Protein AF-A0A7X9KZ36-F1 (afdb_monomer)

Solvent-accessible surface area (backbone atoms only — not comparable to full-atom values): 32094 Å² total; per-residue (Å²): 138,90,75,92,72,89,62,100,54,65,54,82,72,23,35,62,82,76,69,69,49,60,88,75,82,84,83,47,73,74,72,47,51,86,46,36,87,71,46,50,43,55,52,40,26,75,75,67,74,42,79,69,84,76,85,38,71,49,78,46,49,85,50,55,47,75,76,67,100,68,91,66,96,62,42,61,46,57,51,51,49,51,30,48,51,76,52,80,39,56,101,79,41,82,64,40,43,75,40,75,51,66,50,76,75,70,46,56,92,70,86,59,70,53,28,61,58,39,80,35,84,47,63,57,97,44,39,68,56,37,51,45,47,52,64,39,32,49,34,100,86,51,98,65,55,46,76,46,74,37,64,52,97,45,74,70,26,48,50,41,69,76,42,46,58,57,49,77,66,45,85,81,81,81,89,81,80,88,86,76,50,61,72,61,52,50,12,50,44,34,43,50,50,50,56,52,51,49,67,34,73,78,34,56,75,76,41,94,48,60,68,78,35,27,39,67,56,45,44,74,75,40,36,68,60,48,51,57,51,46,74,72,49,97,59,91,38,68,68,48,46,53,54,49,51,52,48,40,54,52,53,69,32,82,90,47,36,64,80,50,37,66,66,94,41,55,39,32,30,46,61,52,38,38,70,76,53,51,27,70,74,62,100,63,68,91,54,62,30,35,41,45,33,56,41,81,55,90,86,43,102,81,58,82,68,48,73,70,40,58,36,69,36,43,41,82,53,32,47,27,55,50,26,39,36,16,67,42,76,56,95,96,37,43,24,38,21,10,14,41,38,59,86,78,60,53,73,96,24,80,87,31,45,29,41,62,45,65,72,29,70,88,30,31,42,67,37,31,37,25,90,88,77,35,38,36,52,69,77,82,84,68,77,48,32,94,87,79,64,43,74,55,45,84,40,44,32,32,40,74,78,13,19,14,16,38,50,34,42,66,58,91,59,87,87,64,84,67,46,89,42,54,49,50,78,70,22,39,55,82,76,84,56,84,88,64,50,43,72,47,77,99,55,58,37,30,35,36,82,44,72,72,39,59,35,36,37,37,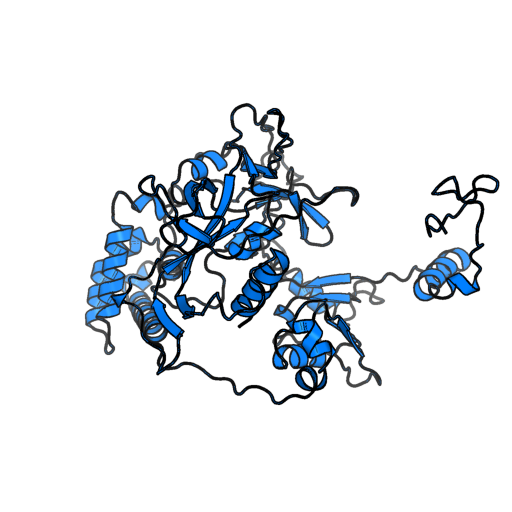15,33,38,56,98,67,41,6,23,30,34,21,44,37,57,16,13,20,34,64,30,58,99,82,59,83,84,71,79,91,60,40,39,23,49,78,67,93,72,77,78,80,57,79,95,37,58,47,69,48,29,24,39,34,52,75,48,73,40,71,44,78,46,78,48,72,67,74,62,76,86,75,49,94,43,78,88,44,74,66,40,43,50,50,51,51,49,61,63,76,73,109

Nearest PDB structures (foldseek):
  4kbf-assembly1_A  TM=6.438E-01  e=1.052E-02  Thermus thermophilus HB27
  4o3m-assembly1_A  TM=4.441E-01  e=1.332E-02  Homo sapiens
  7pli-assembly3_J  TM=6.166E-01  e=5.173E-01  Escherichia coli K-12
  6gjz-assembly1_A  TM=2.872E-01  e=2.869E-02  Mus musculus
  6gkm-assembly1_A  TM=2.760E-01  e=1.331E-01  Mus musculus

Radius of gyration: 28.83 Å; Cα contacts (8 Å, |Δi|>4): 868; chains: 1; bounding box: 72×70×80 Å

Sequence (550 aa):
NKCGKISPFKLGDYCGTCFDSKDLRLISNDDLSRFDFWRIPIINAIRNNSSIHTINTEEHTAQLSHKEVTEDILSKTEDYEIRFQDIDVGEYGENSIDVLSCTTTMEVGIDIGSLTAVGLRNIPPMRENYQQRAGRAGRKNTGISTIVTYAFGGTHDSYYFQNPDEMISGEPRKPWIDRENPKITQRHFNMKALNGFMNTDEMKNEYDSINDIGIITLFKKFGDSFVQYCGNLAFPVSETIDTFEELMNNVLNPQKKQLYLNGDKERTAFDVLYEEGFIPSYSFPKNVVKFFVEKDSGINKNAPREVQYAPERDIAIAISEYAPGRFVTIDKKIYKSGGIYAVPRPKDYYNNQAEYYFGNDEYFKTVVICTECNWFGYGNEYHDCPYCHAEIEHRKMIKPWGFAPVRGDAVPYEDETEDRTYAAAPYYSYVPEEDDMNQYKNSNIRYSNETDRKVLNVNMGTEKFGFNICKKCGGAEVADPCTNGKFKLSQPYHDRNVCHHDGFVESNIYLGHEFLTDMFMLDIKYNSKMLVGNSSLAEKNILYSAITTM

pLDDT: mean 79.4, std 12.16, range [31.53, 94.81]

Mean predicted aligned error: 14.71 Å

Secondary structure (DSSP, 8-state):
-------SSEETTEETTTSS----PPPPHHHHGGGHHHHHHHHHHHHH-PPPP---EEEE-TTS----SSS-SS-HHHHHHHHHTT---STTSTT--SEEEE-GGGTSS-----BSEEEESS--SSHHHHHHHHTTB--TT-S--EEEEPPPSSHHHHHHHH-HHHHHHSPPPPP------HHHHHHHHHHHHHHHHHTSHHHHTT-S-GGGSBHHHIIIIIHHHHHHHHHT-SS--HHHHHHHHHHHHHHH-TTTGGGGEETTEEPBHHHHHHHTTSS---SS-SSEEEB-EEE--TT-TTSPPEEEE--EEEHHHHHHHSSTT-EEEETTEEEEEEEE--SSPPTT-TT-HHHHHHT-TTTEEEEEE-TTT-BEE-SS--SB-TTT--B-EEEEEE--S-EEEGGGPPPS-TTSPP----BPSPEE-----GGGPEE-TTSSEEEEEEEEEEEEEEE--GGG--EEEETTT-BEEE--TT--S------SS--SS----TTTEEEEEEEEEEEEEEEEEEEE---TTTSS--SSHHHHHHHHHHHHT-

Foldseek 3Di:
DPPPDDDPDAPVQHDPPPRPDNPDDDQDVVNCVVVCVQVVLVVCCVPVVDDRDDAAEWEQDPQQQDDDPDDDPHGPNRVLLCLALPDCPDPHSPSHHRHYHYDLVQLDDDCSDAAQEAEAAEQDPALSSVCSRQVSFDHPPDPHTYYHHDHDPDPSSVVCVVVVCCNDPNDDDDDDDDPPPPLQVQQVVLVVLVVVLCPDPVNVVPDPDLQVDFQLRCLPPCVVVSLVSLVPDPDDCPVVNVLSVVVSCQCPPPVCVVVQDQAPDGHGNVLSCQLSSSHDNDPDANAKAWAFQWDDPVPDPPDPTDGPGTGIDRLLFCLFQLPQQHWDADGNFTFGWFFFDDPPAGPPQNQFSLLVQCPDCQFKFKKKADPPQQAIDDDDPDQADPPPRHGIDIAIAGAGRYIFGFASDTDPDPPDDGQGWHWDDKHFHDDDDPVQWDDDDPAQKIKHKAFFGKIKTKTLFPPSQAKKAFSGQRGIHGDDPPCPVDDPHFRRYHDPDTDPSPPRIDTSYMYMDMGTGIDMDMDGDDDPVPQPDPPDPVSVVVVVCVVVVD

Structure (mmCIF, N/CA/C/O backbone):
data_AF-A0A7X9KZ36-F1
#
_entry.id   AF-A0A7X9KZ36-F1
#
loop_
_atom_site.group_PDB
_atom_site.id
_atom_site.type_symbol
_atom_site.label_atom_id
_atom_site.label_alt_id
_atom_site.label_comp_id
_atom_site.label_asym_id
_atom_site.label_entity_id
_atom_site.label_seq_id
_atom_site.pdbx_PDB_ins_code
_atom_site.Cartn_x
_atom_site.Cartn_y
_atom_site.Cartn_z
_atom_site.occupancy
_atom_site.B_iso_or_equiv
_atom_site.auth_seq_id
_atom_site.auth_comp_id
_atom_site.auth_asym_id
_atom_site.auth_atom_id
_atom_site.pdbx_PDB_model_num
ATOM 1 N N . ASN A 1 1 ? 33.914 -14.811 -29.907 1.00 51.44 1 ASN A N 1
ATOM 2 C CA . ASN A 1 1 ? 32.736 -13.992 -29.534 1.00 51.44 1 ASN A CA 1
ATOM 3 C C . ASN A 1 1 ? 32.929 -13.274 -28.203 1.00 51.44 1 ASN A C 1
ATOM 5 O O . ASN A 1 1 ? 32.649 -13.861 -27.171 1.00 51.44 1 ASN A O 1
ATOM 9 N N . LYS A 1 2 ? 33.441 -12.030 -28.214 1.00 61.62 2 LYS A N 1
ATOM 10 C CA . LYS A 1 2 ? 33.740 -11.247 -26.990 1.00 61.62 2 LYS A CA 1
ATOM 11 C C . LYS A 1 2 ? 32.620 -10.296 -26.526 1.00 61.62 2 LYS A C 1
ATOM 13 O O . LYS A 1 2 ? 32.543 -10.045 -25.335 1.00 61.62 2 LYS A O 1
ATOM 18 N N . CYS A 1 3 ? 31.780 -9.747 -27.417 1.00 74.50 3 CYS A N 1
ATOM 19 C CA . CYS A 1 3 ? 30.772 -8.742 -27.017 1.00 74.50 3 CYS A CA 1
ATOM 20 C C . CYS A 1 3 ? 29.334 -8.994 -27.501 1.00 74.50 3 CYS A C 1
ATOM 22 O O . CYS A 1 3 ? 28.416 -8.515 -26.850 1.00 74.50 3 CYS A O 1
ATOM 24 N N . GLY A 1 4 ? 29.112 -9.703 -28.618 1.00 73.62 4 GLY A N 1
ATOM 25 C CA . GLY A 1 4 ? 27.762 -10.010 -29.127 1.00 73.62 4 GLY A CA 1
ATOM 26 C C . GLY A 1 4 ? 26.900 -8.795 -29.514 1.00 73.62 4 GLY A C 1
ATOM 27 O O . GLY A 1 4 ? 25.712 -8.960 -29.771 1.00 73.62 4 GLY A O 1
ATOM 28 N N . LYS A 1 5 ? 27.470 -7.584 -29.545 1.00 76.62 5 LYS A N 1
ATOM 29 C CA . LYS A 1 5 ? 26.749 -6.332 -29.814 1.00 76.62 5 LYS A CA 1
ATOM 30 C C . LYS A 1 5 ? 26.670 -6.041 -31.315 1.00 76.62 5 LYS A C 1
ATOM 32 O O . LYS A 1 5 ? 27.612 -6.313 -32.059 1.00 76.62 5 LYS A O 1
ATOM 37 N N . ILE A 1 6 ? 25.548 -5.463 -31.740 1.00 80.62 6 ILE A N 1
ATOM 38 C CA . ILE A 1 6 ? 25.307 -5.018 -33.117 1.00 80.62 6 ILE A CA 1
ATOM 39 C C . ILE A 1 6 ? 25.863 -3.600 -33.274 1.00 80.62 6 ILE A C 1
ATOM 41 O O . ILE A 1 6 ? 25.594 -2.741 -32.439 1.00 80.62 6 ILE A O 1
ATOM 45 N N . SER A 1 7 ? 26.622 -3.350 -34.343 1.00 79.19 7 SER A N 1
ATOM 46 C CA . SER A 1 7 ? 27.147 -2.022 -34.671 1.00 79.19 7 SER A CA 1
ATOM 47 C C . SER A 1 7 ? 26.792 -1.664 -36.115 1.00 79.19 7 SER A C 1
ATOM 49 O O . SER A 1 7 ? 27.023 -2.491 -37.002 1.00 79.19 7 SER A O 1
ATOM 51 N N . PRO A 1 8 ? 26.274 -0.452 -36.385 1.00 81.06 8 PRO A N 1
ATOM 52 C CA . PRO A 1 8 ? 25.977 -0.012 -37.748 1.00 81.06 8 PRO A CA 1
ATOM 53 C C . PRO A 1 8 ? 27.244 0.271 -38.571 1.00 81.06 8 PRO A C 1
ATOM 55 O O . PRO A 1 8 ? 27.189 0.303 -39.797 1.00 81.06 8 PRO A O 1
ATOM 58 N N . PHE A 1 9 ? 28.396 0.445 -37.917 1.00 80.31 9 PHE A N 1
ATOM 59 C CA . PHE A 1 9 ? 29.687 0.694 -38.558 1.00 80.31 9 PHE A CA 1
ATOM 60 C C . PHE A 1 9 ? 30.796 -0.195 -37.983 1.00 80.31 9 PHE A C 1
ATOM 62 O O . PHE A 1 9 ? 30.787 -0.572 -36.807 1.00 80.31 9 PHE A O 1
ATOM 69 N N . LYS A 1 10 ? 31.781 -0.518 -38.826 1.00 82.69 10 LYS A N 1
ATOM 70 C CA . LYS A 1 10 ? 33.043 -1.153 -38.422 1.00 82.69 10 LYS A CA 1
ATOM 71 C C . LYS A 1 10 ? 34.132 -0.093 -38.277 1.00 82.69 10 LYS A C 1
ATOM 73 O O . LYS A 1 10 ? 34.164 0.857 -39.058 1.00 82.69 10 LYS A O 1
ATOM 78 N N . LEU A 1 11 ? 35.029 -0.261 -37.307 1.00 80.62 11 LEU A N 1
ATOM 79 C CA . LEU A 1 11 ? 36.182 0.623 -37.138 1.00 80.62 11 LEU A CA 1
ATOM 80 C C . LEU A 1 11 ? 37.413 -0.062 -37.746 1.00 80.62 11 LEU A C 1
ATOM 82 O O . LEU A 1 11 ? 38.103 -0.844 -37.092 1.00 80.62 11 LEU A O 1
ATOM 86 N N . GLY A 1 12 ? 37.635 0.162 -39.044 1.00 84.00 12 GLY A N 1
ATOM 87 C CA . GLY A 1 12 ? 38.596 -0.623 -39.826 1.00 84.00 12 GLY A CA 1
ATOM 88 C C . GLY A 1 12 ? 38.144 -2.083 -39.946 1.00 84.00 12 GLY A C 1
ATOM 89 O O . GLY A 1 12 ? 37.055 -2.347 -40.460 1.00 84.00 12 GLY A O 1
ATOM 90 N N . ASP A 1 13 ? 38.959 -3.010 -39.439 1.00 83.19 13 ASP A N 1
ATOM 91 C CA . ASP A 1 13 ? 38.649 -4.450 -39.367 1.00 83.19 13 ASP A CA 1
ATOM 92 C C . ASP A 1 13 ? 38.151 -4.896 -37.981 1.00 83.19 13 ASP A C 1
ATOM 94 O O . ASP A 1 13 ? 37.969 -6.088 -37.741 1.00 83.19 13 ASP A O 1
ATOM 98 N N . TYR A 1 14 ? 37.945 -3.957 -37.053 1.00 82.81 14 TYR A N 1
ATOM 99 C CA . TYR A 1 14 ? 37.565 -4.243 -35.672 1.00 82.81 14 TYR A CA 1
ATOM 100 C C . TYR A 1 14 ? 36.103 -3.874 -35.385 1.00 82.81 14 TYR A C 1
ATOM 102 O O . TYR A 1 14 ? 35.497 -3.006 -36.023 1.00 82.81 14 TYR A O 1
ATOM 110 N N . CYS A 1 15 ? 35.535 -4.537 -34.378 1.00 80.38 15 CYS A N 1
ATOM 111 C CA . CYS A 1 15 ? 34.205 -4.267 -33.845 1.00 80.38 15 CYS A CA 1
ATOM 112 C C . CYS A 1 15 ? 34.105 -2.824 -33.341 1.00 80.38 15 CYS A C 1
ATOM 114 O O . CYS A 1 15 ? 34.869 -2.421 -32.469 1.00 80.38 15 CYS A O 1
ATOM 116 N N . GLY A 1 16 ? 33.110 -2.076 -33.827 1.00 80.94 16 GLY A N 1
ATOM 117 C CA . GLY A 1 16 ? 32.875 -0.683 -33.432 1.00 80.94 16 GLY A CA 1
ATOM 118 C C . GLY A 1 16 ? 32.436 -0.479 -31.976 1.00 80.94 16 GLY A C 1
ATOM 119 O O . GLY A 1 16 ? 32.325 0.661 -31.547 1.00 80.94 16 GLY A O 1
ATOM 120 N N . THR A 1 17 ? 32.180 -1.552 -31.219 1.00 80.50 17 THR A N 1
ATOM 121 C CA . THR A 1 17 ? 31.711 -1.460 -29.825 1.00 80.50 17 THR A CA 1
ATOM 122 C C . THR A 1 17 ? 32.739 -1.922 -28.799 1.00 80.50 17 THR A C 1
ATOM 124 O O . THR A 1 17 ? 32.861 -1.304 -27.749 1.00 80.50 17 THR A O 1
ATOM 127 N N . CYS A 1 18 ? 33.461 -3.018 -29.056 1.00 81.69 18 CYS A N 1
ATOM 128 C CA . CYS A 1 18 ? 34.504 -3.498 -28.138 1.00 81.69 18 CYS A CA 1
ATOM 129 C C . CYS A 1 18 ? 35.923 -3.166 -28.600 1.00 81.69 18 CYS A C 1
ATOM 131 O O . CYS A 1 18 ? 36.860 -3.426 -27.857 1.00 81.69 18 CYS A O 1
ATOM 133 N N . PHE A 1 19 ? 36.080 -2.647 -29.822 1.00 82.81 19 PHE A N 1
ATOM 134 C CA . PHE A 1 19 ? 37.348 -2.211 -30.418 1.00 82.81 19 PHE A CA 1
ATOM 135 C C . PHE A 1 19 ? 38.450 -3.283 -30.521 1.00 82.81 19 PHE A C 1
ATOM 137 O O . PHE A 1 19 ? 39.563 -2.975 -30.927 1.00 82.81 19 PHE A O 1
ATOM 144 N N . ASP A 1 20 ? 38.136 -4.544 -30.208 1.00 80.62 20 ASP A N 1
ATOM 145 C CA . ASP A 1 20 ? 39.125 -5.618 -30.038 1.00 80.62 20 ASP A CA 1
ATOM 146 C C . ASP A 1 20 ? 38.836 -6.845 -30.931 1.00 80.62 20 ASP A C 1
ATOM 148 O O . ASP A 1 20 ? 39.741 -7.492 -31.454 1.00 80.62 20 ASP A O 1
ATOM 152 N N . SER A 1 21 ? 37.560 -7.165 -31.188 1.00 80.38 21 SER A N 1
ATOM 153 C CA . SER A 1 21 ? 37.183 -8.330 -32.009 1.00 80.38 21 SER A CA 1
ATOM 154 C C . SER A 1 21 ? 37.238 -8.031 -33.510 1.00 80.38 21 SER A C 1
ATOM 156 O O . SER A 1 21 ? 36.583 -7.093 -33.957 1.00 80.38 21 SER A O 1
ATOM 158 N N . LYS A 1 22 ? 37.930 -8.876 -34.290 1.00 80.81 22 LYS A N 1
ATOM 159 C CA . LYS A 1 22 ? 37.902 -8.879 -35.772 1.00 80.81 22 LYS A CA 1
ATOM 160 C C . LYS A 1 22 ? 36.882 -9.845 -36.382 1.00 80.81 22 LYS A C 1
ATOM 162 O O . LYS A 1 22 ? 36.630 -9.813 -37.581 1.00 80.81 22 LYS A O 1
ATOM 167 N N . ASP A 1 23 ? 36.315 -10.720 -35.558 1.00 81.94 23 ASP A N 1
ATOM 168 C CA . ASP A 1 23 ? 35.291 -11.682 -35.962 1.00 81.94 23 ASP A CA 1
ATOM 169 C C . ASP A 1 23 ? 33.941 -10.957 -36.080 1.00 81.94 23 ASP A C 1
ATOM 171 O O . ASP A 1 23 ? 33.220 -10.789 -35.092 1.00 81.94 23 ASP A O 1
ATOM 175 N N . LEU A 1 24 ? 33.679 -10.399 -37.267 1.00 80.56 24 LEU A N 1
ATOM 176 C CA . LEU A 1 24 ? 32.500 -9.593 -37.577 1.00 80.56 24 LEU A CA 1
ATOM 177 C C . LEU A 1 24 ? 31.585 -10.351 -38.538 1.00 80.56 24 LEU A C 1
ATOM 179 O O . LEU A 1 24 ? 31.963 -10.645 -39.671 1.00 80.56 24 LEU A O 1
ATOM 183 N N . ARG A 1 25 ? 30.344 -10.595 -38.112 1.00 84.19 25 ARG A N 1
ATOM 184 C CA . ARG A 1 25 ? 29.275 -11.093 -38.9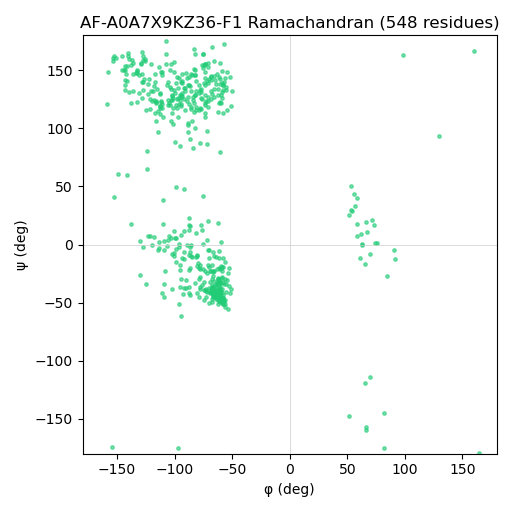83 1.00 84.19 25 ARG A CA 1
ATOM 185 C C . ARG A 1 25 ? 28.456 -9.916 -39.502 1.00 84.19 25 ARG A C 1
ATOM 187 O O . ARG A 1 25 ? 27.865 -9.179 -38.716 1.00 84.19 25 ARG A O 1
ATOM 194 N N . LEU A 1 26 ? 28.402 -9.759 -40.823 1.00 82.25 26 LEU A N 1
ATOM 195 C CA . LEU A 1 26 ? 27.460 -8.844 -41.467 1.00 82.25 26 LEU A CA 1
ATOM 196 C C . LEU A 1 26 ? 26.036 -9.366 -41.271 1.00 82.25 26 LEU A C 1
ATOM 198 O O . LEU A 1 26 ? 25.760 -10.534 -41.539 1.00 82.25 26 LEU A O 1
ATOM 202 N N . ILE A 1 27 ? 25.150 -8.491 -40.802 1.00 81.94 27 ILE A N 1
ATOM 203 C CA . ILE A 1 27 ? 23.728 -8.795 -40.660 1.00 81.94 27 ILE A CA 1
ATOM 204 C C . ILE A 1 27 ? 23.077 -8.618 -42.032 1.00 81.94 27 ILE A C 1
ATOM 206 O O . ILE A 1 27 ? 23.104 -7.529 -42.606 1.00 81.94 27 ILE A O 1
ATOM 210 N N . SER A 1 28 ? 22.524 -9.700 -42.569 1.00 83.50 28 SER A N 1
ATOM 211 C CA . SER A 1 28 ? 21.810 -9.702 -43.844 1.00 83.50 28 SER A CA 1
ATOM 212 C C . SER A 1 28 ? 20.352 -9.249 -43.684 1.00 83.50 28 SER A C 1
ATOM 214 O O . SER A 1 28 ? 19.821 -9.167 -42.577 1.00 83.50 28 SER A O 1
ATOM 216 N N . ASN A 1 29 ? 19.665 -8.984 -44.800 1.00 79.94 29 ASN A N 1
ATOM 217 C CA . ASN A 1 29 ? 18.221 -8.719 -44.768 1.00 79.94 29 ASN A CA 1
ATOM 218 C C . ASN A 1 29 ? 17.415 -9.913 -44.237 1.00 79.94 29 ASN A C 1
ATOM 220 O O . ASN A 1 29 ? 16.383 -9.694 -43.613 1.00 79.94 29 ASN A O 1
ATOM 224 N N . ASP A 1 30 ? 17.900 -11.140 -44.441 1.00 82.50 30 ASP A N 1
ATOM 225 C CA . ASP A 1 30 ? 17.282 -12.353 -43.902 1.00 82.50 30 ASP A CA 1
ATOM 226 C C . ASP A 1 30 ? 17.400 -12.404 -42.372 1.00 82.50 30 ASP A C 1
ATOM 228 O O . ASP A 1 30 ? 16.417 -12.647 -41.677 1.00 82.50 30 ASP A O 1
ATOM 232 N N . ASP A 1 31 ? 18.560 -12.028 -41.822 1.00 81.75 31 ASP A N 1
ATOM 233 C CA . ASP A 1 31 ? 18.751 -11.921 -40.369 1.00 81.75 31 ASP A CA 1
ATOM 234 C C . ASP A 1 31 ? 17.814 -10.871 -39.740 1.00 81.75 31 ASP A C 1
ATOM 236 O O . ASP A 1 31 ? 17.361 -11.039 -38.603 1.00 81.75 31 ASP A O 1
ATOM 240 N N . LEU A 1 32 ? 17.509 -9.801 -40.486 1.00 82.00 32 LEU A N 1
ATOM 241 C CA . LEU A 1 32 ? 16.619 -8.721 -40.057 1.00 82.00 32 LEU A CA 1
ATOM 242 C C . LEU A 1 32 ? 15.130 -9.007 -40.297 1.00 82.00 32 LEU A C 1
ATOM 244 O O . LEU A 1 32 ? 14.305 -8.267 -39.760 1.00 82.00 32 LEU A O 1
ATOM 248 N N . SER A 1 33 ? 14.785 -10.059 -41.048 1.00 85.00 33 SER A N 1
ATOM 249 C CA . SER A 1 33 ? 13.392 -10.399 -41.386 1.00 85.00 33 SER A CA 1
ATOM 250 C C . SER A 1 33 ? 12.520 -10.626 -40.147 1.00 85.00 33 SER A C 1
ATOM 252 O O . SER A 1 33 ? 11.354 -10.246 -40.096 1.00 85.00 33 SER A O 1
ATOM 254 N N . ARG A 1 34 ? 13.123 -11.139 -39.067 1.00 80.75 34 ARG A N 1
ATOM 255 C CA . ARG A 1 34 ? 12.478 -11.298 -37.751 1.00 80.75 34 ARG A CA 1
ATOM 256 C C . ARG A 1 34 ? 11.953 -9.989 -37.147 1.00 80.75 34 ARG A C 1
ATOM 258 O O . ARG A 1 34 ? 11.136 -10.029 -36.237 1.00 80.75 34 ARG A O 1
ATOM 265 N N . PHE A 1 35 ? 12.449 -8.843 -37.613 1.00 82.44 35 PHE A N 1
ATOM 266 C CA . PHE A 1 35 ? 12.050 -7.512 -37.159 1.00 82.44 35 PHE A CA 1
ATOM 267 C C . PHE A 1 35 ? 11.153 -6.796 -38.173 1.00 82.44 35 PHE A C 1
ATOM 269 O O . PHE A 1 35 ? 10.863 -5.615 -37.997 1.00 82.44 35 PHE A O 1
ATOM 276 N N . ASP A 1 36 ? 10.718 -7.471 -39.239 1.00 83.19 36 ASP A N 1
ATOM 277 C CA . ASP A 1 36 ? 9.984 -6.840 -40.335 1.00 83.19 36 ASP A CA 1
ATOM 278 C C . ASP A 1 36 ? 8.655 -6.227 -39.900 1.00 83.19 36 ASP A C 1
ATOM 280 O O . ASP A 1 36 ? 8.279 -5.187 -40.434 1.00 83.19 36 ASP A O 1
ATOM 284 N N . PHE A 1 37 ? 8.018 -6.773 -38.860 1.00 81.00 37 PHE A N 1
ATOM 285 C CA . PHE A 1 37 ? 6.855 -6.154 -38.220 1.00 81.00 37 PHE A CA 1
ATOM 286 C C . PHE A 1 37 ? 7.112 -4.685 -37.831 1.00 81.00 37 PHE A C 1
ATOM 288 O O . PHE A 1 37 ? 6.281 -3.821 -38.089 1.00 81.00 37 PHE A O 1
ATOM 295 N N . TRP A 1 38 ? 8.300 -4.383 -37.297 1.00 80.44 38 TRP A N 1
ATOM 296 C CA . TRP A 1 38 ? 8.708 -3.027 -36.909 1.00 80.44 38 TRP A CA 1
ATOM 297 C C . TRP A 1 38 ? 9.399 -2.259 -38.043 1.00 80.44 38 TRP A C 1
ATOM 299 O O . TRP A 1 38 ? 9.312 -1.035 -38.117 1.00 80.44 38 TRP A O 1
ATOM 309 N N . ARG A 1 39 ? 10.105 -2.956 -38.944 1.00 83.12 39 ARG A N 1
ATOM 310 C CA . ARG A 1 39 ? 10.898 -2.325 -40.016 1.00 83.12 39 ARG A CA 1
ATOM 311 C C . ARG A 1 39 ? 10.057 -1.904 -41.216 1.00 83.12 39 ARG A C 1
ATOM 313 O O . ARG A 1 39 ? 10.306 -0.835 -41.769 1.00 83.12 39 ARG A O 1
ATOM 320 N N . ILE A 1 40 ? 9.101 -2.729 -41.646 1.00 83.06 40 ILE A N 1
ATOM 321 C CA . ILE A 1 40 ? 8.294 -2.482 -42.851 1.00 83.06 40 ILE A CA 1
ATOM 322 C C . ILE A 1 40 ? 7.540 -1.145 -42.766 1.00 83.06 40 ILE A C 1
ATOM 324 O O . ILE A 1 40 ? 7.636 -0.384 -43.732 1.00 83.06 40 ILE A O 1
ATOM 328 N N . PRO A 1 41 ? 6.860 -0.793 -41.653 1.00 81.88 41 PRO A N 1
ATOM 329 C CA . PRO A 1 41 ? 6.173 0.495 -41.539 1.00 81.88 41 PRO A CA 1
ATOM 330 C C . PRO A 1 41 ? 7.116 1.688 -41.738 1.00 81.88 41 PRO A C 1
ATOM 332 O O . PRO A 1 41 ? 6.806 2.600 -42.500 1.00 81.88 41 PRO A O 1
ATOM 335 N N . ILE A 1 42 ? 8.311 1.643 -41.137 1.00 82.38 42 ILE A N 1
ATOM 336 C CA . ILE A 1 42 ? 9.329 2.698 -41.263 1.00 82.38 42 ILE A CA 1
ATOM 337 C C . ILE A 1 42 ? 9.838 2.793 -42.707 1.00 82.38 42 ILE A C 1
ATOM 339 O O . ILE A 1 42 ? 9.950 3.883 -43.266 1.00 82.38 42 ILE A O 1
ATOM 343 N N . ILE A 1 43 ? 10.125 1.654 -43.342 1.00 83.06 43 ILE A N 1
ATOM 344 C CA . ILE A 1 43 ? 10.589 1.610 -44.736 1.00 83.06 43 ILE A CA 1
ATOM 345 C C . ILE A 1 43 ? 9.516 2.163 -45.682 1.00 83.06 43 ILE A C 1
ATOM 347 O O . ILE A 1 43 ? 9.846 2.911 -46.603 1.00 83.06 43 ILE A O 1
ATOM 351 N N . ASN A 1 44 ? 8.246 1.827 -45.454 1.00 83.56 44 ASN A N 1
ATOM 352 C CA . ASN A 1 44 ? 7.122 2.331 -46.238 1.00 83.56 44 ASN A CA 1
ATOM 353 C C . ASN A 1 44 ? 6.907 3.831 -46.026 1.00 83.56 44 ASN A C 1
ATOM 355 O O . ASN A 1 44 ? 6.673 4.539 -47.000 1.00 83.56 44 ASN A O 1
ATOM 359 N N . ALA A 1 45 ? 7.062 4.340 -44.803 1.00 83.75 45 ALA A N 1
ATOM 360 C CA . ALA A 1 45 ? 7.006 5.775 -44.537 1.00 83.75 45 ALA A CA 1
ATOM 361 C C . ALA A 1 45 ? 8.107 6.536 -45.297 1.00 83.75 45 ALA A C 1
ATOM 363 O O . ALA A 1 45 ? 7.827 7.527 -45.965 1.00 83.75 45 ALA A O 1
ATOM 364 N N . ILE A 1 46 ? 9.342 6.019 -45.292 1.00 83.94 46 ILE A N 1
ATOM 365 C CA . ILE A 1 46 ? 10.477 6.628 -46.008 1.00 83.94 46 ILE A CA 1
ATOM 366 C C . ILE A 1 46 ? 10.294 6.569 -47.533 1.00 83.94 46 ILE A C 1
ATOM 368 O O . ILE A 1 46 ? 10.659 7.511 -48.233 1.00 83.94 46 ILE A O 1
ATOM 372 N N . ARG A 1 47 ? 9.785 5.452 -48.071 1.00 84.50 47 ARG A N 1
ATOM 373 C CA . ARG A 1 47 ? 9.719 5.218 -49.528 1.00 84.50 47 ARG A CA 1
ATOM 374 C C . ARG A 1 47 ? 8.433 5.710 -50.183 1.00 84.50 47 ARG A C 1
ATOM 376 O O . ARG A 1 47 ? 8.482 6.184 -51.312 1.00 84.50 47 ARG A O 1
ATOM 383 N N . ASN A 1 48 ? 7.305 5.574 -49.493 1.00 79.94 48 ASN A N 1
ATOM 384 C CA . ASN A 1 48 ? 5.963 5.777 -50.040 1.00 79.94 48 ASN A CA 1
ATOM 385 C C . ASN A 1 48 ? 5.213 6.929 -49.351 1.00 79.94 48 ASN A C 1
ATOM 387 O O . ASN A 1 48 ? 4.025 7.106 -49.611 1.00 79.94 48 ASN A O 1
ATOM 391 N N . ASN A 1 49 ? 5.875 7.690 -48.467 1.00 73.94 49 ASN A N 1
ATOM 392 C CA . ASN A 1 49 ? 5.284 8.801 -47.712 1.00 73.94 49 ASN A CA 1
ATOM 393 C C . ASN A 1 49 ? 4.019 8.397 -46.921 1.00 73.94 49 ASN A C 1
ATOM 395 O O . ASN A 1 49 ? 3.100 9.191 -46.736 1.00 73.94 49 ASN A O 1
ATOM 399 N N . SER A 1 50 ? 3.950 7.126 -46.514 1.00 73.69 50 SER A N 1
ATOM 400 C CA . SER A 1 50 ? 2.856 6.566 -45.716 1.00 73.69 50 SER A CA 1
ATOM 401 C C . SER A 1 50 ? 2.980 6.991 -44.249 1.00 73.69 50 SER A C 1
ATOM 403 O O . SER A 1 50 ? 4.086 7.258 -43.777 1.00 73.69 50 SER A O 1
ATOM 405 N N . SER A 1 51 ? 1.869 7.026 -43.510 1.00 69.56 51 SER A N 1
ATOM 406 C CA . SER A 1 51 ? 1.906 7.257 -42.063 1.00 69.56 51 SER A CA 1
ATOM 407 C C . SER A 1 51 ? 2.616 6.102 -41.348 1.00 69.56 51 SER A C 1
ATOM 409 O O . SER A 1 51 ? 2.501 4.933 -41.728 1.00 69.56 51 SER A O 1
ATOM 411 N N . ILE A 1 52 ? 3.397 6.436 -40.319 1.00 73.00 52 ILE A N 1
ATOM 412 C CA . ILE A 1 52 ? 4.023 5.436 -39.452 1.00 73.00 52 ILE A CA 1
ATOM 413 C C . ILE A 1 52 ? 2.922 4.867 -38.563 1.00 73.00 52 ILE A C 1
ATOM 415 O O . ILE A 1 52 ? 2.281 5.611 -37.827 1.00 73.00 52 ILE A O 1
ATOM 419 N N . HIS A 1 53 ? 2.715 3.554 -38.623 1.00 70.06 53 HIS A N 1
ATOM 420 C CA . HIS A 1 53 ? 1.839 2.881 -37.675 1.00 70.06 53 HIS A CA 1
ATOM 421 C C . HIS A 1 53 ? 2.517 2.846 -36.301 1.00 70.06 53 HIS A C 1
ATOM 423 O O . HIS A 1 53 ? 3.607 2.286 -36.154 1.00 70.06 53 HIS A O 1
ATOM 429 N N . THR A 1 54 ? 1.890 3.479 -35.315 1.00 72.00 54 THR A N 1
ATOM 430 C CA . THR A 1 54 ? 2.338 3.515 -33.921 1.00 72.00 54 THR A CA 1
ATOM 431 C C . THR A 1 54 ? 1.433 2.633 -33.080 1.00 72.00 54 THR A C 1
ATOM 433 O O . THR A 1 54 ? 0.221 2.709 -33.236 1.00 72.00 54 THR A O 1
ATOM 436 N N . ILE A 1 55 ? 2.016 1.846 -32.176 1.00 78.25 55 ILE A N 1
ATOM 437 C CA . ILE A 1 55 ? 1.256 1.081 -31.184 1.00 78.25 55 ILE A CA 1
ATOM 438 C C . ILE A 1 55 ? 1.113 1.949 -29.941 1.00 78.25 55 ILE A C 1
ATOM 440 O O . ILE A 1 55 ? 2.112 2.278 -29.294 1.00 78.25 55 ILE A O 1
ATOM 444 N N . ASN A 1 56 ? -0.116 2.321 -29.608 1.00 80.44 56 ASN A N 1
ATOM 445 C CA . ASN A 1 56 ? -0.413 3.072 -28.407 1.00 80.44 56 ASN A CA 1
ATOM 446 C C . ASN A 1 56 ? -0.586 2.119 -27.219 1.00 80.44 56 ASN A C 1
ATOM 448 O O . ASN A 1 56 ? -1.463 1.256 -27.204 1.00 80.44 56 ASN A O 1
ATOM 452 N N . THR A 1 57 ? 0.276 2.268 -26.217 1.00 83.38 57 THR A N 1
ATOM 453 C CA . THR A 1 57 ? 0.222 1.492 -24.974 1.00 83.38 57 THR A CA 1
ATOM 454 C C . THR A 1 57 ? -0.126 2.422 -23.829 1.00 83.38 57 THR A C 1
ATOM 456 O O . THR A 1 57 ? 0.540 3.441 -23.696 1.00 83.38 57 THR A O 1
ATOM 459 N N . GLU A 1 58 ? -1.102 2.080 -22.996 1.00 83.19 58 GLU A N 1
ATOM 460 C CA . GLU A 1 58 ? -1.467 2.852 -21.801 1.00 83.19 58 GLU A CA 1
ATOM 461 C C . GLU A 1 58 ? -1.502 1.966 -20.549 1.00 83.19 58 GLU A C 1
ATOM 463 O O . GLU A 1 58 ? -1.555 0.735 -20.629 1.00 83.19 58 GLU A O 1
ATOM 468 N N . GLU A 1 59 ? -1.451 2.595 -19.376 1.00 78.81 59 GLU A N 1
ATOM 469 C CA . GLU A 1 59 ? -1.559 1.925 -18.081 1.00 78.81 59 GLU A CA 1
ATOM 470 C C . GLU A 1 59 ? -2.958 2.125 -17.487 1.00 78.81 59 GLU A C 1
ATOM 472 O O . GLU A 1 59 ? -3.468 3.241 -17.431 1.00 78.81 59 GLU A O 1
ATOM 477 N N . HIS A 1 60 ? -3.560 1.041 -16.995 1.00 74.50 60 HIS A N 1
ATOM 478 C CA . HIS A 1 60 ? -4.802 1.067 -16.231 1.00 74.50 60 HIS A CA 1
ATOM 479 C C . HIS A 1 60 ? -4.551 0.619 -14.792 1.00 74.50 60 HIS A C 1
ATOM 481 O O . HIS A 1 60 ? -4.481 -0.574 -14.464 1.00 74.50 60 HIS A O 1
ATOM 487 N N . THR A 1 61 ? -4.380 1.610 -13.922 1.00 67.75 61 THR A N 1
ATOM 488 C CA . THR A 1 61 ? -4.201 1.414 -12.487 1.00 67.75 61 THR A CA 1
ATOM 489 C C . THR A 1 61 ? -5.077 2.376 -11.701 1.00 67.75 61 THR A C 1
ATOM 491 O O . THR A 1 61 ? -5.270 3.527 -12.085 1.00 67.75 61 THR A O 1
ATOM 494 N N . ALA A 1 62 ? -5.543 1.934 -10.527 1.00 59.97 62 ALA A N 1
ATOM 495 C CA . ALA A 1 62 ? -6.236 2.795 -9.558 1.00 59.97 62 ALA A CA 1
ATOM 496 C C . ALA A 1 62 ? -5.386 4.007 -9.109 1.00 59.97 62 ALA A C 1
ATOM 498 O O . ALA A 1 62 ? -5.867 4.935 -8.477 1.00 59.97 62 ALA A O 1
ATOM 499 N N . GLN A 1 63 ? -4.098 4.003 -9.442 1.00 56.91 63 GLN A N 1
ATOM 500 C CA . GLN A 1 63 ? -3.163 5.094 -9.213 1.00 56.91 63 GLN A CA 1
ATOM 501 C C . GLN A 1 63 ? -3.399 6.303 -10.129 1.00 56.91 63 GLN A C 1
ATOM 503 O O . GLN A 1 63 ? -3.041 7.421 -9.762 1.00 56.91 63 GLN A O 1
ATOM 508 N N . LEU A 1 64 ? -4.018 6.093 -11.294 1.00 56.81 64 LEU A N 1
ATOM 509 C CA . LEU A 1 64 ? -4.297 7.126 -12.293 1.00 56.81 64 LEU A CA 1
ATOM 510 C C . LEU A 1 64 ? -5.718 7.702 -12.181 1.00 56.81 64 LEU A C 1
ATOM 512 O O . LEU A 1 64 ? -6.060 8.629 -12.911 1.00 56.81 64 LEU A O 1
ATOM 516 N N . SER A 1 65 ? -6.541 7.194 -11.257 1.00 52.69 65 SER A N 1
ATOM 517 C CA . SER A 1 65 ? -7.939 7.610 -11.076 1.00 52.69 65 SER A CA 1
ATOM 518 C C . SER A 1 65 ? -8.122 8.808 -10.133 1.00 52.69 65 SER A C 1
ATOM 520 O O . SER A 1 65 ? -9.243 9.068 -9.695 1.00 52.69 65 SER A O 1
ATOM 522 N N . HIS A 1 66 ? -7.050 9.523 -9.767 1.00 51.75 66 HIS A N 1
ATOM 523 C CA . HIS A 1 66 ? -7.150 10.673 -8.866 1.00 51.75 66 HIS A CA 1
ATOM 524 C C . HIS A 1 66 ? -8.017 11.770 -9.510 1.00 51.75 66 HIS A C 1
ATOM 526 O O . HIS A 1 66 ? -7.640 12.344 -10.529 1.00 51.75 66 HIS A O 1
ATOM 532 N N . LYS A 1 67 ? -9.185 12.049 -8.917 1.00 48.88 67 LYS A N 1
ATOM 533 C CA . LYS A 1 67 ? -10.084 13.134 -9.333 1.00 48.88 67 LYS A CA 1
ATOM 534 C C . LYS A 1 67 ? -9.680 14.422 -8.619 1.00 48.88 67 LYS A C 1
ATOM 536 O O . LYS A 1 67 ? -9.709 14.472 -7.391 1.00 48.88 67 LYS A O 1
ATOM 541 N N . GLU A 1 68 ? -9.331 15.464 -9.367 1.00 40.81 68 GLU A N 1
ATOM 542 C CA . GLU A 1 68 ? -9.458 16.832 -8.859 1.00 40.81 68 GLU A CA 1
ATOM 543 C C . GLU A 1 68 ? -10.906 17.306 -9.049 1.00 40.81 68 GLU A C 1
ATOM 545 O O . GLU A 1 68 ? -11.610 16.878 -9.960 1.00 40.81 68 GLU A O 1
ATOM 550 N N . VAL A 1 69 ? -11.366 18.188 -8.160 1.00 40.12 69 VAL A N 1
ATOM 551 C CA . VAL A 1 69 ? -12.730 18.758 -8.142 1.00 40.12 69 VAL A CA 1
ATOM 552 C C . VAL A 1 69 ? -12.947 19.766 -9.289 1.00 40.12 69 VAL A C 1
ATOM 554 O O . VAL A 1 69 ? -14.011 20.371 -9.407 1.00 40.12 69 VAL A O 1
ATOM 557 N N . THR A 1 70 ? -11.966 19.946 -10.171 1.00 43.88 70 THR A N 1
ATOM 558 C CA . THR A 1 70 ? -11.974 20.977 -11.206 1.00 43.88 70 THR A CA 1
ATOM 559 C C . THR A 1 70 ? -11.770 20.395 -12.607 1.00 43.88 70 THR A C 1
ATOM 561 O O . THR A 1 70 ? -10.713 19.881 -12.944 1.00 43.88 70 THR A O 1
ATOM 564 N N . GLU A 1 71 ? -12.828 20.563 -13.404 1.00 44.31 71 GLU A N 1
ATOM 565 C CA . GLU A 1 71 ? -12.916 20.605 -14.876 1.00 44.31 71 GLU A CA 1
ATOM 566 C C . GLU A 1 71 ? -13.018 19.306 -15.697 1.00 44.31 71 GLU A C 1
ATOM 568 O O . GLU A 1 71 ? -13.704 19.350 -16.720 1.00 44.31 71 GLU A O 1
ATOM 573 N N . ASP A 1 72 ? -12.515 18.147 -15.260 1.00 44.38 72 ASP A N 1
ATOM 574 C CA . ASP A 1 72 ? -12.670 16.907 -16.049 1.00 44.38 72 ASP A CA 1
ATOM 575 C C . ASP A 1 72 ? -13.902 16.077 -15.626 1.00 44.38 72 ASP A C 1
ATOM 577 O O . ASP A 1 72 ? -14.029 15.618 -14.491 1.00 44.38 72 ASP A O 1
ATOM 581 N N . ILE A 1 73 ? -14.837 15.868 -16.564 1.00 50.66 73 ILE A N 1
ATOM 582 C CA . ILE A 1 73 ? -16.087 15.101 -16.356 1.00 50.66 73 ILE A CA 1
ATOM 583 C C . ILE A 1 73 ? -15.809 13.589 -16.174 1.00 50.66 73 ILE A C 1
ATOM 585 O O . ILE A 1 73 ? -16.617 12.887 -15.564 1.00 50.66 73 ILE A O 1
ATOM 589 N N . LEU A 1 74 ? -14.667 13.093 -16.668 1.00 52.81 74 LEU A N 1
ATOM 590 C CA . LEU A 1 74 ? -14.236 11.688 -16.641 1.00 52.81 74 LEU A CA 1
ATOM 591 C C . LEU A 1 74 ? -12.834 11.568 -16.030 1.00 52.81 74 LEU A C 1
ATOM 593 O O . LEU A 1 74 ? -11.968 12.404 -16.273 1.00 52.81 74 LEU A O 1
ATOM 597 N N . SER A 1 75 ? -12.588 10.510 -15.258 1.00 66.25 75 SER A N 1
ATOM 598 C CA . SER A 1 75 ? -11.232 10.167 -14.805 1.00 66.25 75 SER A CA 1
ATOM 599 C C . SER A 1 75 ? -10.373 9.649 -15.968 1.00 66.25 75 SER A C 1
ATOM 601 O O . SER A 1 75 ? -10.896 9.034 -16.897 1.00 66.25 75 SER A O 1
ATOM 603 N N . LYS A 1 76 ? -9.040 9.818 -15.907 1.00 68.19 76 LYS A N 1
ATOM 604 C CA . LYS A 1 76 ? -8.118 9.266 -16.927 1.00 68.19 76 LYS A CA 1
ATOM 605 C C . LYS A 1 76 ? -8.311 7.762 -17.156 1.00 68.19 76 LYS A C 1
ATOM 607 O O . LYS A 1 76 ? -8.213 7.291 -18.281 1.00 68.19 76 LYS A O 1
ATOM 612 N N . THR A 1 77 ? -8.617 7.017 -16.095 1.00 68.44 77 THR A N 1
ATOM 613 C CA . THR A 1 77 ? -8.918 5.581 -16.165 1.00 68.44 77 THR A CA 1
ATOM 614 C C . THR A 1 77 ? -10.188 5.288 -16.967 1.00 68.44 77 THR A C 1
ATOM 616 O O . THR A 1 77 ? -10.178 4.364 -17.773 1.00 68.44 77 THR A O 1
ATOM 619 N N . GLU A 1 78 ? -11.245 6.093 -16.813 1.00 71.38 78 GLU A N 1
ATOM 620 C CA . GLU A 1 78 ? -12.485 5.954 -17.596 1.00 71.38 78 GLU A CA 1
ATOM 621 C C . GLU A 1 78 ? -12.267 6.355 -19.070 1.00 71.38 78 GLU A C 1
ATOM 623 O O . GLU A 1 78 ? -12.780 5.686 -19.965 1.00 71.38 78 GLU A O 1
ATOM 628 N N . ASP A 1 79 ? -11.459 7.389 -19.347 1.00 74.12 79 ASP A N 1
ATOM 629 C CA . ASP A 1 79 ? -11.073 7.752 -20.723 1.00 74.12 79 ASP A CA 1
ATOM 630 C C . ASP A 1 79 ? -10.314 6.608 -21.414 1.00 74.12 79 ASP A C 1
ATOM 632 O O . ASP A 1 79 ? -10.625 6.240 -22.548 1.00 74.12 79 ASP A O 1
ATOM 636 N N . TYR A 1 80 ? -9.353 5.988 -20.723 1.00 78.31 80 TYR A N 1
ATOM 637 C CA . TYR A 1 80 ? -8.593 4.868 -21.281 1.00 78.31 80 TYR A CA 1
ATOM 638 C C . TYR A 1 80 ? -9.455 3.626 -21.512 1.00 78.31 80 TYR A C 1
ATOM 640 O O . TYR A 1 80 ? -9.273 2.949 -22.521 1.00 78.31 80 TYR A O 1
ATOM 648 N N . GLU A 1 81 ? -10.416 3.338 -20.632 1.00 75.44 81 GLU A N 1
ATOM 649 C CA . GLU A 1 81 ? -11.385 2.257 -20.856 1.00 75.44 81 GLU A CA 1
ATOM 650 C C . GLU A 1 81 ? -12.185 2.482 -22.142 1.00 75.44 81 GLU A C 1
ATOM 652 O O . GLU A 1 81 ? -12.247 1.593 -22.991 1.00 75.44 81 GLU A O 1
ATOM 657 N N . ILE A 1 82 ? -12.731 3.687 -22.326 1.00 74.12 82 ILE A N 1
ATOM 658 C CA . ILE A 1 82 ? -13.509 4.058 -23.517 1.00 74.12 82 ILE A CA 1
ATOM 659 C C . ILE A 1 82 ? -12.647 3.959 -24.781 1.00 74.12 82 ILE A C 1
ATOM 661 O O . ILE A 1 82 ? -13.075 3.393 -25.788 1.00 74.12 82 ILE A O 1
ATOM 665 N N . ARG A 1 83 ? -11.411 4.467 -24.730 1.00 75.50 83 ARG A N 1
ATOM 666 C CA . ARG A 1 83 ? -10.482 4.474 -25.872 1.00 75.50 83 ARG A CA 1
ATOM 667 C C . ARG A 1 83 ? -9.941 3.099 -26.249 1.00 75.50 83 ARG A C 1
ATOM 669 O O . ARG A 1 83 ? -9.454 2.924 -27.366 1.00 75.50 83 ARG A O 1
ATOM 676 N N . PHE A 1 84 ? -10.018 2.140 -25.333 1.00 78.88 84 PHE A N 1
ATOM 677 C CA . PHE A 1 84 ? -9.645 0.749 -25.566 1.00 78.88 84 PHE A CA 1
ATOM 678 C C . PHE A 1 84 ? -10.804 -0.096 -26.129 1.00 78.88 84 PHE A C 1
ATOM 680 O O . PHE A 1 84 ? -10.568 -1.121 -26.763 1.00 78.88 84 PHE A O 1
ATOM 687 N N . GLN A 1 85 ? -12.061 0.323 -25.939 1.00 70.50 85 GLN A N 1
ATOM 688 C CA . GLN A 1 85 ? -13.266 -0.429 -26.327 1.00 70.50 85 GLN A CA 1
ATOM 689 C C . GLN A 1 85 ? -13.622 -0.393 -27.831 1.00 70.50 85 GLN A C 1
ATOM 691 O O . GLN A 1 85 ? -14.745 -0.741 -28.192 1.00 70.50 85 GLN A O 1
ATOM 696 N N . ASP A 1 86 ? -12.703 -0.015 -28.726 1.00 59.81 86 ASP A N 1
ATOM 697 C CA . ASP A 1 86 ? -12.970 0.142 -30.171 1.00 59.81 86 ASP A CA 1
ATOM 698 C C . ASP A 1 86 ? -14.181 1.063 -30.480 1.00 59.81 86 ASP A C 1
ATOM 700 O O . ASP A 1 86 ? -14.873 0.892 -31.484 1.00 59.81 86 ASP A O 1
ATOM 704 N N . ILE A 1 87 ? -14.474 2.046 -29.620 1.00 55.19 87 ILE A N 1
ATOM 705 C CA . ILE A 1 87 ? -15.366 3.160 -29.978 1.00 55.19 87 ILE A CA 1
ATOM 706 C C . ILE A 1 87 ? -14.586 4.031 -30.973 1.00 55.19 87 ILE A C 1
ATOM 708 O O . ILE A 1 87 ? -13.391 4.216 -30.774 1.00 55.19 87 ILE A O 1
ATOM 712 N N . ASP A 1 88 ? -15.213 4.540 -32.042 1.00 51.56 88 ASP A N 1
ATOM 713 C CA . ASP A 1 88 ? -14.562 5.387 -33.063 1.00 51.56 88 ASP A CA 1
ATOM 714 C C . ASP A 1 88 ? -13.997 6.687 -32.443 1.00 51.56 88 ASP A C 1
ATOM 716 O O . ASP A 1 88 ? -14.605 7.760 -32.498 1.00 51.56 88 ASP A O 1
ATOM 720 N N . VAL A 1 89 ? -12.826 6.601 -31.805 1.00 50.94 89 VAL A N 1
ATOM 721 C CA . VAL A 1 89 ? -12.113 7.742 -31.231 1.00 50.94 89 VAL A CA 1
ATOM 722 C C . VAL A 1 89 ? -11.242 8.365 -32.320 1.00 50.94 89 VAL A C 1
ATOM 724 O O . VAL A 1 89 ? -10.088 7.987 -32.539 1.00 50.94 89 VAL A O 1
ATOM 727 N N . GLY A 1 90 ? -11.826 9.338 -33.020 1.00 51.66 90 GLY A N 1
ATOM 728 C CA . GLY A 1 90 ? -11.230 10.024 -34.172 1.00 51.66 90 GLY A CA 1
ATOM 729 C C . GLY A 1 90 ? -11.722 9.473 -35.516 1.00 51.66 90 GLY A C 1
ATOM 730 O O . GLY A 1 90 ? -12.258 8.375 -35.580 1.00 51.66 90 GLY A O 1
ATOM 731 N N . GLU A 1 91 ? -11.527 10.230 -36.603 1.00 48.78 91 GLU A N 1
ATOM 732 C CA . GLU A 1 91 ? -12.000 9.873 -37.961 1.00 48.78 91 GLU A CA 1
ATOM 733 C C . GLU A 1 91 ? -11.428 8.544 -38.505 1.00 48.78 91 GLU A C 1
ATOM 735 O O . GLU A 1 91 ? -12.024 7.956 -39.405 1.00 48.78 91 GLU A O 1
ATOM 740 N N . TYR A 1 92 ? -10.305 8.056 -37.953 1.00 54.66 92 TYR A N 1
ATOM 741 C CA . TYR A 1 92 ? -9.624 6.817 -38.369 1.00 54.66 92 TYR A CA 1
ATOM 742 C C . TYR A 1 92 ? -9.117 5.954 -37.193 1.00 54.66 92 TYR A C 1
ATOM 744 O O . TYR A 1 92 ? -8.234 5.120 -37.382 1.00 54.66 92 TYR A O 1
ATOM 752 N N . GLY A 1 93 ? -9.622 6.169 -35.970 1.00 56.47 93 GLY A N 1
ATOM 753 C CA . GLY A 1 93 ? -9.171 5.431 -34.777 1.00 56.47 93 GLY A CA 1
ATOM 754 C C . GLY A 1 93 ? -7.777 5.821 -34.260 1.00 56.47 93 GLY A C 1
ATOM 755 O O . GLY A 1 93 ? -7.188 5.088 -33.471 1.00 56.47 93 GLY A O 1
ATOM 756 N N . GLU A 1 94 ? -7.237 6.972 -34.674 1.00 60.09 94 GLU A N 1
ATOM 757 C CA . GLU A 1 94 ? -5.884 7.450 -34.320 1.00 60.09 94 GLU A CA 1
ATOM 758 C C . GLU A 1 94 ? -5.668 7.651 -32.810 1.00 60.09 94 GLU A C 1
ATOM 760 O O . GLU A 1 94 ? -4.532 7.642 -32.341 1.00 60.09 94 GLU A O 1
ATOM 765 N N . ASN A 1 95 ? -6.751 7.807 -32.042 1.00 66.38 95 ASN A N 1
ATOM 766 C CA . ASN A 1 95 ? -6.697 7.967 -30.589 1.00 66.38 95 ASN A CA 1
ATOM 767 C C . ASN A 1 95 ? -6.991 6.668 -29.820 1.00 66.38 95 ASN A C 1
ATOM 769 O O . ASN A 1 95 ? -7.076 6.712 -28.587 1.00 66.38 95 ASN A O 1
ATOM 773 N N . SER A 1 96 ? -7.149 5.535 -30.509 1.00 74.19 96 SER A N 1
ATOM 774 C CA . SER A 1 96 ? -7.374 4.234 -29.872 1.00 74.19 96 SER A CA 1
ATOM 775 C C . SER A 1 96 ? -6.159 3.779 -29.053 1.00 74.19 96 SER A C 1
ATOM 777 O O . SER A 1 96 ? -5.035 4.270 -29.211 1.00 74.19 96 SER A O 1
ATOM 779 N N . ILE A 1 97 ? -6.403 2.891 -28.094 1.00 80.44 97 ILE A N 1
ATOM 780 C CA . ILE A 1 97 ? -5.354 2.240 -27.306 1.00 80.44 97 ILE A CA 1
ATOM 781 C C . ILE A 1 97 ? -5.235 0.803 -27.812 1.00 80.44 97 ILE A C 1
ATOM 783 O O . ILE A 1 97 ? -6.217 0.069 -27.806 1.00 80.44 97 ILE A O 1
ATOM 787 N N . ASP A 1 98 ? -4.038 0.387 -28.223 1.00 81.62 98 ASP A N 1
ATOM 788 C CA . ASP A 1 98 ? -3.792 -0.966 -28.739 1.00 81.62 98 ASP A CA 1
ATOM 789 C C . ASP A 1 98 ? -3.460 -1.958 -27.616 1.00 81.62 98 ASP A C 1
ATOM 791 O O . ASP A 1 98 ? -3.819 -3.136 -27.670 1.00 81.62 98 ASP A O 1
ATOM 795 N N . VAL A 1 99 ? -2.734 -1.493 -26.593 1.00 86.81 99 VAL A N 1
ATOM 796 C CA . VAL A 1 99 ? -2.267 -2.317 -25.473 1.00 86.81 99 VAL A CA 1
ATOM 797 C C . VAL A 1 99 ? -2.560 -1.612 -24.158 1.00 86.81 99 VAL A C 1
ATOM 799 O O . VAL A 1 99 ? -2.074 -0.512 -23.909 1.00 86.81 99 VAL A O 1
ATOM 802 N N . LEU A 1 100 ? -3.303 -2.277 -23.279 1.00 85.50 100 LEU A N 1
ATOM 803 C CA . LEU A 1 100 ? -3.607 -1.767 -21.948 1.00 85.50 100 LEU A CA 1
ATOM 804 C C . LEU A 1 100 ? -2.918 -2.628 -20.883 1.00 85.50 100 LEU A C 1
ATOM 806 O O . LEU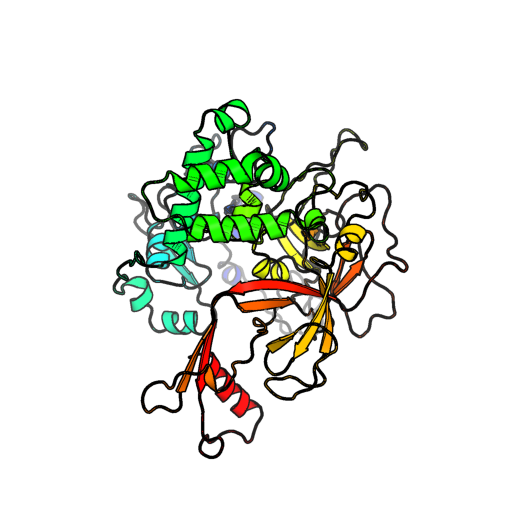 A 1 100 ? -3.256 -3.799 -20.689 1.00 85.50 100 LEU A O 1
ATOM 810 N N . SER A 1 101 ? -1.936 -2.057 -20.187 1.00 85.56 101 SER A N 1
ATOM 811 C CA . SER A 1 101 ? -1.259 -2.709 -19.064 1.00 85.56 101 SER A CA 1
ATOM 812 C C . SER A 1 101 ? -2.076 -2.525 -17.791 1.00 85.56 101 SER A C 1
ATOM 814 O O . SER A 1 101 ? -2.212 -1.410 -17.299 1.00 85.56 101 SER A O 1
ATOM 816 N N . CYS A 1 102 ? -2.601 -3.618 -17.243 1.00 78.06 102 CYS A N 1
ATOM 817 C CA . CYS A 1 102 ? -3.596 -3.581 -16.174 1.00 78.06 102 CYS A CA 1
ATOM 818 C C . CYS A 1 102 ? -3.131 -4.296 -14.901 1.00 78.06 102 CYS A C 1
ATOM 820 O O . CYS A 1 102 ? -2.347 -5.247 -14.955 1.00 78.06 102 CYS A O 1
ATOM 822 N N . THR A 1 103 ? -3.692 -3.901 -13.756 1.00 74.94 103 THR A N 1
ATOM 823 C CA . THR A 1 103 ? -3.577 -4.659 -12.493 1.00 74.94 103 THR A CA 1
ATOM 824 C C . THR A 1 103 ? -4.805 -5.548 -12.251 1.00 74.94 103 THR A C 1
ATOM 826 O O . THR A 1 103 ? -5.691 -5.657 -13.099 1.00 74.94 103 THR A O 1
ATOM 829 N N . THR A 1 104 ? -4.873 -6.212 -11.090 1.00 65.50 104 THR A N 1
ATOM 830 C CA . THR A 1 104 ? -6.011 -7.051 -10.662 1.00 65.50 104 THR A CA 1
ATOM 831 C C . THR A 1 104 ? -7.352 -6.320 -10.651 1.00 65.50 104 THR A C 1
ATOM 833 O O . THR A 1 104 ? -8.390 -6.973 -10.631 1.00 65.50 104 THR A O 1
ATOM 836 N N . THR A 1 105 ? -7.358 -4.989 -10.713 1.00 64.50 105 THR A N 1
ATOM 837 C CA . THR A 1 105 ? -8.570 -4.172 -10.862 1.00 64.50 105 THR A CA 1
ATOM 838 C C . THR A 1 105 ? -9.393 -4.555 -12.094 1.00 64.50 105 THR A C 1
ATOM 840 O O . THR A 1 105 ? -10.613 -4.471 -12.053 1.00 64.50 105 THR A O 1
ATOM 843 N N . MET A 1 106 ? -8.744 -5.059 -13.148 1.00 68.44 106 MET A N 1
ATOM 844 C CA . MET A 1 106 ? -9.393 -5.493 -14.394 1.00 68.44 106 MET A CA 1
ATOM 845 C C . MET A 1 106 ? -9.825 -6.967 -14.380 1.00 68.44 106 MET A C 1
ATOM 847 O O . MET A 1 106 ? -10.396 -7.477 -15.347 1.00 68.44 106 MET A O 1
ATOM 851 N N . GLU A 1 107 ? -9.564 -7.678 -13.282 1.00 69.50 107 GLU A N 1
ATOM 852 C CA . GLU A 1 107 ? -10.028 -9.051 -13.095 1.00 69.50 107 GLU A CA 1
ATOM 853 C C . GLU A 1 107 ? -11.555 -9.082 -12.926 1.00 69.50 107 GLU A C 1
ATOM 855 O O . GLU A 1 107 ? -12.240 -9.873 -13.577 1.00 69.50 107 GLU A O 1
ATOM 860 N N . VAL A 1 108 ? -12.109 -8.128 -12.169 1.00 62.41 108 VAL A N 1
ATOM 861 C CA . VAL A 1 108 ? -13.531 -8.073 -11.809 1.00 62.41 108 VAL A CA 1
ATOM 862 C C . VAL A 1 108 ? -14.311 -7.120 -12.722 1.00 62.41 108 VAL A C 1
ATOM 864 O O . VAL A 1 108 ? -13.980 -5.950 -12.838 1.00 62.41 108 VAL A O 1
ATOM 867 N N . GLY A 1 109 ? -15.384 -7.623 -13.345 1.00 55.69 109 GLY A N 1
ATOM 868 C CA . GLY A 1 109 ? -16.609 -6.880 -13.699 1.00 55.69 109 GLY A CA 1
ATOM 869 C C . GLY A 1 109 ? -16.583 -5.736 -14.726 1.00 55.69 109 GLY A C 1
ATOM 870 O O . GLY A 1 109 ? -17.655 -5.400 -15.216 1.00 55.69 109 GLY A O 1
ATOM 871 N N . ILE A 1 110 ? -15.433 -5.158 -15.083 1.00 63.38 110 ILE A N 1
ATOM 872 C CA . ILE A 1 110 ? -15.375 -4.056 -16.060 1.00 63.38 110 ILE A CA 1
ATOM 873 C C . ILE A 1 110 ? -15.631 -4.626 -17.461 1.00 63.38 110 ILE A C 1
ATOM 875 O O . ILE A 1 110 ? -14.965 -5.579 -17.885 1.00 63.38 110 ILE A O 1
ATOM 879 N N . ASP A 1 111 ? -16.635 -4.096 -18.157 1.00 63.09 111 ASP A N 1
ATOM 880 C CA . ASP A 1 111 ? -16.973 -4.503 -19.521 1.00 63.09 111 ASP A CA 1
ATOM 881 C C . ASP A 1 111 ? -16.090 -3.753 -20.517 1.00 63.09 111 ASP A C 1
ATOM 883 O O . ASP A 1 111 ? -16.488 -2.738 -21.061 1.00 63.09 111 ASP A O 1
ATOM 887 N N . ILE A 1 112 ? -14.870 -4.242 -20.742 1.00 66.56 112 ILE A N 1
ATOM 888 C CA . ILE A 1 112 ? -13.962 -3.740 -21.791 1.00 66.56 112 ILE A CA 1
ATOM 889 C C . ILE A 1 112 ? -14.198 -4.412 -23.150 1.00 66.56 112 ILE A C 1
ATOM 891 O O . ILE A 1 112 ? -13.332 -4.394 -24.025 1.00 66.56 112 ILE A O 1
ATOM 895 N N . GLY A 1 113 ? -15.344 -5.074 -23.321 1.00 66.12 113 GLY A N 1
ATOM 896 C CA . GLY A 1 113 ? -15.568 -5.963 -24.445 1.00 66.12 113 GLY A CA 1
ATOM 897 C C . GLY A 1 113 ? -14.666 -7.200 -24.395 1.00 66.12 113 GLY A C 1
ATOM 898 O O . GLY A 1 113 ? -14.203 -7.647 -23.345 1.00 66.12 113 GLY A O 1
ATOM 899 N N . SER A 1 114 ? -14.449 -7.803 -25.560 1.00 68.19 114 SER A N 1
ATOM 900 C CA . SER A 1 114 ? -13.646 -9.021 -25.700 1.00 68.19 114 SER A CA 1
ATOM 901 C C . SER A 1 114 ? -12.292 -8.694 -26.316 1.00 68.19 114 SER A C 1
ATOM 903 O O . SER A 1 114 ? -12.201 -7.890 -27.241 1.00 68.19 114 SER A O 1
ATOM 905 N N . LEU A 1 115 ? -11.229 -9.322 -25.820 1.00 78.62 115 LEU A N 1
ATOM 906 C CA . LEU A 1 1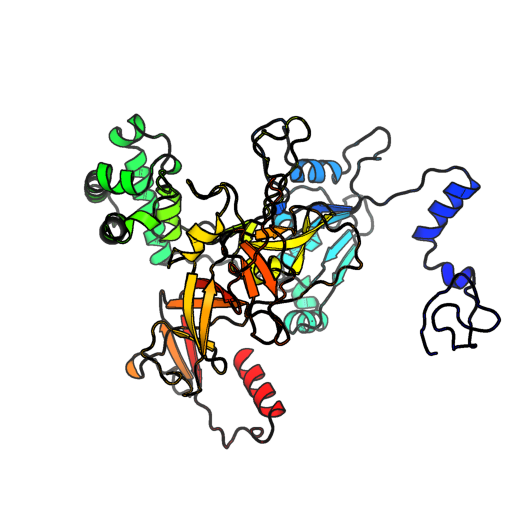15 ? -9.859 -9.049 -26.251 1.00 78.62 115 LEU A CA 1
ATOM 907 C C . LEU A 1 115 ? -9.369 -10.096 -27.245 1.00 78.62 115 LEU A C 1
ATOM 909 O O . LEU A 1 115 ? -9.740 -11.268 -27.176 1.00 78.62 115 LEU A O 1
ATOM 913 N N . THR A 1 116 ? -8.496 -9.688 -28.160 1.00 83.12 116 THR A N 1
ATOM 914 C CA . THR A 1 116 ? -7.838 -10.620 -29.088 1.00 83.12 116 THR A CA 1
ATOM 915 C C . THR A 1 116 ? -6.765 -11.440 -28.369 1.00 83.12 116 THR A C 1
ATOM 917 O O . THR A 1 116 ? -6.630 -12.643 -28.606 1.00 83.12 116 THR A O 1
ATOM 920 N N . ALA A 1 117 ? -6.025 -10.805 -27.456 1.00 86.75 117 ALA A N 1
ATOM 921 C CA . ALA A 1 117 ? -4.979 -11.453 -26.684 1.00 86.75 117 ALA A CA 1
ATOM 922 C C . ALA A 1 117 ? -4.899 -10.922 -25.249 1.00 86.75 117 ALA A C 1
ATOM 924 O O . ALA A 1 117 ? -5.190 -9.755 -24.994 1.00 86.75 117 ALA A O 1
ATOM 925 N N . VAL A 1 118 ? -4.469 -11.784 -24.328 1.00 89.31 118 VAL A N 1
ATOM 926 C CA . VAL A 1 118 ? -4.169 -11.438 -22.933 1.00 89.31 118 VAL A CA 1
ATOM 927 C C . VAL A 1 118 ? -2.771 -11.942 -22.588 1.00 89.31 118 VAL A C 1
ATOM 929 O O . VAL A 1 118 ? -2.461 -13.122 -22.756 1.00 89.31 118 VAL A O 1
ATOM 932 N N . GLY A 1 119 ? -1.926 -11.038 -22.094 1.00 91.50 119 GLY A N 1
ATOM 933 C CA . GLY A 1 119 ? -0.602 -11.354 -21.564 1.00 91.50 119 GLY A CA 1
ATOM 934 C C . GLY A 1 119 ? -0.599 -11.304 -20.039 1.00 91.50 119 GLY A C 1
ATOM 935 O O . GLY A 1 119 ? -0.895 -10.269 -19.449 1.00 91.50 119 GLY A O 1
ATOM 936 N N . LEU A 1 120 ? -0.243 -12.410 -19.392 1.00 89.94 120 LEU A N 1
ATOM 937 C CA . LEU A 1 120 ? -0.066 -12.504 -17.946 1.00 89.94 120 LEU A CA 1
ATOM 938 C C . LEU A 1 120 ? 1.428 -12.455 -17.623 1.00 89.94 120 LEU A C 1
ATOM 940 O O . LEU A 1 120 ? 2.187 -13.331 -18.037 1.00 89.94 120 LEU A O 1
ATOM 944 N N . ARG A 1 121 ? 1.847 -11.427 -16.876 1.00 87.81 121 ARG A N 1
ATOM 945 C CA . ARG A 1 121 ? 3.251 -11.220 -16.487 1.00 87.81 121 ARG A CA 1
ATOM 946 C C . ARG A 1 121 ? 3.780 -12.314 -15.552 1.00 87.81 121 ARG A C 1
ATOM 948 O O . ARG A 1 121 ? 4.969 -12.592 -15.588 1.00 87.81 121 ARG A O 1
ATOM 955 N N . ASN A 1 122 ? 2.924 -12.892 -14.720 1.00 85.38 122 ASN A N 1
ATOM 956 C CA . ASN A 1 122 ? 3.237 -13.957 -13.770 1.00 85.38 122 ASN A CA 1
ATOM 957 C C . ASN A 1 122 ? 2.092 -14.977 -13.738 1.00 85.38 122 ASN A C 1
ATOM 959 O O . ASN A 1 122 ? 0.977 -14.672 -14.180 1.00 85.38 122 ASN A O 1
ATOM 963 N N . ILE A 1 123 ? 2.341 -16.158 -13.166 1.00 87.62 123 ILE A N 1
ATOM 964 C CA . ILE A 1 123 ? 1.267 -17.124 -12.924 1.00 87.62 123 ILE A CA 1
ATOM 965 C C . ILE A 1 123 ? 0.337 -16.557 -11.833 1.00 87.62 123 ILE A C 1
ATOM 967 O O . ILE A 1 123 ? 0.816 -16.174 -10.761 1.00 87.62 123 ILE A O 1
ATOM 971 N N . PRO A 1 124 ? -0.983 -16.440 -12.088 1.00 87.38 124 PRO A N 1
ATOM 972 C CA . PRO A 1 124 ? -1.932 -15.937 -11.099 1.00 87.38 124 PRO A CA 1
ATOM 973 C C . PRO A 1 124 ? -1.936 -16.781 -9.814 1.00 87.38 124 PRO A C 1
ATOM 975 O O . PRO A 1 124 ? -1.722 -17.987 -9.902 1.00 87.38 124 PRO A O 1
ATOM 978 N N . PRO A 1 125 ? -2.211 -16.188 -8.634 1.00 84.00 125 PRO A N 1
ATOM 979 C CA . PRO A 1 125 ? -2.124 -16.903 -7.355 1.00 84.00 125 PRO A CA 1
ATOM 980 C C . PRO A 1 125 ? -3.072 -18.101 -7.243 1.00 84.00 125 PRO A C 1
ATOM 982 O O . PRO A 1 125 ? -2.781 -19.077 -6.554 1.00 84.00 125 PRO A O 1
ATOM 985 N N . MET A 1 126 ? -4.240 -18.005 -7.880 1.00 85.44 126 MET A N 1
ATOM 986 C CA . MET A 1 126 ? -5.239 -19.065 -7.909 1.00 85.44 126 MET A CA 1
ATOM 987 C C . MET A 1 126 ? -5.829 -19.217 -9.311 1.00 85.44 126 MET A C 1
ATOM 989 O O . MET A 1 126 ? -5.825 -18.291 -10.131 1.00 85.44 126 MET A O 1
ATOM 993 N N . ARG A 1 127 ? -6.399 -20.397 -9.560 1.00 86.00 127 ARG A N 1
ATOM 994 C CA . ARG A 1 127 ? -7.092 -20.745 -10.803 1.00 86.00 127 ARG A CA 1
ATOM 995 C C . ARG A 1 127 ? -8.217 -19.773 -11.137 1.00 86.00 127 ARG A C 1
ATOM 997 O O . ARG A 1 127 ? -8.403 -19.417 -12.295 1.00 86.00 127 ARG A O 1
ATOM 1004 N N . GLU A 1 128 ? -8.990 -19.349 -10.145 1.00 86.25 128 GLU A N 1
ATOM 1005 C CA . GLU A 1 128 ? -10.115 -18.436 -10.341 1.00 86.25 128 GLU A CA 1
ATOM 1006 C C . GLU A 1 128 ? -9.635 -17.102 -10.920 1.00 86.25 128 GLU A C 1
ATOM 1008 O O . GLU A 1 128 ? -10.278 -16.557 -11.820 1.00 86.25 128 GLU A O 1
ATOM 1013 N N . ASN A 1 129 ? -8.467 -16.627 -10.469 1.00 86.44 129 ASN A N 1
ATOM 1014 C CA . ASN A 1 129 ? -7.837 -15.432 -11.016 1.00 86.44 129 ASN A CA 1
ATOM 1015 C C . ASN A 1 129 ? -7.415 -15.657 -12.470 1.00 86.44 129 ASN A C 1
ATOM 1017 O O . ASN A 1 129 ? -7.659 -14.812 -13.332 1.00 86.44 129 ASN A O 1
ATOM 1021 N N . TYR A 1 130 ? -6.806 -16.810 -12.763 1.00 89.19 130 TYR A N 1
ATOM 1022 C CA . TYR A 1 130 ? -6.427 -17.173 -14.126 1.00 89.19 130 TYR A CA 1
ATOM 1023 C C . TYR A 1 130 ? -7.639 -17.205 -15.054 1.00 89.19 130 TYR A C 1
ATOM 1025 O O . TYR A 1 130 ? -7.620 -16.561 -16.098 1.00 89.19 130 TYR A O 1
ATOM 1033 N N . GLN A 1 131 ? -8.715 -17.882 -14.653 1.00 86.75 131 GLN A N 1
ATOM 1034 C CA . GLN A 1 131 ? -9.928 -18.014 -15.452 1.00 86.75 131 GLN A CA 1
ATOM 1035 C C . GLN A 1 131 ? -10.594 -16.656 -15.714 1.00 86.75 131 GLN A C 1
ATOM 1037 O O . GLN A 1 131 ? -11.017 -16.402 -16.840 1.00 86.75 131 GLN A O 1
ATOM 1042 N N . GLN A 1 132 ? -10.654 -15.766 -14.717 1.00 84.75 132 GLN A N 1
ATOM 1043 C CA . GLN A 1 132 ? -11.211 -14.420 -14.896 1.00 84.75 132 GLN A CA 1
ATOM 1044 C C . GLN A 1 132 ? -10.374 -13.563 -15.852 1.00 84.75 132 GLN A C 1
ATOM 1046 O O . GLN A 1 132 ? -10.937 -12.864 -16.692 1.00 84.75 132 GLN A O 1
ATOM 1051 N N . ARG A 1 133 ? -9.038 -13.643 -15.778 1.00 87.38 133 ARG A N 1
ATOM 1052 C CA . ARG A 1 133 ? -8.145 -12.882 -16.668 1.00 87.38 133 ARG A CA 1
ATOM 1053 C C . ARG A 1 133 ? -8.110 -13.455 -18.083 1.00 87.38 133 ARG A C 1
ATOM 1055 O O . ARG A 1 133 ? -8.262 -12.715 -19.049 1.00 87.38 133 ARG A O 1
ATOM 1062 N N . ALA A 1 134 ? -7.937 -14.768 -18.212 1.00 86.62 134 ALA A N 1
ATOM 1063 C CA . ALA A 1 134 ? -7.913 -15.466 -19.494 1.00 86.62 134 ALA A CA 1
ATOM 1064 C C . ALA A 1 134 ? -9.271 -15.393 -20.206 1.00 86.62 134 ALA A C 1
ATOM 1066 O O . ALA A 1 134 ? -9.312 -15.241 -21.422 1.00 86.62 134 ALA A O 1
ATOM 1067 N N . GLY A 1 135 ? -10.377 -15.413 -19.454 1.00 81.62 135 GLY A N 1
ATOM 1068 C CA . GLY A 1 135 ? -11.740 -15.284 -19.976 1.00 81.62 135 GLY A CA 1
ATOM 1069 C C . GLY A 1 135 ? -12.064 -13.923 -20.601 1.00 81.62 135 GLY A C 1
ATOM 1070 O O . GLY A 1 135 ? -13.099 -13.793 -21.250 1.00 81.62 135 GLY A O 1
ATOM 1071 N N . ARG A 1 136 ? -11.189 -12.916 -20.453 1.00 80.88 136 ARG A N 1
ATOM 1072 C CA . ARG A 1 136 ? -11.282 -11.652 -21.206 1.00 80.88 136 ARG A CA 1
ATOM 1073 C C . ARG A 1 136 ? -10.880 -11.818 -22.668 1.00 80.88 136 ARG A C 1
ATOM 1075 O O . ARG A 1 136 ? -11.281 -11.017 -23.510 1.00 80.88 136 ARG A O 1
ATOM 1082 N N . ALA A 1 137 ? -10.087 -12.840 -22.975 1.00 81.00 137 ALA A N 1
ATOM 1083 C CA . ALA A 1 137 ? -9.663 -13.140 -24.326 1.00 81.00 137 ALA A CA 1
ATOM 1084 C C . ALA A 1 137 ? -10.761 -13.946 -25.055 1.00 81.00 137 ALA A C 1
ATOM 1086 O O . ALA A 1 137 ? -11.240 -14.960 -24.551 1.00 81.00 137 ALA A O 1
ATOM 1087 N N . GLY A 1 138 ? -11.153 -13.498 -26.253 1.00 73.62 138 GLY A N 1
ATOM 1088 C CA . GLY A 1 138 ? -12.095 -14.189 -27.141 1.00 73.62 138 GLY A CA 1
ATOM 1089 C C . GLY A 1 138 ? -13.228 -13.300 -27.651 1.00 73.62 138 GLY A C 1
ATOM 1090 O O . GLY A 1 138 ? -14.272 -13.192 -27.009 1.00 73.62 138 GLY A O 1
ATOM 1091 N N . ARG A 1 139 ? -13.060 -12.689 -28.838 1.00 67.06 139 ARG A N 1
ATOM 1092 C CA . ARG A 1 139 ? -14.138 -11.939 -29.513 1.00 67.06 139 ARG A CA 1
ATOM 1093 C C . ARG A 1 139 ? -15.068 -12.880 -30.270 1.00 67.06 139 ARG A C 1
ATOM 1095 O O . ARG A 1 139 ? -14.607 -13.790 -30.955 1.00 67.06 139 ARG A O 1
ATOM 1102 N N . LYS A 1 140 ? -16.382 -12.604 -30.231 1.00 59.81 140 LYS A N 1
ATOM 1103 C CA . LYS A 1 140 ? -17.435 -13.397 -30.911 1.00 59.81 140 LYS A CA 1
ATOM 1104 C C . LYS A 1 140 ? -17.187 -13.615 -32.418 1.00 59.81 140 LYS A C 1
ATOM 1106 O O . LYS A 1 140 ? -17.732 -14.563 -32.969 1.00 59.81 140 LYS A O 1
ATOM 1111 N N . ASN A 1 141 ? -16.350 -12.785 -33.053 1.00 60.09 141 ASN A N 1
ATOM 1112 C CA . ASN A 1 141 ? -16.039 -12.827 -34.488 1.00 60.09 141 ASN A CA 1
ATOM 1113 C C . ASN A 1 141 ? -14.541 -13.020 -34.819 1.00 60.09 141 ASN A C 1
ATOM 1115 O O . ASN A 1 141 ? -14.168 -12.934 -35.987 1.00 60.09 141 ASN A O 1
ATOM 1119 N N . THR A 1 142 ? -13.668 -13.281 -33.838 1.00 60.69 142 THR A N 1
ATOM 1120 C CA . THR A 1 142 ? -12.251 -13.613 -34.091 1.00 60.69 142 THR A CA 1
ATOM 1121 C C . THR A 1 142 ? -12.033 -15.110 -33.921 1.00 60.69 142 THR A C 1
ATOM 1123 O O . THR A 1 142 ? -12.322 -15.653 -32.859 1.00 60.69 142 THR A O 1
ATOM 1126 N N . GLY A 1 143 ? -11.495 -15.780 -34.943 1.00 61.97 143 GLY A N 1
ATOM 1127 C CA . GLY A 1 143 ? -11.282 -17.234 -34.916 1.00 61.97 143 GLY A CA 1
ATOM 1128 C C . GLY A 1 143 ? -10.184 -17.715 -33.959 1.00 61.97 143 GLY A C 1
ATOM 1129 O O . GLY A 1 143 ? -10.076 -18.915 -33.729 1.00 61.97 143 GLY A O 1
ATOM 1130 N N . ILE A 1 144 ? -9.362 -16.808 -33.420 1.00 75.31 144 ILE A N 1
ATOM 1131 C CA . ILE A 1 144 ? -8.243 -17.135 -32.531 1.00 75.31 144 ILE A CA 1
ATOM 1132 C C . ILE A 1 144 ? -8.236 -16.148 -31.366 1.00 75.31 144 ILE A C 1
ATOM 1134 O O . ILE A 1 144 ? -8.316 -14.938 -31.567 1.00 75.31 144 ILE A O 1
ATOM 1138 N N . SER A 1 145 ? -8.117 -16.692 -30.159 1.00 81.38 145 SER A N 1
ATOM 1139 C CA . SER A 1 145 ? -7.830 -15.957 -28.935 1.00 81.38 145 SER A CA 1
ATOM 1140 C C . SER A 1 145 ? -6.518 -16.473 -28.364 1.00 81.38 145 SER A C 1
ATOM 1142 O O . SER A 1 145 ? -6.319 -17.688 -28.291 1.00 81.38 145 SER A O 1
ATOM 1144 N N . THR A 1 146 ? -5.623 -15.562 -27.990 1.00 88.19 146 THR A N 1
ATOM 1145 C CA . THR A 1 146 ? -4.283 -15.928 -27.523 1.00 88.19 146 THR A CA 1
ATOM 1146 C C . THR A 1 146 ? -4.093 -15.509 -26.076 1.00 88.19 146 THR A C 1
ATOM 1148 O O . THR A 1 146 ? -4.156 -14.327 -25.746 1.00 88.19 146 THR A O 1
ATOM 1151 N N . ILE A 1 147 ? -3.792 -16.472 -25.212 1.00 90.19 147 ILE A N 1
ATOM 1152 C CA . ILE A 1 147 ? -3.408 -16.218 -23.824 1.00 90.19 147 ILE A CA 1
ATOM 1153 C C . ILE A 1 147 ? -1.942 -16.609 -23.680 1.00 90.19 147 ILE A C 1
ATOM 1155 O O . ILE A 1 147 ? -1.566 -17.741 -23.981 1.00 90.19 147 ILE A O 1
ATOM 1159 N N . VAL A 1 148 ? -1.106 -15.675 -23.233 1.00 92.38 148 VAL A N 1
ATOM 1160 C CA . VAL A 1 148 ? 0.314 -15.927 -22.958 1.00 92.38 148 VAL A CA 1
ATOM 1161 C C . VAL A 1 148 ? 0.546 -15.723 -21.474 1.00 92.38 148 VAL A C 1
ATOM 1163 O O . VAL A 1 148 ? 0.249 -14.660 -20.943 1.00 92.38 148 VAL A O 1
ATOM 1166 N N . THR A 1 149 ? 1.071 -16.734 -20.789 1.00 91.31 149 THR A N 1
ATOM 1167 C CA . THR A 1 149 ? 1.421 -16.646 -19.367 1.00 91.31 149 THR A CA 1
ATOM 1168 C C . THR A 1 149 ? 2.915 -16.808 -19.202 1.00 91.31 149 THR A C 1
ATOM 1170 O O . THR A 1 149 ? 3.487 -17.804 -19.637 1.00 91.31 149 THR A O 1
ATOM 1173 N N . TYR A 1 150 ? 3.545 -15.815 -18.588 1.00 91.00 150 TYR A N 1
ATOM 1174 C CA . TYR A 1 150 ? 4.958 -15.849 -18.263 1.00 91.00 150 TYR A CA 1
ATOM 1175 C C . TYR A 1 150 ? 5.134 -16.367 -16.831 1.00 91.00 150 TYR A C 1
ATOM 1177 O O . TYR A 1 150 ? 4.493 -15.869 -15.912 1.00 91.00 150 TYR A O 1
ATOM 1185 N N . ALA A 1 151 ? 5.971 -17.388 -16.651 1.00 87.62 151 ALA A N 1
ATOM 1186 C CA . ALA A 1 151 ? 6.291 -17.966 -15.348 1.00 87.62 151 ALA A CA 1
ATOM 1187 C C . ALA A 1 151 ? 7.663 -17.459 -14.891 1.00 87.62 151 ALA A C 1
ATOM 1189 O O . ALA A 1 151 ? 8.655 -17.614 -15.608 1.00 87.62 151 ALA A O 1
ATOM 1190 N N . PHE A 1 152 ? 7.735 -16.856 -13.706 1.00 78.06 152 PHE A N 1
ATOM 1191 C CA . PHE A 1 152 ? 9.013 -16.501 -13.093 1.00 78.06 152 PHE A CA 1
ATOM 1192 C C . PHE A 1 152 ? 9.633 -17.709 -12.375 1.00 78.06 152 PHE A C 1
ATOM 1194 O O . PHE A 1 152 ? 8.964 -18.688 -12.075 1.00 78.06 152 PHE A O 1
ATOM 1201 N N . GLY A 1 153 ? 10.926 -17.655 -12.049 1.00 73.62 153 GLY A N 1
ATOM 1202 C CA . GLY A 1 153 ? 11.636 -18.750 -11.365 1.00 73.62 153 GLY A CA 1
ATOM 1203 C C . GLY A 1 153 ? 11.260 -18.978 -9.889 1.00 73.62 153 GLY A C 1
ATOM 1204 O O . GLY A 1 153 ? 12.065 -19.532 -9.148 1.00 73.62 153 GLY A O 1
ATOM 1205 N N . GLY A 1 154 ? 10.094 -18.511 -9.432 1.00 74.19 154 GLY A N 1
ATOM 1206 C CA . GLY A 1 154 ? 9.601 -18.740 -8.069 1.00 74.19 154 GLY A CA 1
ATOM 1207 C C . GLY A 1 154 ? 9.078 -20.166 -7.871 1.00 74.19 154 GLY A C 1
ATOM 1208 O O . GLY A 1 154 ? 8.804 -20.870 -8.842 1.00 74.19 154 GLY A O 1
ATOM 1209 N N . THR A 1 155 ? 8.909 -20.597 -6.618 1.00 75.94 155 THR A N 1
ATOM 1210 C CA . THR A 1 155 ? 8.398 -21.942 -6.275 1.00 75.94 155 THR A CA 1
ATOM 1211 C C . THR A 1 155 ? 6.990 -22.179 -6.823 1.00 75.94 155 THR A C 1
ATOM 1213 O O . THR A 1 155 ? 6.756 -23.170 -7.510 1.00 75.94 155 THR A O 1
ATOM 1216 N N . HIS A 1 156 ? 6.084 -21.231 -6.577 1.00 81.38 156 HIS A N 1
ATOM 1217 C CA . HIS A 1 156 ? 4.714 -21.227 -7.088 1.00 81.38 156 HIS A CA 1
ATOM 1218 C C . HIS A 1 156 ? 4.666 -21.324 -8.622 1.00 81.38 156 HIS A C 1
ATOM 1220 O O . HIS A 1 156 ? 4.039 -22.222 -9.182 1.00 81.38 156 HIS A O 1
ATOM 1226 N N . ASP A 1 157 ? 5.378 -20.428 -9.305 1.00 85.50 157 ASP A N 1
ATOM 1227 C CA . ASP A 1 157 ? 5.378 -20.355 -10.763 1.00 85.50 157 ASP A CA 1
ATOM 1228 C C . ASP A 1 157 ? 6.014 -21.601 -11.395 1.00 85.50 157 ASP A C 1
ATOM 1230 O O . ASP A 1 157 ? 5.485 -22.147 -12.360 1.00 85.50 157 ASP A O 1
ATOM 1234 N N . SER A 1 158 ? 7.105 -22.112 -10.820 1.00 86.12 158 SER A N 1
ATOM 1235 C CA . SER A 1 158 ? 7.757 -23.337 -11.301 1.00 86.12 158 SER A CA 1
ATOM 1236 C C . SER A 1 158 ? 6.845 -24.559 -11.176 1.00 86.12 158 SER A C 1
ATOM 1238 O O . SER A 1 158 ? 6.818 -25.395 -12.079 1.00 86.12 158 SER A O 1
ATOM 1240 N N . TYR A 1 159 ? 6.077 -24.654 -10.085 1.00 86.44 159 TYR A N 1
ATOM 1241 C CA . TYR A 1 159 ? 5.123 -25.741 -9.872 1.00 86.44 159 TYR A CA 1
ATOM 1242 C C . TYR A 1 159 ? 4.028 -25.749 -10.945 1.00 86.44 159 TYR A C 1
ATOM 1244 O O . TYR A 1 159 ? 3.815 -26.771 -11.596 1.00 86.44 159 TYR A O 1
ATOM 1252 N N . TYR A 1 160 ? 3.377 -24.608 -11.183 1.00 89.00 160 TYR A N 1
ATOM 1253 C CA . TYR A 1 160 ? 2.304 -24.506 -12.179 1.00 89.00 160 TYR A CA 1
ATOM 1254 C C . TYR A 1 160 ? 2.814 -24.479 -13.624 1.00 89.00 160 TYR A C 1
ATOM 1256 O O . TYR A 1 160 ? 2.078 -24.841 -14.536 1.00 89.00 160 TYR A O 1
ATOM 1264 N N . PHE A 1 161 ? 4.078 -24.116 -13.851 1.00 89.94 161 PHE A N 1
ATOM 1265 C CA . PHE A 1 161 ? 4.727 -24.307 -15.146 1.00 89.94 161 PHE A CA 1
ATOM 1266 C C . PHE A 1 161 ? 4.895 -25.798 -15.480 1.00 89.94 161 PHE A C 1
ATOM 1268 O O . PHE A 1 161 ? 4.725 -26.194 -16.631 1.00 89.94 161 PHE A O 1
ATOM 1275 N N . GLN A 1 162 ? 5.204 -26.631 -14.479 1.00 90.38 162 GLN A N 1
ATOM 1276 C CA . GLN A 1 162 ? 5.292 -28.087 -14.639 1.00 90.38 162 GLN A CA 1
ATOM 1277 C C . GLN A 1 162 ? 3.915 -28.770 -14.653 1.00 90.38 162 GLN A C 1
ATOM 1279 O O . GLN A 1 162 ? 3.764 -29.792 -15.318 1.00 90.38 162 GLN A O 1
ATOM 1284 N N . ASN A 1 163 ? 2.923 -28.199 -13.961 1.00 90.38 163 ASN A N 1
ATOM 1285 C CA . ASN A 1 163 ? 1.569 -28.746 -13.810 1.00 90.38 163 ASN A CA 1
ATOM 1286 C C . ASN A 1 163 ? 0.495 -27.736 -14.277 1.00 90.38 163 ASN A C 1
ATOM 1288 O O . ASN A 1 163 ? -0.296 -27.247 -13.464 1.00 90.38 163 ASN A O 1
ATOM 1292 N N . PRO A 1 164 ? 0.444 -27.386 -15.577 1.00 90.19 164 PRO A N 1
ATOM 1293 C CA . PRO A 1 164 ? -0.447 -26.333 -16.075 1.00 90.19 164 PRO A CA 1
ATOM 1294 C C . PRO A 1 164 ? -1.937 -26.686 -15.956 1.00 90.19 164 PRO A C 1
ATOM 1296 O O . PRO A 1 164 ? -2.771 -25.790 -15.806 1.00 90.19 164 PRO A O 1
ATOM 1299 N N . ASP A 1 165 ? -2.284 -27.977 -15.978 1.00 90.88 165 ASP A N 1
ATOM 1300 C CA . ASP A 1 165 ? -3.673 -28.448 -15.933 1.00 90.88 165 ASP A CA 1
ATOM 1301 C C . ASP A 1 165 ? -4.403 -28.012 -14.658 1.00 90.88 165 ASP A C 1
ATOM 1303 O O . ASP A 1 165 ? -5.595 -27.706 -14.718 1.00 90.88 165 ASP A O 1
ATOM 1307 N N . GLU A 1 166 ? -3.700 -27.908 -13.526 1.00 89.62 166 GLU A N 1
ATOM 1308 C CA . GLU A 1 166 ? -4.280 -27.452 -12.257 1.00 89.62 166 GLU A CA 1
ATOM 1309 C C . GLU A 1 166 ? -4.728 -25.985 -12.325 1.00 89.62 166 GLU A C 1
ATOM 1311 O O . GLU A 1 166 ? -5.811 -25.642 -11.848 1.00 89.62 166 GLU A O 1
ATOM 1316 N N . MET A 1 167 ? -3.934 -25.127 -12.973 1.00 90.31 167 MET A N 1
ATOM 1317 C CA . MET A 1 167 ? -4.225 -23.698 -13.126 1.00 90.31 167 MET A CA 1
ATOM 1318 C C . MET A 1 167 ? -5.264 -23.428 -14.221 1.00 90.31 167 MET A C 1
ATOM 1320 O O . MET A 1 167 ? -6.091 -22.531 -14.081 1.00 90.31 167 MET A O 1
ATOM 1324 N N . ILE A 1 168 ? -5.235 -24.192 -15.317 1.00 88.94 168 ILE A N 1
ATOM 1325 C CA . ILE A 1 168 ? -6.103 -23.963 -16.482 1.00 88.94 168 ILE A CA 1
ATOM 1326 C C . ILE A 1 168 ? -7.459 -24.658 -16.310 1.00 88.94 168 ILE A C 1
ATOM 1328 O O . ILE A 1 168 ? -8.505 -24.087 -16.617 1.00 88.94 168 ILE A O 1
ATOM 1332 N N . SER A 1 169 ? -7.448 -25.901 -15.829 1.00 86.62 169 SER A N 1
ATOM 1333 C CA . SER A 1 169 ? -8.598 -26.813 -15.878 1.00 86.62 169 SER A CA 1
ATOM 1334 C C . SER A 1 169 ? -8.942 -27.480 -14.548 1.00 86.62 169 SER A C 1
ATOM 1336 O O . SER A 1 169 ? -9.892 -28.254 -14.509 1.00 86.62 169 SER A O 1
ATOM 1338 N N . GLY A 1 170 ? -8.234 -27.152 -13.460 1.00 84.62 170 GLY A N 1
ATOM 1339 C CA . GLY A 1 170 ? -8.488 -27.717 -12.133 1.00 84.62 170 GLY A CA 1
ATOM 1340 C C . GLY A 1 170 ? -9.918 -27.495 -11.624 1.00 84.62 170 GLY A C 1
ATOM 1341 O O . GLY A 1 170 ? -10.717 -26.773 -12.218 1.00 84.62 170 GLY A O 1
ATOM 1342 N N . GLU A 1 171 ? -10.268 -28.101 -10.498 1.00 84.62 171 GLU A N 1
ATOM 1343 C CA . GLU A 1 171 ? -11.571 -27.850 -9.876 1.00 84.62 171 GLU A CA 1
ATOM 1344 C C . GLU A 1 171 ? -11.555 -26.500 -9.138 1.00 84.62 171 GLU A C 1
ATOM 1346 O O . GLU A 1 171 ? -10.621 -26.240 -8.371 1.00 84.62 171 GLU A O 1
ATOM 1351 N N . PRO A 1 172 ? -12.558 -25.624 -9.341 1.00 80.88 172 PRO A N 1
ATOM 1352 C CA . PRO A 1 172 ? -12.646 -24.373 -8.603 1.00 80.88 172 PRO A CA 1
ATOM 1353 C C . PRO A 1 172 ? -12.897 -24.644 -7.120 1.00 80.88 172 PRO A C 1
ATOM 1355 O O . PRO A 1 172 ? -13.630 -25.563 -6.733 1.00 80.88 172 PRO A O 1
ATOM 1358 N N . ARG A 1 173 ? -12.324 -23.801 -6.265 1.00 80.19 173 ARG A N 1
ATOM 1359 C CA . ARG A 1 173 ? -12.583 -23.872 -4.829 1.00 80.19 173 ARG A CA 1
ATOM 1360 C C . ARG A 1 173 ? -14.023 -23.467 -4.543 1.00 80.19 173 ARG A C 1
ATOM 1362 O O . ARG A 1 173 ? -14.585 -22.567 -5.165 1.00 80.19 173 ARG A O 1
ATOM 1369 N N . LYS A 1 174 ? -14.624 -24.110 -3.542 1.00 84.62 174 LYS A N 1
ATOM 1370 C CA . LYS A 1 174 ? -15.918 -23.668 -3.018 1.00 84.62 174 LYS A CA 1
ATOM 1371 C C . LYS A 1 174 ? -15.690 -22.398 -2.196 1.00 84.62 174 LYS A C 1
ATOM 1373 O O . LYS A 1 174 ? -14.941 -22.473 -1.220 1.00 84.62 174 LYS A O 1
ATOM 1378 N N . PRO A 1 175 ? -16.307 -21.259 -2.556 1.00 83.12 175 PRO A N 1
ATOM 1379 C CA . PRO A 1 175 ? -16.208 -20.065 -1.736 1.00 83.12 175 PRO A CA 1
ATOM 1380 C C . PRO A 1 175 ? -16.829 -20.356 -0.370 1.00 83.12 175 PRO A C 1
ATOM 1382 O O . PRO A 1 175 ? -17.912 -20.937 -0.271 1.00 83.12 175 PRO A O 1
ATOM 1385 N N . TRP A 1 176 ? -16.127 -19.962 0.682 1.00 84.00 176 TRP A N 1
ATOM 1386 C CA . TRP A 1 176 ? -16.582 -20.066 2.061 1.00 84.00 176 TRP A CA 1
ATOM 1387 C C . TRP A 1 176 ? -16.566 -18.669 2.678 1.00 84.00 176 TRP A C 1
ATOM 1389 O O . TRP A 1 176 ? -15.696 -17.855 2.377 1.00 84.00 176 TRP A O 1
ATOM 1399 N N . ILE A 1 177 ? -17.566 -18.396 3.513 1.00 84.50 177 ILE A N 1
ATOM 1400 C CA . ILE A 1 177 ? -17.673 -17.172 4.300 1.00 84.50 177 ILE A CA 1
ATOM 1401 C C . ILE A 1 177 ? -17.728 -17.592 5.761 1.00 84.50 177 ILE A C 1
ATOM 1403 O O . ILE A 1 177 ? -18.583 -18.398 6.143 1.00 84.50 177 ILE A O 1
ATOM 1407 N N . ASP A 1 178 ? -16.832 -17.040 6.570 1.00 83.00 178 ASP A N 1
ATOM 1408 C CA . ASP A 1 178 ? -16.917 -17.156 8.017 1.00 83.00 178 ASP A CA 1
ATOM 1409 C C . ASP A 1 178 ? -18.044 -16.250 8.531 1.00 83.00 178 ASP A C 1
ATOM 1411 O O . ASP A 1 178 ? -17.997 -15.027 8.397 1.00 83.00 178 ASP A O 1
ATOM 1415 N N . ARG A 1 179 ? -19.096 -16.870 9.067 1.00 83.62 179 ARG A N 1
ATOM 1416 C CA . ARG A 1 179 ? -20.284 -16.184 9.593 1.00 83.62 179 ARG A CA 1
ATOM 1417 C C . ARG A 1 179 ? -20.274 -16.062 11.111 1.00 83.62 179 ARG A C 1
ATOM 1419 O O . ARG A 1 179 ? -21.155 -15.402 11.652 1.00 83.62 179 ARG A O 1
ATOM 1426 N N . GLU A 1 180 ? -19.342 -16.734 11.777 1.00 86.69 180 GLU A N 1
ATOM 1427 C CA . GLU A 1 180 ? -19.333 -16.888 13.233 1.00 86.69 180 GLU A CA 1
ATOM 1428 C C . GLU A 1 180 ? -18.147 -16.173 13.880 1.00 86.69 180 GLU A C 1
ATOM 1430 O O . GLU A 1 180 ? -18.010 -16.199 15.099 1.00 86.69 180 GLU A O 1
ATOM 1435 N N . ASN A 1 181 ? -17.321 -15.483 13.089 1.00 85.56 181 ASN A N 1
ATOM 1436 C CA . ASN A 1 181 ? -16.227 -14.678 13.604 1.00 85.56 181 ASN A CA 1
ATOM 1437 C C . ASN A 1 181 ? -16.748 -13.593 14.577 1.00 85.56 181 ASN A C 1
ATOM 1439 O O . ASN A 1 181 ? -17.441 -12.657 14.140 1.00 85.56 181 ASN A O 1
ATOM 1443 N N . PRO A 1 182 ? -16.412 -13.673 15.880 1.00 87.19 182 PRO A N 1
ATOM 1444 C CA . PRO A 1 182 ? -16.929 -12.740 16.873 1.00 87.19 182 PRO A CA 1
ATOM 1445 C C . PRO A 1 182 ? -16.394 -11.322 16.646 1.00 87.19 182 PRO A C 1
ATOM 1447 O O . PRO A 1 182 ? -17.177 -10.379 16.716 1.00 87.19 182 PRO A O 1
ATOM 1450 N N . LYS A 1 183 ? -15.119 -11.156 16.245 1.00 83.62 183 LYS A N 1
ATOM 1451 C CA . LYS A 1 183 ? -14.522 -9.838 15.946 1.00 83.62 183 LYS A CA 1
ATOM 1452 C C . LYS A 1 183 ? -15.266 -9.135 14.797 1.00 83.62 183 LYS A C 1
ATOM 1454 O O . LYS A 1 183 ? -15.563 -7.945 14.883 1.00 83.62 183 LYS A O 1
ATOM 1459 N N . ILE A 1 184 ? -15.600 -9.859 13.721 1.00 85.94 184 ILE A N 1
ATOM 1460 C CA . ILE A 1 184 ? -16.355 -9.297 12.581 1.00 85.94 184 ILE A CA 1
ATOM 1461 C C . ILE A 1 184 ? -17.783 -8.949 13.006 1.00 85.94 184 ILE A C 1
ATOM 1463 O O . ILE A 1 184 ? -18.260 -7.845 12.736 1.00 85.94 184 ILE A O 1
ATOM 1467 N N . THR A 1 185 ? -18.452 -9.868 13.704 1.00 88.50 185 THR A N 1
ATOM 1468 C CA . THR A 1 185 ? -19.822 -9.669 14.193 1.00 88.50 185 THR A CA 1
ATOM 1469 C C . THR A 1 185 ? -19.913 -8.438 15.097 1.00 88.50 185 THR A C 1
ATOM 1471 O O . THR A 1 185 ? -20.778 -7.586 14.887 1.00 88.50 185 THR A O 1
ATOM 1474 N N . GLN A 1 186 ? -18.970 -8.292 16.029 1.00 90.00 186 GLN A N 1
ATOM 1475 C CA . GLN A 1 186 ? -18.908 -7.169 16.955 1.00 90.00 186 GLN A CA 1
ATOM 1476 C C . GLN A 1 186 ? -18.713 -5.832 16.230 1.00 90.00 186 GLN A C 1
ATOM 1478 O O . GLN A 1 186 ? -19.449 -4.878 16.477 1.00 90.00 186 GLN A O 1
ATOM 1483 N N . ARG A 1 187 ? -17.807 -5.764 15.245 1.00 89.81 187 ARG A N 1
ATOM 1484 C CA . ARG A 1 187 ? -17.635 -4.563 14.407 1.00 89.81 187 ARG A CA 1
ATOM 1485 C C . ARG A 1 187 ? -18.918 -4.187 13.658 1.00 89.81 187 ARG A C 1
ATOM 1487 O O . ARG A 1 187 ? -19.245 -3.006 13.541 1.00 89.81 187 ARG A O 1
ATOM 1494 N N . HIS A 1 188 ? -19.684 -5.165 13.174 1.00 90.12 188 HIS A N 1
ATOM 1495 C CA . HIS A 1 188 ? -20.985 -4.899 12.554 1.00 90.12 188 HIS A CA 1
ATOM 1496 C C . HIS A 1 188 ? -22.031 -4.388 13.556 1.00 90.12 188 HIS A C 1
ATOM 1498 O O . HIS A 1 188 ? -22.817 -3.509 13.193 1.00 90.12 188 HIS A O 1
ATOM 1504 N N . PHE A 1 189 ? -22.038 -4.875 14.801 1.00 91.94 189 PHE A N 1
ATOM 1505 C CA . PHE A 1 189 ? -22.877 -4.311 15.866 1.00 91.94 189 PHE A CA 1
ATOM 1506 C C . PHE A 1 189 ? -22.495 -2.867 16.185 1.00 91.94 189 PHE A C 1
ATOM 1508 O O . PHE A 1 189 ? -23.383 -2.013 16.206 1.00 91.94 189 PHE A O 1
ATOM 1515 N N . ASN A 1 190 ? -21.200 -2.571 16.311 1.00 93.00 190 ASN A N 1
ATOM 1516 C CA . ASN A 1 190 ? -20.685 -1.218 16.525 1.00 93.00 190 ASN A CA 1
ATOM 1517 C C . ASN A 1 190 ? -21.136 -0.267 15.404 1.00 93.00 190 ASN A C 1
ATOM 1519 O O . ASN A 1 190 ? -21.715 0.785 15.669 1.00 93.00 190 ASN A O 1
ATOM 1523 N N . MET A 1 191 ? -20.969 -0.669 14.138 1.00 91.31 191 MET A N 1
ATOM 1524 C CA . MET A 1 191 ? -21.409 0.124 12.982 1.00 91.31 191 MET A CA 1
ATOM 1525 C C . MET A 1 191 ? -22.932 0.310 12.943 1.00 91.31 191 MET A C 1
ATOM 1527 O O . MET A 1 191 ? -23.426 1.382 12.594 1.00 91.31 191 MET A O 1
ATOM 1531 N N . LYS A 1 192 ? -23.706 -0.718 13.308 1.00 92.25 192 LYS A N 1
ATOM 1532 C CA . LYS A 1 192 ? -25.169 -0.622 13.381 1.00 92.25 192 LYS A CA 1
ATOM 1533 C C . LYS A 1 192 ? -25.615 0.343 14.482 1.00 92.25 192 LYS A C 1
ATOM 1535 O O . LYS A 1 192 ? -26.528 1.132 14.246 1.00 92.25 192 LYS A O 1
ATOM 1540 N N . ALA A 1 193 ? -24.986 0.286 15.655 1.00 93.44 193 ALA A N 1
ATOM 1541 C CA . ALA A 1 193 ? -25.249 1.207 16.755 1.00 93.44 193 ALA A CA 1
ATOM 1542 C C . ALA A 1 193 ? -24.911 2.648 16.349 1.00 93.44 193 ALA A C 1
ATOM 1544 O O . ALA A 1 193 ? -25.755 3.529 16.489 1.00 93.44 193 ALA A O 1
ATOM 1545 N N . LEU A 1 194 ? -23.738 2.863 15.745 1.00 92.56 194 LEU A N 1
ATOM 1546 C CA . LEU A 1 194 ? -23.282 4.170 15.270 1.00 92.56 194 LEU A CA 1
ATOM 1547 C C . LEU A 1 194 ? -24.209 4.759 14.200 1.00 92.56 194 LEU A C 1
ATOM 1549 O O . LEU A 1 194 ? -24.662 5.889 14.341 1.00 92.56 194 LEU A O 1
ATOM 1553 N N . ASN A 1 195 ? -24.578 3.983 13.177 1.00 91.94 195 ASN A N 1
ATOM 1554 C CA . ASN A 1 195 ? -25.532 4.431 12.156 1.00 91.94 195 ASN A CA 1
ATOM 1555 C C . ASN A 1 195 ? -26.923 4.717 12.733 1.00 91.94 195 ASN A C 1
ATOM 1557 O O . ASN A 1 195 ? -27.621 5.615 12.264 1.00 91.94 195 ASN A O 1
ATOM 1561 N N . GLY A 1 196 ? -27.349 3.950 13.737 1.00 92.00 196 GLY A N 1
ATOM 1562 C CA . GLY A 1 196 ? -28.585 4.224 14.460 1.00 92.00 196 GLY A CA 1
ATOM 1563 C C . GLY A 1 196 ? -28.518 5.548 15.225 1.00 92.00 196 GLY A C 1
ATOM 1564 O O . GLY A 1 196 ? -29.436 6.357 15.128 1.00 92.00 196 GLY A O 1
ATOM 1565 N N . PHE A 1 197 ? -27.403 5.800 15.909 1.00 93.19 197 PHE A N 1
ATOM 1566 C CA . PHE A 1 197 ? -27.172 7.033 16.654 1.00 93.19 197 PHE A CA 1
ATOM 1567 C C . PHE A 1 197 ? -27.102 8.262 15.740 1.00 93.19 197 PHE A C 1
ATOM 1569 O O . PHE A 1 197 ? -27.776 9.255 16.002 1.00 93.19 197 PHE A O 1
ATOM 1576 N N . MET A 1 198 ? -26.397 8.168 14.607 1.00 92.19 198 MET A N 1
ATOM 1577 C CA . MET A 1 198 ? -26.366 9.218 13.576 1.00 92.19 198 MET A CA 1
ATOM 1578 C C . MET A 1 198 ? -27.758 9.542 13.014 1.00 92.19 198 MET A C 1
ATOM 1580 O O . MET A 1 198 ? -27.986 10.631 12.502 1.00 92.19 198 MET A O 1
ATOM 1584 N N . ASN A 1 199 ? -28.710 8.610 13.119 1.00 91.75 199 ASN A N 1
ATOM 1585 C CA . ASN A 1 199 ? -30.085 8.805 12.674 1.00 91.75 199 ASN A CA 1
ATOM 1586 C C . ASN A 1 199 ? -31.010 9.458 13.713 1.00 91.75 199 ASN A C 1
ATOM 1588 O O . ASN A 1 199 ? -32.184 9.681 13.390 1.00 91.75 199 ASN A O 1
ATOM 1592 N N . THR A 1 200 ? -30.523 9.747 14.919 1.00 92.31 200 THR A N 1
ATOM 1593 C CA . THR A 1 200 ? -31.279 10.471 15.950 1.00 92.31 200 THR A CA 1
ATOM 1594 C C . THR A 1 200 ? -31.453 11.944 15.577 1.00 92.31 200 THR A C 1
ATOM 1596 O O . THR A 1 200 ? -30.665 12.500 14.811 1.00 92.31 200 THR A O 1
ATOM 1599 N N . ASP A 1 201 ? -32.484 12.590 16.128 1.00 89.62 201 ASP A N 1
ATOM 1600 C CA . ASP A 1 201 ? -32.735 14.016 15.887 1.00 89.62 201 ASP A CA 1
ATOM 1601 C C . ASP A 1 201 ? -31.581 14.897 16.398 1.00 89.62 201 ASP A C 1
ATOM 1603 O O . ASP A 1 201 ? -31.304 15.944 15.821 1.00 89.62 201 ASP A O 1
ATOM 1607 N N . GLU A 1 202 ? -30.880 14.471 17.454 1.00 89.81 202 GLU A N 1
ATOM 1608 C CA . GLU A 1 202 ? -29.699 15.166 17.980 1.00 89.81 202 GLU A CA 1
ATOM 1609 C C . GLU A 1 202 ? -28.584 15.249 16.927 1.00 89.81 202 GLU A C 1
ATOM 1611 O O . GLU A 1 202 ? -28.049 16.328 16.682 1.00 89.81 202 GLU A O 1
ATOM 1616 N N . MET A 1 203 ? -28.290 14.136 16.249 1.00 90.50 203 MET A N 1
ATOM 1617 C CA . MET A 1 203 ? -27.207 14.072 15.265 1.00 90.50 203 MET A CA 1
ATOM 1618 C C . MET A 1 203 ? -27.600 14.678 13.918 1.00 90.50 203 MET A C 1
ATOM 1620 O O . MET A 1 203 ? -26.852 15.493 13.385 1.00 90.50 203 MET A O 1
ATOM 1624 N N . LYS A 1 204 ? -28.796 14.359 13.402 1.00 88.94 204 LYS A N 1
ATOM 1625 C CA . LYS A 1 204 ? -29.288 14.860 12.103 1.00 88.94 204 LYS A CA 1
ATOM 1626 C C . LYS A 1 204 ? -29.366 16.380 12.009 1.00 88.94 204 LYS A C 1
ATOM 1628 O O . LYS A 1 204 ? -29.313 16.924 10.913 1.00 88.94 204 LYS A O 1
ATOM 1633 N N . ASN A 1 205 ? -29.551 17.062 13.138 1.00 87.38 205 ASN A N 1
ATOM 1634 C CA . ASN A 1 205 ? -29.617 18.520 13.166 1.00 87.38 205 ASN A CA 1
ATOM 1635 C C . ASN A 1 205 ? -28.233 19.185 13.102 1.00 87.38 205 ASN A C 1
ATOM 1637 O O . ASN A 1 205 ? -28.160 20.365 12.762 1.00 87.38 205 ASN A O 1
ATOM 1641 N N . GLU A 1 206 ? -27.157 18.470 13.442 1.00 87.81 206 GLU A N 1
ATOM 1642 C CA . GLU A 1 206 ? -25.800 19.026 13.467 1.00 87.81 206 GLU A CA 1
ATOM 1643 C C . GLU A 1 206 ? -24.893 18.498 12.351 1.00 87.81 206 GLU A C 1
ATOM 1645 O O . GLU A 1 206 ? -24.057 19.257 11.862 1.00 87.81 206 GLU A O 1
ATOM 1650 N N . TYR A 1 207 ? -25.045 17.234 11.943 1.00 88.25 207 TYR A N 1
ATOM 1651 C CA . TYR A 1 207 ? -24.149 16.580 10.989 1.00 88.25 207 TYR A CA 1
ATOM 1652 C C . TYR A 1 207 ? -24.897 15.631 10.050 1.00 88.25 207 TYR A C 1
ATOM 1654 O O . TYR A 1 207 ? -25.722 14.828 10.486 1.00 88.25 207 TYR A O 1
ATOM 1662 N N . ASP A 1 208 ? -24.540 15.673 8.765 1.00 82.38 208 ASP A N 1
ATOM 1663 C CA . ASP A 1 208 ? -25.095 14.783 7.741 1.00 82.38 208 ASP A CA 1
ATOM 1664 C C . ASP A 1 208 ? -24.390 13.414 7.727 1.00 82.38 208 ASP A C 1
ATOM 1666 O O . ASP A 1 208 ? -25.018 12.385 7.459 1.00 82.38 208 ASP A O 1
ATOM 1670 N N . SER A 1 209 ? -23.086 13.377 8.030 1.00 84.94 209 SER A N 1
ATOM 1671 C CA . SER A 1 209 ? -22.273 12.160 8.056 1.00 84.94 209 SER A CA 1
ATOM 1672 C C . SER A 1 209 ? -21.322 12.113 9.251 1.00 84.94 209 SER A C 1
ATOM 1674 O O . SER A 1 209 ? -20.860 13.129 9.762 1.00 84.94 209 SER A O 1
ATOM 1676 N N . ILE A 1 210 ? -20.944 10.898 9.660 1.00 85.88 210 ILE A N 1
ATOM 1677 C CA . ILE A 1 210 ? -19.895 10.681 10.668 1.00 85.88 210 ILE A CA 1
ATOM 1678 C C . ILE A 1 210 ? -18.517 11.188 10.195 1.00 85.88 210 ILE A C 1
ATOM 1680 O O . ILE A 1 210 ? -17.656 11.489 11.019 1.00 85.88 210 ILE A O 1
ATOM 1684 N N . ASN A 1 211 ? -18.322 11.332 8.878 1.00 84.06 211 ASN A N 1
ATOM 1685 C CA . ASN A 1 211 ? -17.113 11.923 8.291 1.00 84.06 211 ASN A CA 1
ATOM 1686 C C . ASN A 1 211 ? -16.970 13.419 8.612 1.00 84.06 211 ASN A C 1
ATOM 1688 O O . ASN A 1 211 ? -15.858 13.942 8.584 1.00 84.06 211 ASN A O 1
ATOM 1692 N N . ASP A 1 212 ? -18.075 14.096 8.930 1.00 84.25 212 ASP A N 1
ATOM 1693 C CA . ASP A 1 212 ? -18.095 15.540 9.178 1.00 84.25 212 ASP A CA 1
ATOM 1694 C C . ASP A 1 212 ? -17.756 15.884 10.638 1.00 84.25 212 ASP A C 1
ATOM 1696 O O . ASP A 1 212 ? -17.537 17.048 10.980 1.00 84.25 212 ASP A O 1
ATOM 1700 N N . ILE A 1 213 ? -17.692 14.871 11.508 1.00 89.50 213 ILE A N 1
ATOM 1701 C CA . ILE A 1 213 ? -17.473 15.016 12.948 1.00 89.50 213 ILE A CA 1
ATOM 1702 C C . ILE A 1 213 ? -16.015 14.710 13.272 1.00 89.50 213 ILE A C 1
ATOM 1704 O O . ILE A 1 213 ? -15.478 13.688 12.854 1.00 89.50 213 ILE A O 1
ATOM 1708 N N . GLY A 1 214 ? -15.370 15.563 14.066 1.00 89.50 214 GLY A N 1
ATOM 1709 C CA . GLY A 1 214 ? -14.063 15.261 14.647 1.00 89.50 214 GLY A CA 1
ATOM 1710 C C . GLY A 1 214 ? -14.164 14.237 15.781 1.00 89.50 214 GLY A C 1
ATOM 1711 O O . GLY A 1 214 ? -15.112 14.267 16.566 1.00 89.50 214 GLY A O 1
ATOM 1712 N N . ILE A 1 215 ? -13.189 13.333 15.908 1.00 90.56 215 ILE A N 1
ATOM 1713 C CA . ILE A 1 215 ? -13.238 12.263 16.920 1.00 90.56 215 ILE A CA 1
ATOM 1714 C C . ILE A 1 215 ? -13.304 12.806 18.359 1.00 90.56 215 ILE A C 1
ATOM 1716 O O . ILE A 1 215 ? -14.005 12.261 19.210 1.00 90.56 215 ILE A O 1
ATOM 1720 N N . ILE A 1 216 ? -12.612 13.915 18.640 1.00 89.69 216 ILE A N 1
ATOM 1721 C CA . ILE A 1 216 ? -12.599 14.525 19.974 1.00 89.69 216 ILE A CA 1
ATOM 1722 C C . ILE A 1 216 ? -13.962 15.169 20.249 1.00 89.69 216 ILE A C 1
ATOM 1724 O O . ILE A 1 216 ? -14.483 15.041 21.358 1.00 89.69 216 ILE A O 1
ATOM 1728 N N . THR A 1 217 ? -14.551 15.829 19.252 1.00 91.38 217 THR A N 1
ATOM 1729 C CA . THR A 1 217 ? -15.898 16.402 19.332 1.00 91.38 217 THR A CA 1
ATOM 1730 C C . THR A 1 217 ? -16.945 15.320 19.566 1.00 91.38 217 THR A C 1
ATOM 1732 O O . THR A 1 217 ? -17.768 15.478 20.469 1.00 91.38 217 THR A O 1
ATOM 1735 N N . LEU A 1 218 ? -16.876 14.207 18.824 1.00 92.38 218 LEU A N 1
ATOM 1736 C CA . LEU A 1 218 ? -17.766 13.060 19.000 1.00 92.38 218 LEU A CA 1
ATOM 1737 C C . LEU A 1 218 ? -17.745 12.588 20.456 1.00 92.38 218 LEU A C 1
ATOM 1739 O O . LEU A 1 218 ? -18.780 12.570 21.115 1.00 92.38 218 LEU A O 1
ATOM 1743 N N . PHE A 1 219 ? -16.561 12.276 20.981 1.00 93.50 219 PHE A N 1
ATOM 1744 C CA . PHE A 1 219 ? -16.436 11.743 22.332 1.00 93.50 219 PHE A CA 1
ATOM 1745 C C . PHE A 1 219 ? -16.813 12.747 23.423 1.00 93.50 219 PHE A C 1
ATOM 1747 O O . PHE A 1 219 ? -17.478 12.379 24.384 1.00 93.50 219 PHE A O 1
ATOM 1754 N N . LYS A 1 220 ? -16.437 14.024 23.287 1.00 91.06 220 LYS A N 1
ATOM 1755 C CA . LYS A 1 220 ? -16.737 15.030 24.318 1.00 91.06 220 LYS A CA 1
ATOM 1756 C C . LYS A 1 220 ? -18.195 15.446 24.372 1.00 91.06 220 LYS A C 1
ATOM 1758 O O . LYS A 1 220 ? -18.687 15.744 25.455 1.00 91.06 220 LYS A O 1
ATOM 1763 N N . LYS A 1 221 ? -18.829 15.600 23.210 1.00 91.31 221 LYS A N 1
ATOM 1764 C CA . LYS A 1 221 ? -20.172 16.177 23.115 1.00 91.31 221 LYS A CA 1
ATOM 1765 C C . LYS A 1 221 ? -21.249 15.101 23.074 1.00 91.31 221 LYS A C 1
ATOM 1767 O O . LYS A 1 221 ? -22.301 15.294 23.665 1.00 91.31 221 LYS A O 1
ATOM 1772 N N . PHE A 1 222 ? -20.967 13.986 22.409 1.00 92.25 222 PHE A N 1
ATOM 1773 C CA . PHE A 1 222 ? -21.950 12.951 22.106 1.00 92.25 222 PHE A CA 1
ATOM 1774 C C . PHE A 1 222 ? -21.604 11.583 22.704 1.00 92.25 222 PHE A C 1
ATOM 1776 O O . PHE A 1 222 ? -22.381 10.649 22.532 1.00 92.25 222 PHE A O 1
ATOM 1783 N N . GLY A 1 223 ? -20.474 11.442 23.410 1.00 90.06 223 GLY A N 1
ATOM 1784 C CA . GLY A 1 223 ? -20.043 10.166 23.989 1.00 90.06 223 GLY A CA 1
ATOM 1785 C C . GLY A 1 223 ? -21.076 9.582 24.954 1.00 90.06 223 GLY A C 1
ATOM 1786 O O . GLY A 1 223 ? -21.521 8.451 24.770 1.00 90.06 223 GLY A O 1
ATOM 1787 N N . ASP A 1 224 ? -21.541 10.388 25.912 1.00 91.81 224 ASP A N 1
ATOM 1788 C CA . ASP A 1 224 ? -22.566 9.969 26.877 1.00 91.81 224 ASP A CA 1
ATOM 1789 C C . ASP A 1 224 ? -23.909 9.663 26.190 1.00 91.81 224 ASP A C 1
ATOM 1791 O O . ASP A 1 224 ? -24.547 8.650 26.490 1.00 91.81 224 ASP A O 1
ATOM 1795 N N . SER A 1 225 ? -24.323 10.499 25.228 1.00 92.00 225 SER A N 1
ATOM 1796 C CA . SER A 1 225 ? -25.542 10.287 24.433 1.00 92.00 225 SER A CA 1
ATOM 1797 C C . SER A 1 225 ? -25.476 8.977 23.641 1.00 92.00 225 SER A C 1
ATOM 1799 O O . SER A 1 225 ? -26.463 8.242 23.575 1.00 92.00 225 SER A O 1
ATOM 1801 N N . PHE A 1 226 ? -24.311 8.639 23.079 1.00 92.94 226 PHE A N 1
ATOM 1802 C CA . PHE A 1 226 ? -24.097 7.392 22.350 1.00 92.94 226 PHE A CA 1
ATOM 1803 C C . PHE A 1 226 ? -24.184 6.167 23.266 1.00 92.94 226 PHE A C 1
ATOM 1805 O O . PHE A 1 226 ? -24.866 5.200 22.922 1.00 92.94 226 PHE A O 1
ATOM 1812 N N . VAL A 1 227 ? -23.556 6.205 24.447 1.00 92.38 227 VAL A N 1
ATOM 1813 C CA . VAL A 1 227 ? -23.635 5.110 25.432 1.00 92.38 227 VAL A CA 1
ATOM 1814 C C . VAL A 1 227 ? -25.080 4.904 25.901 1.00 92.38 227 VAL A C 1
ATOM 1816 O O . VAL A 1 227 ? -25.573 3.772 25.925 1.00 92.38 227 VAL A O 1
ATOM 1819 N N . GLN A 1 228 ? -25.810 5.989 26.180 1.00 91.12 228 GLN A N 1
ATOM 1820 C CA . GLN A 1 228 ? -27.237 5.926 26.515 1.00 91.12 228 GLN A CA 1
ATOM 1821 C C . GLN A 1 228 ? -28.081 5.362 25.368 1.00 91.12 228 GLN A C 1
ATOM 1823 O O . GLN A 1 228 ? -28.973 4.542 25.596 1.00 91.12 228 GLN A O 1
ATOM 1828 N N . TYR A 1 229 ? -27.798 5.770 24.130 1.00 92.00 229 TYR A N 1
ATOM 1829 C CA . TYR A 1 229 ? -28.461 5.234 22.947 1.00 92.00 229 TYR A CA 1
ATOM 1830 C C . TYR A 1 229 ? -28.216 3.728 22.806 1.00 92.00 229 TYR A C 1
ATOM 1832 O O . TYR A 1 229 ? -29.165 2.974 22.586 1.00 92.00 229 TYR A O 1
ATOM 1840 N N . CYS A 1 230 ? -26.974 3.276 23.009 1.00 90.75 230 CYS A N 1
ATOM 1841 C CA . CYS A 1 230 ? -26.609 1.863 22.949 1.00 90.75 230 CYS A CA 1
ATOM 1842 C C . CYS A 1 230 ? -27.390 1.029 23.966 1.00 90.75 230 CYS A C 1
ATOM 1844 O O . CYS A 1 230 ? -27.914 -0.022 23.603 1.00 90.75 230 CYS A O 1
ATOM 1846 N N . GLY A 1 231 ? -27.564 1.528 25.194 1.00 88.19 231 GLY A N 1
ATOM 1847 C CA . GLY A 1 231 ? -28.355 0.859 26.234 1.00 88.19 231 GLY A CA 1
ATOM 1848 C C . GLY A 1 231 ? -29.819 0.583 25.857 1.00 88.19 231 GLY A C 1
ATOM 1849 O O . GLY A 1 231 ? -30.443 -0.295 26.448 1.00 88.19 231 GLY A O 1
ATOM 1850 N N . ASN A 1 232 ? -30.362 1.282 24.853 1.00 87.50 232 ASN A N 1
ATOM 1851 C CA . ASN A 1 232 ? -31.733 1.104 24.365 1.00 87.50 232 ASN A CA 1
ATOM 1852 C C . ASN A 1 232 ? -31.841 0.176 23.137 1.00 87.50 232 ASN A C 1
ATOM 1854 O O . ASN A 1 232 ? -32.938 -0.022 22.607 1.00 87.50 232 ASN A O 1
ATOM 1858 N N . LEU A 1 233 ? -30.729 -0.381 22.648 1.00 90.75 233 LEU A N 1
ATOM 1859 C CA . LEU A 1 233 ? -30.719 -1.234 21.460 1.00 90.75 233 LEU A CA 1
ATOM 1860 C C . LEU A 1 233 ? -31.112 -2.681 21.786 1.00 90.75 233 LEU A C 1
ATOM 1862 O O . LEU A 1 233 ? -30.782 -3.237 22.825 1.00 90.75 233 LEU A O 1
ATOM 1866 N N . ALA A 1 234 ? -31.803 -3.324 20.843 1.00 86.75 234 ALA A N 1
ATOM 1867 C CA . ALA A 1 234 ? -32.330 -4.684 21.001 1.00 86.75 234 ALA A CA 1
ATOM 1868 C C . ALA A 1 234 ? -31.302 -5.810 20.740 1.00 86.75 234 ALA A C 1
ATOM 1870 O O . ALA A 1 234 ? -31.688 -6.969 20.596 1.00 86.75 234 ALA A O 1
ATOM 1871 N N . PHE A 1 235 ? -30.014 -5.488 20.603 1.00 87.31 235 PHE A N 1
ATOM 1872 C CA . PHE A 1 235 ? -28.938 -6.444 20.312 1.00 87.31 235 PHE A CA 1
ATOM 1873 C C . PHE A 1 235 ? -27.785 -6.292 21.320 1.00 87.31 235 PHE A C 1
ATOM 1875 O O . PHE A 1 235 ? -27.768 -5.301 22.046 1.00 87.31 235 PHE A O 1
ATOM 1882 N N . PRO A 1 236 ? -26.845 -7.255 21.413 1.00 85.94 236 PRO A N 1
ATOM 1883 C CA . PRO A 1 236 ? -25.736 -7.177 22.363 1.00 85.94 236 PRO A CA 1
ATOM 1884 C C . PRO A 1 236 ? -24.873 -5.933 22.121 1.00 85.94 236 PRO A C 1
ATOM 1886 O O . PRO A 1 236 ? -24.345 -5.752 21.027 1.00 85.94 236 PRO A O 1
ATOM 1889 N N . VAL A 1 237 ? -24.753 -5.084 23.142 1.00 87.62 237 VAL A N 1
ATOM 1890 C CA . VAL A 1 237 ? -24.009 -3.811 23.091 1.00 87.62 237 VAL A CA 1
ATOM 1891 C C . VAL A 1 237 ? -22.980 -3.665 24.206 1.00 87.62 237 VAL A C 1
ATOM 1893 O O . VAL A 1 237 ? -22.286 -2.659 24.231 1.00 87.62 237 VAL A O 1
ATOM 1896 N N . SER A 1 238 ? -22.864 -4.625 25.130 1.00 88.38 238 SER A N 1
ATOM 1897 C CA . SER A 1 238 ? -21.920 -4.519 26.254 1.00 88.38 238 SER A CA 1
ATOM 1898 C C . SER A 1 238 ? -20.494 -4.300 25.754 1.00 88.38 238 SER A C 1
ATOM 1900 O O . SER A 1 238 ? -19.876 -3.302 26.089 1.00 88.38 238 SER A O 1
ATOM 1902 N N . GLU A 1 239 ? -20.043 -5.141 24.824 1.00 88.50 239 GLU A N 1
ATOM 1903 C CA . GLU A 1 239 ? -18.717 -5.018 24.216 1.00 88.50 239 GLU A CA 1
ATOM 1904 C C . GLU A 1 239 ? -18.589 -3.754 23.344 1.00 88.50 239 GLU A C 1
ATOM 1906 O O . GLU A 1 239 ? -17.518 -3.157 23.267 1.00 88.50 239 GLU A O 1
ATOM 1911 N N . THR A 1 240 ? -19.683 -3.279 22.731 1.00 90.81 240 THR A N 1
ATOM 1912 C CA . THR A 1 240 ? -19.703 -1.995 22.004 1.00 90.81 240 THR A CA 1
ATOM 1913 C C . THR A 1 240 ? -19.448 -0.825 22.946 1.00 90.81 240 THR A C 1
ATOM 1915 O O . THR A 1 240 ? -18.675 0.064 22.608 1.00 90.81 240 THR A O 1
ATOM 1918 N N . ILE A 1 241 ? -20.098 -0.818 24.109 1.00 91.94 241 ILE A N 1
ATOM 1919 C CA . ILE A 1 241 ? -19.951 0.234 25.116 1.00 91.94 241 ILE A CA 1
ATOM 1920 C C . ILE A 1 241 ? -18.543 0.176 25.704 1.00 91.94 241 ILE A C 1
ATOM 1922 O O . ILE A 1 241 ? -17.855 1.190 25.679 1.00 91.94 241 ILE A O 1
ATOM 1926 N N . ASP A 1 242 ? -18.084 -1.006 26.118 1.00 91.31 242 ASP A N 1
ATOM 1927 C CA . ASP A 1 242 ? -16.761 -1.190 26.722 1.00 91.31 242 ASP A CA 1
ATOM 1928 C C . ASP A 1 242 ? -15.644 -0.710 25.776 1.00 91.31 242 ASP A C 1
ATOM 1930 O O . ASP A 1 242 ? -14.801 0.105 26.153 1.00 91.31 242 ASP A O 1
ATOM 1934 N N . THR A 1 243 ? -15.675 -1.147 24.510 1.00 89.75 243 THR A N 1
ATOM 1935 C CA . THR A 1 243 ? -14.676 -0.738 23.504 1.00 89.75 243 THR A CA 1
ATOM 1936 C C . THR A 1 243 ? -14.776 0.745 23.141 1.00 89.75 243 THR A C 1
ATOM 1938 O O . THR A 1 243 ? -13.754 1.394 22.907 1.00 89.75 243 THR A O 1
ATOM 1941 N N . PHE A 1 244 ? -15.985 1.318 23.119 1.00 92.94 244 PHE A N 1
ATOM 1942 C CA . PHE A 1 244 ? -16.180 2.746 22.863 1.00 92.94 244 PHE A CA 1
ATOM 1943 C C . PHE A 1 244 ? -15.668 3.608 24.022 1.00 92.94 244 PHE A C 1
ATOM 1945 O O . PHE A 1 244 ? -15.015 4.622 23.784 1.00 92.94 244 PHE A O 1
ATOM 1952 N N . GLU A 1 245 ? -15.921 3.207 25.268 1.00 92.12 245 GLU A N 1
ATOM 1953 C CA . GLU A 1 245 ? -15.448 3.904 26.465 1.00 92.12 245 GLU A CA 1
ATOM 1954 C C . GLU A 1 245 ? -13.928 3.811 26.617 1.00 92.12 245 GLU A C 1
ATOM 1956 O O . GLU A 1 245 ? -13.275 4.807 26.943 1.00 92.12 245 GLU A O 1
ATOM 1961 N N . GLU A 1 246 ? -13.334 2.650 26.335 1.00 90.50 246 GLU A N 1
ATOM 1962 C CA . GLU A 1 246 ? -11.880 2.495 26.303 1.00 90.50 246 GLU A CA 1
ATOM 1963 C C . GLU A 1 246 ? -11.248 3.444 25.276 1.00 90.50 246 GLU A C 1
ATOM 1965 O O . GLU A 1 246 ? -10.297 4.176 25.584 1.00 90.50 246 GLU A O 1
ATOM 1970 N N . LEU A 1 247 ? -11.808 3.488 24.065 1.00 89.38 247 LEU A N 1
ATOM 1971 C CA . LEU A 1 247 ? -11.330 4.375 23.015 1.00 89.38 247 LEU A CA 1
ATOM 1972 C C . LEU A 1 247 ? -11.529 5.852 23.385 1.00 89.38 247 LEU A C 1
ATOM 1974 O O . LEU A 1 247 ? -10.612 6.659 23.227 1.00 89.38 247 LEU A O 1
ATOM 1978 N N . MET A 1 248 ? -12.682 6.200 23.953 1.00 90.88 248 MET A N 1
ATOM 1979 C CA . MET A 1 248 ? -12.976 7.538 24.459 1.00 90.88 248 MET A CA 1
ATOM 1980 C C . MET A 1 248 ? -11.941 7.982 25.499 1.00 90.88 248 MET A C 1
ATOM 1982 O O . MET A 1 248 ? -11.378 9.074 25.391 1.00 90.88 248 MET A O 1
ATOM 1986 N N . ASN A 1 249 ? -11.623 7.126 26.471 1.00 88.56 249 ASN A N 1
ATOM 1987 C CA . ASN A 1 249 ? -10.617 7.410 27.493 1.00 88.56 249 ASN A CA 1
ATOM 1988 C C . ASN A 1 249 ? -9.218 7.600 26.887 1.00 88.56 249 ASN A C 1
ATOM 1990 O O . ASN A 1 249 ? -8.476 8.498 27.295 1.00 88.56 249 ASN A O 1
ATOM 1994 N N . ASN A 1 250 ? -8.865 6.799 25.880 1.00 84.62 250 ASN A N 1
ATOM 1995 C CA . ASN A 1 250 ? -7.599 6.925 25.162 1.00 84.62 250 ASN A CA 1
ATOM 1996 C C . ASN A 1 250 ? -7.498 8.230 24.357 1.00 84.62 250 ASN A C 1
ATOM 1998 O O . ASN A 1 250 ? -6.453 8.885 24.399 1.00 84.62 250 ASN A O 1
ATOM 2002 N N . VAL A 1 251 ? -8.564 8.629 23.659 1.00 84.81 251 VAL A N 1
ATOM 2003 C CA . VAL A 1 251 ? -8.596 9.844 22.826 1.00 84.81 251 VAL A CA 1
ATOM 2004 C C . VAL A 1 251 ? -8.634 11.117 23.670 1.00 84.81 251 VAL A C 1
ATOM 2006 O O . VAL A 1 251 ? -7.976 12.109 23.346 1.00 84.81 251 VAL A O 1
ATOM 2009 N N . LEU A 1 252 ? -9.374 11.100 24.780 1.00 86.12 252 LEU A N 1
ATOM 2010 C CA . LEU A 1 252 ? -9.509 12.252 25.671 1.00 86.12 252 LEU A CA 1
ATOM 2011 C C . LEU A 1 252 ? -8.327 12.424 26.635 1.00 86.12 252 LEU A C 1
ATOM 2013 O O . LEU A 1 252 ? -8.224 13.472 27.280 1.00 86.12 252 LEU A O 1
ATOM 2017 N N . ASN A 1 253 ? -7.410 11.454 26.705 1.00 85.38 253 ASN A N 1
ATOM 2018 C CA . ASN A 1 253 ? -6.203 11.553 27.518 1.00 85.38 253 ASN A CA 1
ATOM 2019 C C . ASN A 1 253 ? -5.326 12.744 27.058 1.00 85.38 253 ASN A C 1
ATOM 2021 O O . ASN A 1 253 ? -4.890 12.769 25.903 1.00 85.38 253 ASN A O 1
ATOM 2025 N N . PRO A 1 254 ? -4.995 13.710 27.942 1.00 76.69 254 PRO A N 1
ATOM 2026 C CA . PRO A 1 254 ? -4.215 14.900 27.589 1.00 76.69 254 PRO A CA 1
ATOM 2027 C C . PRO A 1 254 ? -2.869 14.612 26.916 1.00 76.69 254 PRO A C 1
ATOM 2029 O O . PRO A 1 254 ? -2.429 15.408 26.091 1.00 76.69 254 PRO A O 1
ATOM 2032 N N . GLN A 1 255 ? -2.230 13.485 27.246 1.00 71.06 255 GLN A N 1
ATOM 2033 C CA . GLN A 1 255 ? -0.940 13.089 26.672 1.00 71.06 255 GLN A CA 1
ATOM 2034 C C . GLN A 1 255 ? -1.071 12.577 25.232 1.00 71.06 255 GLN A C 1
ATOM 2036 O O . GLN A 1 255 ? -0.170 12.782 24.427 1.00 71.06 255 GLN A O 1
ATOM 2041 N N . LYS A 1 256 ? -2.199 11.938 24.895 1.00 69.69 256 LYS A N 1
ATOM 2042 C CA . LYS A 1 256 ? -2.456 11.342 23.573 1.00 69.69 256 LYS A CA 1
ATOM 2043 C C . LYS A 1 256 ? -3.297 12.233 22.665 1.00 69.69 256 LYS A C 1
ATOM 2045 O O . LYS A 1 256 ? -3.332 12.016 21.462 1.00 69.69 256 LYS A O 1
ATOM 2050 N N . LYS A 1 257 ? -3.952 13.261 23.209 1.00 72.44 257 LYS A N 1
ATOM 2051 C CA . LYS A 1 257 ? -4.883 14.123 22.469 1.00 72.44 257 LYS A CA 1
ATOM 2052 C C . LYS A 1 257 ? -4.271 14.758 21.212 1.00 72.44 257 LYS A C 1
ATOM 2054 O O . LYS A 1 257 ? -4.980 14.940 20.227 1.00 72.44 257 LYS A O 1
ATOM 2059 N N . GLN A 1 258 ? -2.975 15.084 21.229 1.00 69.19 258 GLN A N 1
ATOM 2060 C CA . GLN A 1 258 ? -2.294 15.641 20.053 1.00 69.19 258 GLN A CA 1
ATOM 2061 C C . GLN A 1 258 ? -2.208 14.659 18.873 1.00 69.19 258 GLN A C 1
ATOM 2063 O O . GLN A 1 258 ? -2.144 15.113 17.739 1.00 69.19 258 GLN A O 1
ATOM 2068 N N . LEU A 1 259 ? -2.286 13.344 19.114 1.00 66.94 259 LEU A N 1
ATOM 2069 C CA . LEU A 1 259 ? -2.267 12.311 18.067 1.00 66.94 259 LEU A CA 1
ATOM 2070 C C . LEU A 1 259 ? -3.532 12.333 17.192 1.00 66.94 259 LEU A C 1
ATOM 2072 O O . LEU A 1 259 ? -3.522 11.881 16.052 1.00 66.94 259 LEU A O 1
ATOM 2076 N N . TYR A 1 260 ? -4.628 12.884 17.715 1.00 74.50 260 TYR A N 1
ATOM 2077 C CA . TYR A 1 260 ? -5.919 12.956 17.025 1.00 74.50 260 TYR A CA 1
ATOM 2078 C C . TYR A 1 260 ? -6.185 14.332 16.399 1.00 74.50 260 TYR A C 1
ATOM 2080 O O . TYR A 1 260 ? -7.307 14.627 15.978 1.00 74.50 260 TYR A O 1
ATOM 2088 N N . LEU A 1 261 ? -5.153 15.179 16.336 1.00 71.88 261 LEU A N 1
ATOM 2089 C CA . LEU A 1 261 ? -5.195 16.522 15.771 1.00 71.88 261 LEU A CA 1
ATOM 2090 C C . LEU A 1 261 ? -4.211 16.633 14.602 1.00 71.88 261 LEU A C 1
ATOM 2092 O O . LEU A 1 261 ? -3.009 16.454 14.765 1.00 71.88 261 LEU A O 1
ATOM 2096 N N . ASN A 1 262 ? -4.718 17.023 13.436 1.00 61.56 262 ASN A N 1
ATOM 2097 C CA . ASN A 1 262 ? -3.911 17.456 12.300 1.00 61.56 262 ASN A CA 1
ATOM 2098 C C . ASN A 1 262 ? -3.806 18.988 12.329 1.00 61.56 262 ASN A C 1
ATOM 2100 O O . ASN A 1 262 ? -4.591 19.711 11.706 1.00 61.56 262 ASN A O 1
ATOM 2104 N N . GLY A 1 263 ? -2.842 19.494 13.104 1.00 67.31 263 GLY A N 1
ATOM 2105 C CA . GLY A 1 263 ? -2.722 20.922 13.407 1.00 67.31 263 GLY A CA 1
ATOM 2106 C C . GLY A 1 263 ? -3.861 21.384 14.320 1.00 67.31 263 GLY A C 1
ATOM 2107 O O . GLY A 1 263 ? -3.961 20.933 15.456 1.00 67.31 263 GLY A O 1
ATOM 2108 N N . ASP A 1 264 ? -4.734 22.257 13.814 1.00 66.50 264 ASP A N 1
ATOM 2109 C CA . ASP A 1 264 ? -5.920 22.736 14.546 1.00 66.50 264 ASP A CA 1
ATOM 2110 C C . ASP A 1 264 ? -7.177 21.893 14.285 1.00 66.50 264 ASP A C 1
ATOM 2112 O O . ASP A 1 264 ? -8.192 22.083 14.954 1.00 66.50 264 ASP A O 1
ATOM 2116 N N . LYS A 1 265 ? -7.153 21.020 13.270 1.00 71.81 265 LYS A N 1
ATOM 2117 C CA . LYS A 1 265 ? -8.323 20.239 12.865 1.00 71.81 265 LYS A CA 1
ATOM 2118 C C . LYS A 1 265 ? -8.284 18.857 13.488 1.00 71.81 265 LYS A C 1
ATOM 2120 O O . LYS A 1 265 ? -7.264 18.175 13.457 1.00 71.81 265 LYS A O 1
ATOM 2125 N N . GLU A 1 266 ? -9.419 18.436 14.018 1.00 81.44 266 GLU A N 1
ATOM 2126 C CA . GLU A 1 266 ? -9.605 17.080 14.516 1.00 81.44 266 GLU A CA 1
ATOM 2127 C C . GLU A 1 266 ? -9.594 16.088 13.353 1.00 81.44 266 GLU A C 1
ATOM 2129 O O . GLU A 1 266 ? -10.130 16.366 12.277 1.00 81.44 266 GLU A O 1
ATOM 2134 N N . ARG A 1 267 ? -8.980 14.924 13.574 1.00 79.50 267 ARG A N 1
ATOM 2135 C CA . ARG A 1 267 ? -9.160 13.777 12.685 1.00 79.50 267 ARG A CA 1
ATOM 2136 C C . ARG A 1 267 ? -10.632 13.368 12.696 1.00 79.50 267 ARG A C 1
ATOM 2138 O O . ARG A 1 267 ? -11.289 13.478 13.737 1.00 79.50 267 ARG A O 1
ATOM 2145 N N . THR A 1 268 ? -11.148 12.920 11.554 1.00 84.75 268 THR A N 1
ATOM 2146 C CA . THR A 1 268 ? -12.562 12.544 11.455 1.00 84.75 268 THR A CA 1
ATOM 2147 C C . THR A 1 268 ? -12.852 11.358 12.375 1.00 84.75 268 THR A C 1
ATOM 2149 O O . THR A 1 268 ? -11.996 10.499 12.608 1.00 84.75 268 THR A O 1
ATOM 2152 N N . ALA A 1 269 ? -14.062 11.317 12.928 1.00 89.19 269 ALA A N 1
ATOM 2153 C CA . ALA A 1 269 ? -14.503 10.220 13.769 1.00 89.19 269 ALA A CA 1
ATOM 2154 C C . ALA A 1 269 ? -14.464 8.895 13.003 1.00 89.19 269 ALA A C 1
ATOM 2156 O O . ALA A 1 269 ? -14.035 7.883 13.548 1.00 89.19 269 ALA A O 1
ATOM 2157 N N . PHE A 1 270 ? -14.855 8.917 11.729 1.00 86.81 270 PHE A N 1
ATOM 2158 C CA . PHE A 1 270 ? -14.810 7.741 10.873 1.00 86.81 270 PHE A CA 1
ATOM 2159 C C . PHE A 1 270 ? -13.400 7.157 10.756 1.00 86.81 270 PHE A C 1
ATOM 2161 O O . PHE A 1 270 ? -13.231 5.973 11.035 1.00 86.81 270 PHE A O 1
ATOM 2168 N N . ASP A 1 271 ? -12.395 7.973 10.419 1.00 78.94 271 ASP A N 1
ATOM 2169 C CA . ASP A 1 271 ? -11.019 7.497 10.213 1.00 78.94 271 ASP A CA 1
ATOM 2170 C C . ASP A 1 271 ? -10.444 6.867 11.483 1.00 78.94 271 ASP A C 1
ATOM 2172 O O . ASP A 1 271 ? -9.829 5.804 11.434 1.00 78.94 271 ASP A O 1
ATOM 2176 N N . VAL A 1 272 ? -10.677 7.491 12.640 1.00 83.31 272 VAL A N 1
ATOM 2177 C CA . VAL A 1 272 ? -10.129 6.993 13.908 1.00 83.31 272 VAL A CA 1
ATOM 2178 C C . VAL A 1 272 ? -10.858 5.733 14.372 1.00 83.31 272 VAL A C 1
ATOM 2180 O O . VAL A 1 272 ? -10.208 4.753 14.722 1.00 83.31 272 VAL A O 1
ATOM 2183 N N . LEU A 1 273 ? -12.196 5.699 14.315 1.00 87.75 273 LEU A N 1
ATOM 2184 C CA . LEU A 1 273 ? -12.965 4.487 14.637 1.00 87.75 273 LEU A CA 1
ATOM 2185 C C . LEU A 1 273 ? -12.610 3.326 13.694 1.00 87.75 273 LEU A C 1
ATOM 2187 O O . LEU A 1 273 ? -12.649 2.158 14.090 1.00 87.75 273 LEU A O 1
ATOM 2191 N N . TYR A 1 274 ? -12.274 3.639 12.443 1.00 81.69 274 TYR A N 1
ATOM 2192 C CA . TYR A 1 274 ? -11.816 2.678 11.449 1.00 81.69 274 TYR A CA 1
ATOM 2193 C C . TYR A 1 274 ? -10.416 2.130 11.764 1.00 81.69 274 TYR A C 1
ATOM 2195 O O . TYR A 1 274 ? -10.221 0.911 11.782 1.00 81.69 274 TYR A O 1
ATOM 2203 N N . GLU A 1 275 ? -9.444 3.003 12.037 1.00 74.69 275 GLU A N 1
ATOM 2204 C CA . GLU A 1 275 ? -8.056 2.628 12.339 1.00 74.69 275 GLU A CA 1
ATOM 2205 C C . GLU A 1 275 ? -7.949 1.760 13.590 1.00 74.69 275 GLU A C 1
ATOM 2207 O O . GLU A 1 275 ? -7.343 0.682 13.548 1.00 74.69 275 GLU A O 1
ATOM 2212 N N . GLU A 1 276 ? -8.637 2.180 14.651 1.00 81.38 276 GLU A N 1
ATOM 2213 C CA . GLU A 1 276 ? -8.713 1.488 15.941 1.00 81.38 276 GLU A CA 1
ATOM 2214 C C . GLU A 1 276 ? -9.543 0.193 15.857 1.00 81.38 276 GLU A C 1
ATOM 2216 O O . GLU A 1 276 ? -9.619 -0.587 16.801 1.00 81.38 276 GLU A O 1
ATOM 2221 N N . GLY A 1 277 ? -10.155 -0.089 14.699 1.00 82.12 277 GLY A N 1
ATOM 2222 C CA . GLY A 1 277 ? -10.878 -1.332 14.449 1.00 82.12 277 GLY A CA 1
ATOM 2223 C C . GLY A 1 277 ? -12.201 -1.446 15.203 1.00 82.12 277 GLY A C 1
ATOM 2224 O O . GLY A 1 277 ? -12.701 -2.564 15.353 1.00 82.12 277 GLY A O 1
ATOM 2225 N N . PHE A 1 278 ? -12.770 -0.318 15.640 1.00 88.81 278 PHE A N 1
ATOM 2226 C CA . PHE A 1 278 ? -14.094 -0.249 16.257 1.00 88.81 278 PHE A CA 1
ATOM 2227 C C . PHE A 1 278 ? -15.199 -0.559 15.238 1.00 88.81 278 PHE A C 1
ATOM 2229 O O . PHE A 1 278 ? -16.158 -1.259 15.557 1.00 88.81 278 PHE A O 1
ATOM 2236 N N . ILE A 1 279 ? -15.053 -0.094 13.995 1.00 89.56 279 ILE A N 1
ATOM 2237 C CA . ILE A 1 279 ? -15.964 -0.400 12.878 1.00 89.56 279 ILE A CA 1
ATOM 2238 C C . ILE A 1 279 ? -15.327 -1.371 11.862 1.00 89.56 279 ILE A C 1
ATOM 2240 O O . ILE A 1 279 ? -14.114 -1.592 11.898 1.00 89.56 279 ILE A O 1
ATOM 2244 N N . PRO A 1 280 ? -16.111 -2.006 10.959 1.00 84.75 280 PRO A N 1
ATOM 2245 C CA . PRO A 1 280 ? -15.575 -2.932 9.970 1.00 84.75 280 PRO A CA 1
ATOM 2246 C C . PRO A 1 280 ? -14.552 -2.249 9.066 1.00 84.75 280 PRO A C 1
ATOM 2248 O O . PRO A 1 280 ? -14.837 -1.223 8.448 1.00 84.75 280 PRO A O 1
ATOM 2251 N N . SER A 1 281 ? -13.379 -2.867 8.943 1.00 68.94 281 SER A N 1
ATOM 2252 C CA . SER A 1 281 ? -12.413 -2.500 7.921 1.00 68.94 281 SER A CA 1
ATOM 2253 C C . SER A 1 281 ? -12.912 -3.012 6.571 1.00 68.94 281 SER A C 1
ATOM 2255 O O . SER A 1 281 ? -12.937 -4.225 6.351 1.00 68.94 281 SER A O 1
ATOM 2257 N N . TYR A 1 282 ? -13.327 -2.122 5.669 1.00 56.12 282 TYR A N 1
ATOM 2258 C CA . TYR A 1 282 ? -13.436 -2.479 4.254 1.00 56.12 282 TYR A CA 1
ATOM 2259 C C . TYR A 1 282 ? -12.049 -2.895 3.742 1.00 56.12 282 TYR A C 1
ATOM 2261 O O . TYR A 1 282 ? -11.039 -2.518 4.325 1.00 56.12 282 TYR A O 1
ATOM 2269 N N . SER A 1 283 ? -11.977 -3.687 2.671 1.00 49.69 283 SER A N 1
ATOM 2270 C CA . SER A 1 283 ? -10.741 -4.258 2.099 1.00 49.69 283 SER A CA 1
ATOM 2271 C C . SER A 1 283 ? -9.706 -3.236 1.582 1.00 49.69 283 SER A C 1
ATOM 2273 O O . SER A 1 283 ? -8.836 -3.592 0.790 1.00 49.69 283 SER A O 1
ATOM 2275 N N . PHE A 1 284 ? -9.799 -1.974 2.000 1.00 49.50 284 PHE A N 1
ATOM 2276 C CA . PHE A 1 284 ? -8.837 -0.924 1.723 1.00 49.50 284 PHE A CA 1
ATOM 2277 C C . PHE A 1 284 ? -7.737 -0.924 2.796 1.00 49.50 284 PHE A C 1
ATOM 2279 O O . PHE A 1 284 ? -8.033 -1.084 3.986 1.00 49.50 284 PHE A O 1
ATOM 2286 N N . PRO A 1 285 ? -6.464 -0.767 2.398 1.00 52.38 285 PRO A N 1
ATOM 2287 C CA . PRO A 1 285 ? -5.351 -0.836 3.333 1.00 52.38 285 PRO A CA 1
ATOM 2288 C C . PRO A 1 285 ? -5.492 0.205 4.454 1.00 52.38 285 PRO A C 1
ATOM 2290 O O . PRO A 1 285 ? -5.865 1.346 4.200 1.00 52.38 285 PRO A O 1
ATOM 2293 N N . LYS A 1 286 ? -5.207 -0.185 5.705 1.00 56.28 286 LYS A N 1
ATOM 2294 C CA . LYS A 1 286 ? -5.341 0.695 6.886 1.00 56.28 286 LYS A CA 1
ATOM 2295 C C . LYS A 1 286 ? -4.307 1.819 6.921 1.00 56.28 286 LYS A C 1
ATOM 2297 O O . LYS A 1 286 ? -4.585 2.892 7.431 1.00 56.28 286 LYS A O 1
ATOM 2302 N N . ASN A 1 287 ? -3.111 1.554 6.401 1.00 68.00 287 ASN A N 1
ATOM 2303 C CA . ASN A 1 287 ? -1.981 2.473 6.442 1.00 68.00 287 ASN A CA 1
ATOM 2304 C C . ASN A 1 287 ? -1.502 2.718 5.017 1.00 68.00 287 ASN A C 1
ATOM 2306 O O . ASN A 1 287 ? -0.572 2.074 4.537 1.00 68.00 287 ASN A O 1
ATOM 2310 N N . VAL A 1 288 ? -2.195 3.610 4.319 1.00 75.62 288 VAL A N 1
ATOM 2311 C CA . VAL A 1 288 ? -1.847 4.002 2.955 1.00 75.62 288 VAL A CA 1
ATOM 2312 C C . VAL A 1 288 ? -0.931 5.213 3.000 1.00 75.62 288 VAL A C 1
ATOM 2314 O O . VAL A 1 288 ? -1.190 6.183 3.708 1.00 75.62 288 VAL A O 1
ATOM 2317 N N . VAL A 1 289 ? 0.126 5.174 2.200 1.00 86.12 289 VAL A N 1
ATOM 2318 C CA . VAL A 1 289 ? 0.980 6.330 1.931 1.00 86.12 289 VAL A CA 1
ATOM 2319 C C . VAL A 1 289 ? 0.899 6.683 0.453 1.00 86.12 289 VAL A C 1
ATOM 2321 O O . VAL A 1 289 ? 0.742 5.811 -0.409 1.00 86.12 289 VAL A O 1
ATOM 2324 N N . LYS A 1 290 ? 0.994 7.979 0.158 1.00 88.00 290 LYS A N 1
ATOM 2325 C CA . LYS A 1 290 ? 0.939 8.490 -1.215 1.00 88.00 290 LYS A CA 1
ATOM 2326 C C . LYS A 1 290 ? 2.327 8.882 -1.699 1.00 88.00 290 LYS A C 1
ATOM 2328 O O . LYS A 1 290 ? 3.171 9.299 -0.903 1.00 88.00 290 LYS A O 1
ATOM 2333 N N . PHE A 1 291 ? 2.540 8.775 -3.005 1.00 90.12 291 PHE A N 1
ATOM 2334 C CA . PHE A 1 291 ? 3.694 9.361 -3.678 1.00 90.12 291 PHE A CA 1
ATOM 2335 C C . PHE A 1 291 ? 3.262 10.655 -4.374 1.00 90.12 291 PHE A C 1
ATOM 2337 O O . PHE A 1 291 ? 2.588 10.607 -5.393 1.00 90.12 291 PHE A O 1
ATOM 2344 N N . PHE A 1 292 ? 3.588 11.814 -3.815 1.00 88.81 292 PHE A N 1
ATOM 2345 C CA . PHE A 1 292 ? 3.113 13.109 -4.296 1.00 88.81 292 PHE A CA 1
ATOM 2346 C C . PHE A 1 292 ? 3.985 13.632 -5.438 1.00 88.81 292 PHE A C 1
ATOM 2348 O O . PHE A 1 292 ? 5.187 13.821 -5.271 1.00 88.81 292 PHE A O 1
ATOM 2355 N N . VAL A 1 293 ? 3.365 13.924 -6.579 1.00 87.94 293 VAL A N 1
ATOM 2356 C CA . VAL A 1 293 ? 3.977 14.625 -7.712 1.00 87.94 293 VAL A CA 1
ATOM 2357 C C . VAL A 1 293 ? 3.226 15.939 -7.899 1.00 87.94 293 VAL A C 1
ATOM 2359 O O . VAL A 1 293 ? 2.043 15.933 -8.231 1.00 87.94 293 VAL A O 1
ATOM 2362 N N . GLU A 1 294 ? 3.890 17.065 -7.653 1.00 84.06 294 GLU A N 1
ATOM 2363 C CA . GLU A 1 294 ? 3.304 18.406 -7.787 1.00 84.06 294 GLU A CA 1
ATOM 2364 C C . GLU A 1 294 ? 3.420 18.920 -9.234 1.00 84.06 294 GLU A C 1
ATOM 2366 O O . GLU A 1 294 ? 4.405 18.650 -9.920 1.00 84.06 294 GLU A O 1
ATOM 2371 N N . LYS A 1 295 ? 2.434 19.698 -9.697 1.00 75.38 295 LYS A N 1
ATOM 2372 C CA . LYS A 1 295 ? 2.492 20.437 -10.967 1.00 75.38 295 LYS A CA 1
ATOM 2373 C C . LYS A 1 295 ? 2.992 21.856 -10.715 1.00 75.38 295 LYS A C 1
ATOM 2375 O O . LYS A 1 295 ? 2.579 22.510 -9.756 1.00 75.38 295 LYS A O 1
ATOM 2380 N N . ASP A 1 296 ? 3.828 22.380 -11.608 1.00 63.69 296 ASP A N 1
ATOM 2381 C CA . ASP A 1 296 ? 4.194 23.796 -11.552 1.00 63.69 296 ASP A CA 1
ATOM 2382 C C . ASP A 1 296 ? 3.059 24.648 -12.149 1.00 63.69 296 ASP A C 1
ATOM 2384 O O . ASP A 1 296 ? 2.720 24.540 -13.332 1.00 63.69 296 ASP A O 1
ATOM 2388 N N . SER A 1 297 ? 2.440 25.491 -11.320 1.00 55.06 297 SER A N 1
ATOM 2389 C CA . SER A 1 297 ? 1.352 26.386 -11.724 1.00 55.06 297 SER A CA 1
ATOM 2390 C C . SER A 1 297 ? 1.917 27.514 -12.597 1.00 55.06 297 SER A C 1
ATOM 2392 O O . SER A 1 297 ? 2.278 28.588 -12.112 1.00 55.06 297 SER A O 1
ATOM 2394 N N . GLY A 1 298 ? 2.016 27.274 -13.907 1.00 53.66 298 GLY A N 1
ATOM 2395 C CA . GLY A 1 298 ? 2.690 28.137 -14.891 1.00 53.66 298 GLY A CA 1
ATOM 2396 C C . GLY A 1 298 ? 2.164 29.574 -15.050 1.00 53.66 298 GLY A C 1
ATOM 2397 O O . GLY A 1 298 ? 2.683 30.315 -15.880 1.00 53.66 298 GLY A O 1
ATOM 2398 N N . ILE A 1 299 ? 1.159 29.998 -14.278 1.00 49.91 299 ILE A N 1
ATOM 2399 C CA . ILE A 1 299 ? 0.486 31.298 -14.432 1.00 49.91 299 ILE A CA 1
ATOM 2400 C C . ILE A 1 299 ? 0.846 32.275 -13.298 1.00 49.91 299 ILE A C 1
ATOM 2402 O O . ILE A 1 299 ? 0.786 33.489 -13.490 1.00 49.91 299 ILE A O 1
ATOM 2406 N N . ASN A 1 300 ? 1.283 31.797 -12.125 1.00 50.44 300 ASN A N 1
ATOM 2407 C CA . ASN A 1 300 ? 1.654 32.684 -11.023 1.00 50.44 300 ASN A CA 1
ATOM 2408 C C . ASN A 1 300 ? 2.590 31.981 -10.029 1.00 50.44 300 ASN A C 1
ATOM 2410 O O . ASN A 1 300 ? 2.196 31.013 -9.387 1.00 50.44 300 ASN A O 1
ATOM 2414 N N . LYS A 1 301 ? 3.800 32.513 -9.805 1.00 49.22 301 LYS A N 1
ATOM 2415 C CA . LYS A 1 301 ? 4.783 31.948 -8.847 1.00 49.22 301 LYS A CA 1
ATOM 2416 C C . LYS A 1 301 ? 4.297 31.916 -7.381 1.00 49.22 301 LYS A C 1
ATOM 2418 O O . LYS A 1 301 ? 5.051 31.470 -6.518 1.00 49.22 301 LYS A O 1
ATOM 2423 N N . ASN A 1 302 ? 3.120 32.479 -7.089 1.00 44.34 302 ASN A N 1
ATOM 2424 C CA . ASN A 1 302 ? 2.463 32.547 -5.776 1.00 44.34 302 ASN A CA 1
ATOM 2425 C C . ASN A 1 302 ? 1.218 31.642 -5.662 1.00 44.34 302 ASN A C 1
ATOM 2427 O O . ASN A 1 302 ? 0.615 31.616 -4.593 1.00 44.34 302 ASN A O 1
ATOM 2431 N N . ALA A 1 303 ? 0.783 30.969 -6.734 1.00 50.91 303 ALA A N 1
ATOM 2432 C CA . ALA A 1 303 ? -0.360 30.064 -6.648 1.00 50.91 303 ALA A CA 1
ATOM 2433 C C . ALA A 1 303 ? 0.018 28.815 -5.826 1.00 50.91 303 ALA A C 1
ATOM 2435 O O . ALA A 1 303 ? 1.163 28.361 -5.931 1.00 50.91 303 ALA A O 1
ATOM 2436 N N . PRO A 1 304 ? -0.898 28.273 -4.999 1.00 55.06 304 PRO A N 1
ATOM 2437 C CA . PRO A 1 304 ? -0.686 26.976 -4.369 1.00 55.06 304 PRO A CA 1
ATOM 2438 C C . PRO A 1 304 ? -0.410 25.939 -5.461 1.00 55.06 304 PRO A C 1
ATOM 2440 O O . PRO A 1 304 ? -1.078 25.924 -6.495 1.00 55.06 304 PRO A O 1
ATOM 2443 N N . ARG A 1 305 ? 0.636 25.133 -5.259 1.00 65.81 305 ARG A N 1
ATOM 2444 C CA . ARG A 1 305 ? 0.989 24.066 -6.194 1.00 65.81 305 ARG A CA 1
ATOM 2445 C C . ARG A 1 305 ? -0.020 22.941 -6.054 1.00 65.81 305 ARG A C 1
ATOM 2447 O O . ARG A 1 305 ? -0.295 22.492 -4.943 1.00 65.81 305 ARG A O 1
ATOM 2454 N N . GLU A 1 306 ? -0.573 22.533 -7.183 1.00 70.31 306 GLU A N 1
ATOM 2455 C CA . GLU A 1 306 ? -1.554 21.457 -7.269 1.00 70.31 306 GLU A CA 1
ATOM 2456 C C . GLU A 1 306 ? -0.835 20.111 -7.353 1.00 70.31 306 GLU A C 1
ATOM 2458 O O . GLU A 1 306 ? 0.266 20.000 -7.905 1.00 70.31 306 GLU A O 1
ATOM 2463 N N . VAL A 1 307 ? -1.437 19.081 -6.766 1.00 79.69 307 VAL A N 1
ATOM 2464 C CA . VAL A 1 307 ? -0.883 17.729 -6.785 1.00 79.69 307 VAL A CA 1
ATOM 2465 C C . VAL A 1 307 ? -1.333 17.067 -8.081 1.00 79.69 307 VAL A C 1
ATOM 2467 O O . VAL A 1 307 ? -2.483 16.672 -8.211 1.00 79.69 307 VAL A O 1
ATOM 2470 N N . GLN A 1 308 ? -0.413 16.920 -9.033 1.00 78.81 308 GLN A N 1
ATOM 2471 C CA . GLN A 1 308 ? -0.694 16.303 -10.327 1.00 78.81 308 GLN A CA 1
ATOM 2472 C C . GLN A 1 308 ? -1.020 14.813 -10.202 1.00 78.81 308 GLN A C 1
ATOM 2474 O O . GLN A 1 308 ? -1.921 14.312 -10.872 1.00 78.81 308 GLN A O 1
ATOM 2479 N N . TYR A 1 309 ? -0.249 14.097 -9.381 1.00 80.94 309 TYR A N 1
ATOM 2480 C CA . TYR A 1 309 ? -0.421 12.669 -9.139 1.00 80.94 309 TYR A CA 1
ATOM 2481 C C . TYR A 1 309 ? -0.163 12.358 -7.665 1.00 80.94 309 TYR A C 1
ATOM 2483 O O . TYR A 1 309 ? 0.767 12.896 -7.063 1.00 80.94 309 TYR A O 1
ATOM 2491 N N . ALA A 1 310 ? -0.966 11.463 -7.091 1.00 84.12 310 ALA A N 1
ATOM 2492 C CA . ALA A 1 310 ? -0.787 10.976 -5.724 1.00 84.12 310 ALA A CA 1
ATOM 2493 C C . ALA A 1 310 ? -1.105 9.476 -5.613 1.00 84.12 310 ALA A C 1
ATOM 2495 O O . ALA A 1 310 ? -2.022 9.104 -4.879 1.00 84.12 310 ALA A O 1
ATOM 2496 N N . PRO A 1 311 ? -0.402 8.596 -6.351 1.00 83.62 311 PRO A N 1
ATOM 2497 C CA . PRO A 1 311 ? -0.663 7.169 -6.293 1.00 83.62 311 PRO A CA 1
ATOM 2498 C C . PRO A 1 311 ? -0.488 6.607 -4.883 1.00 83.62 311 PRO A C 1
ATOM 2500 O O . PRO A 1 311 ? 0.527 6.808 -4.210 1.00 83.62 311 PRO A O 1
ATOM 2503 N N . GLU A 1 312 ? -1.493 5.847 -4.475 1.00 82.31 312 GLU A N 1
ATOM 2504 C CA . GLU A 1 312 ? -1.624 5.265 -3.147 1.00 82.31 312 GLU A CA 1
ATOM 2505 C C . GLU A 1 312 ? -1.055 3.841 -3.098 1.00 82.31 312 GLU A C 1
ATOM 2507 O O . GLU A 1 312 ? -1.235 3.043 -4.028 1.00 82.31 312 GLU A O 1
ATOM 2512 N N . ARG A 1 313 ? -0.353 3.517 -2.006 1.00 79.62 313 ARG A N 1
ATOM 2513 C CA . ARG A 1 313 ? 0.145 2.168 -1.702 1.00 79.62 313 ARG A CA 1
ATOM 2514 C C . ARG A 1 313 ? 0.041 1.866 -0.213 1.00 79.62 313 ARG A C 1
ATOM 2516 O O . ARG A 1 313 ? 0.230 2.754 0.615 1.00 79.62 313 ARG A O 1
ATOM 2523 N N . ASP A 1 314 ? -0.211 0.600 0.117 1.00 82.75 314 ASP A N 1
ATOM 2524 C CA . ASP A 1 314 ? -0.051 0.104 1.487 1.00 82.75 314 ASP A CA 1
ATOM 2525 C C . ASP A 1 314 ? 1.394 0.345 1.943 1.00 82.75 314 ASP A C 1
ATOM 2527 O O . ASP A 1 314 ? 2.340 0.053 1.206 1.00 82.75 314 ASP A O 1
ATOM 2531 N N . ILE A 1 315 ? 1.569 0.889 3.145 1.00 86.50 315 ILE A N 1
ATOM 2532 C CA . ILE A 1 315 ? 2.868 1.263 3.697 1.00 86.50 315 ILE A CA 1
ATOM 2533 C C . ILE A 1 315 ? 3.853 0.089 3.749 1.00 86.50 315 ILE A C 1
ATOM 2535 O O . ILE A 1 315 ? 5.038 0.301 3.506 1.00 86.50 315 ILE A O 1
ATOM 2539 N N . ALA A 1 316 ? 3.392 -1.145 3.984 1.00 82.94 316 ALA A N 1
ATOM 2540 C CA . ALA A 1 316 ? 4.241 -2.335 4.002 1.00 82.94 316 ALA A CA 1
ATOM 2541 C C . ALA A 1 316 ? 4.914 -2.585 2.644 1.00 82.94 316 ALA A C 1
ATOM 2543 O O . ALA A 1 316 ? 6.044 -3.067 2.584 1.00 82.94 316 ALA A O 1
ATOM 2544 N N . ILE A 1 317 ? 4.238 -2.213 1.556 1.00 84.62 317 ILE A N 1
ATOM 2545 C CA . ILE A 1 317 ? 4.762 -2.289 0.190 1.00 84.62 317 ILE A CA 1
ATOM 2546 C C . ILE A 1 317 ? 5.530 -1.006 -0.147 1.00 84.62 317 ILE A C 1
ATOM 2548 O O . ILE A 1 317 ? 6.624 -1.056 -0.713 1.00 84.62 317 ILE A O 1
ATOM 2552 N N . ALA A 1 318 ? 4.999 0.153 0.243 1.00 88.38 318 ALA A N 1
ATOM 2553 C CA . ALA A 1 318 ? 5.553 1.456 -0.100 1.00 88.38 318 ALA A CA 1
ATOM 2554 C C . ALA A 1 318 ? 6.951 1.693 0.481 1.00 88.38 318 ALA A C 1
ATOM 2556 O O . ALA A 1 318 ? 7.783 2.292 -0.197 1.00 88.38 318 ALA A O 1
ATOM 2557 N N . ILE A 1 319 ? 7.264 1.166 1.674 1.00 92.00 319 ILE A N 1
ATOM 2558 C CA . ILE A 1 319 ? 8.632 1.223 2.219 1.00 92.00 319 ILE A CA 1
ATOM 2559 C C . ILE A 1 319 ? 9.663 0.499 1.341 1.00 92.00 319 ILE A C 1
ATOM 2561 O O . ILE A 1 319 ? 10.851 0.672 1.580 1.00 92.00 319 ILE A O 1
ATOM 2565 N N . SER A 1 320 ? 9.241 -0.287 0.341 1.00 89.06 320 SER A N 1
ATOM 2566 C CA . SER A 1 320 ? 10.100 -0.923 -0.672 1.00 89.06 320 SER A CA 1
ATOM 2567 C C . SER A 1 320 ? 9.926 -0.303 -2.063 1.00 89.06 320 SER A C 1
ATOM 2569 O O . SER A 1 320 ? 10.904 -0.036 -2.753 1.00 89.06 320 SER A O 1
ATOM 2571 N N . GLU A 1 321 ? 8.687 -0.069 -2.509 1.00 87.69 321 GLU A N 1
ATOM 2572 C CA . GLU A 1 321 ? 8.409 0.461 -3.854 1.00 87.69 321 GLU A CA 1
ATOM 2573 C C . GLU A 1 321 ? 8.732 1.950 -3.982 1.00 87.69 321 GLU A C 1
ATOM 2575 O O . GLU A 1 321 ? 9.266 2.374 -5.002 1.00 87.69 321 GLU A O 1
ATOM 2580 N N . TYR A 1 322 ? 8.435 2.728 -2.942 1.00 92.94 322 TYR A N 1
ATOM 2581 C CA . TYR A 1 322 ? 8.635 4.176 -2.902 1.00 92.94 322 TYR A CA 1
ATOM 2582 C C . TYR A 1 322 ? 9.864 4.577 -2.086 1.00 92.94 322 TYR A C 1
ATOM 2584 O O . TYR A 1 322 ? 10.107 5.769 -1.901 1.00 92.94 322 TYR A O 1
ATOM 2592 N N . ALA A 1 323 ? 10.660 3.609 -1.619 1.00 92.88 323 ALA A N 1
ATOM 2593 C CA . ALA A 1 323 ? 11.888 3.879 -0.882 1.00 92.88 323 ALA A CA 1
ATOM 2594 C C . ALA A 1 323 ? 12.797 4.860 -1.655 1.00 92.88 323 ALA A C 1
ATOM 2596 O O . ALA A 1 323 ? 12.853 4.792 -2.888 1.00 92.88 323 ALA A O 1
ATOM 2597 N N . PRO A 1 324 ? 13.522 5.762 -0.971 1.00 92.81 324 PRO A N 1
ATOM 2598 C CA . PRO A 1 324 ? 14.449 6.682 -1.624 1.00 92.81 324 PRO A CA 1
ATOM 2599 C C . PRO A 1 324 ? 15.407 5.948 -2.571 1.00 92.81 324 PRO A C 1
ATOM 2601 O O . PRO A 1 324 ? 15.975 4.919 -2.208 1.00 92.81 324 PRO A O 1
ATOM 2604 N N . GLY A 1 325 ? 15.561 6.467 -3.791 1.00 88.56 325 GLY A N 1
ATOM 2605 C CA . GLY A 1 325 ? 16.375 5.866 -4.853 1.00 88.56 325 GLY A CA 1
ATOM 2606 C C . GLY A 1 325 ? 15.637 4.907 -5.801 1.00 88.56 325 GLY A C 1
ATOM 2607 O O . GLY A 1 325 ? 16.163 4.612 -6.878 1.00 88.56 325 GLY A O 1
ATOM 2608 N N . ARG A 1 326 ? 14.411 4.475 -5.467 1.00 89.81 326 ARG A N 1
ATOM 2609 C CA . ARG A 1 326 ? 13.558 3.638 -6.333 1.00 89.81 326 ARG A CA 1
ATOM 2610 C C . ARG A 1 326 ? 12.939 4.439 -7.475 1.00 89.81 326 ARG A C 1
ATOM 2612 O O . ARG A 1 326 ? 12.669 5.633 -7.326 1.00 89.81 326 ARG A O 1
ATOM 2619 N N . PHE A 1 327 ? 12.662 3.768 -8.592 1.00 89.88 327 PHE A N 1
ATOM 2620 C CA . PHE A 1 327 ? 11.909 4.346 -9.699 1.00 89.88 327 PHE A CA 1
ATOM 2621 C C . PHE A 1 327 ? 10.427 4.009 -9.594 1.00 89.88 327 PHE A C 1
ATOM 2623 O O . PHE A 1 327 ? 10.030 2.848 -9.515 1.00 89.88 327 PHE A O 1
ATOM 2630 N N . VAL A 1 328 ? 9.610 5.055 -9.640 1.00 87.50 328 VAL A N 1
ATOM 2631 C CA . VAL A 1 328 ? 8.155 4.984 -9.672 1.00 87.50 328 VAL A CA 1
ATOM 2632 C C . VAL A 1 328 ? 7.714 5.436 -11.053 1.00 87.50 328 VAL A C 1
ATOM 2634 O O . VAL A 1 328 ? 7.993 6.559 -11.464 1.00 87.50 328 VAL A O 1
ATOM 2637 N N . THR A 1 329 ? 7.068 4.548 -11.803 1.00 84.50 329 THR A N 1
ATOM 2638 C CA . THR A 1 329 ? 6.521 4.899 -13.118 1.00 84.50 329 THR A CA 1
ATOM 2639 C C . THR A 1 329 ? 5.083 5.357 -12.935 1.00 84.50 329 THR A C 1
ATOM 2641 O O . THR A 1 329 ? 4.299 4.646 -12.317 1.00 84.50 329 THR A O 1
ATOM 2644 N N . ILE A 1 330 ? 4.761 6.553 -13.424 1.00 83.38 330 ILE A N 1
ATOM 2645 C CA . ILE A 1 330 ? 3.422 7.145 -13.370 1.00 83.38 330 ILE A CA 1
ATOM 2646 C C . ILE A 1 330 ? 3.175 7.800 -14.725 1.00 83.38 330 ILE A C 1
ATOM 2648 O O . ILE A 1 330 ? 3.945 8.670 -15.129 1.00 83.38 330 ILE A O 1
ATOM 2652 N N . ASP A 1 331 ? 2.115 7.396 -15.427 1.00 78.75 331 ASP A N 1
ATOM 2653 C CA . ASP A 1 331 ? 1.698 8.024 -16.693 1.00 78.75 331 ASP A CA 1
ATOM 2654 C C . ASP A 1 331 ? 2.858 8.095 -17.717 1.00 78.75 331 ASP A C 1
ATOM 2656 O O . ASP A 1 331 ? 3.215 9.159 -18.229 1.00 78.75 331 ASP A O 1
ATOM 2660 N N . LYS A 1 332 ? 3.531 6.946 -17.929 1.00 78.12 332 LYS A N 1
ATOM 2661 C CA . LYS A 1 332 ? 4.715 6.752 -18.807 1.00 78.12 332 LYS A CA 1
ATOM 2662 C C . LYS A 1 332 ? 5.971 7.539 -18.424 1.00 78.12 332 LYS A C 1
ATOM 2664 O O . LYS A 1 332 ? 6.990 7.434 -19.105 1.00 78.12 332 LYS A O 1
ATOM 2669 N N . LYS A 1 333 ? 5.9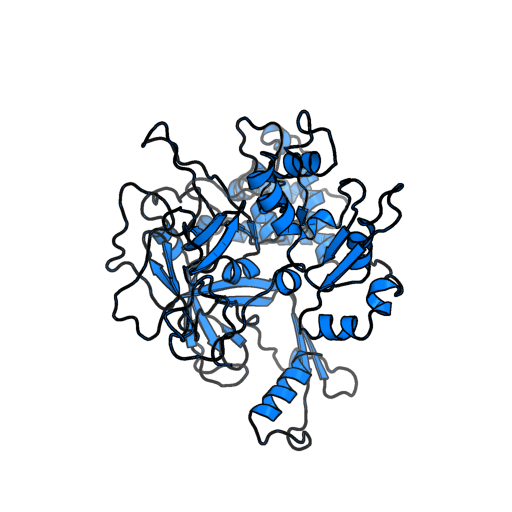27 8.318 -17.347 1.00 84.62 333 LYS A N 1
ATOM 2670 C CA . LYS A 1 333 ? 7.078 9.048 -16.821 1.00 84.62 333 LYS A CA 1
ATOM 2671 C C . LYS A 1 333 ? 7.680 8.286 -15.658 1.00 84.62 333 LYS A C 1
ATOM 2673 O O . LYS A 1 333 ? 6.970 7.752 -14.809 1.00 84.62 333 LYS A O 1
ATOM 2678 N N . ILE A 1 334 ? 9.003 8.260 -15.618 1.00 87.38 334 ILE A N 1
ATOM 2679 C CA . ILE A 1 334 ? 9.754 7.658 -14.524 1.00 87.38 334 ILE A CA 1
ATOM 2680 C C . ILE A 1 334 ? 10.103 8.761 -13.532 1.00 87.38 334 ILE A C 1
ATOM 2682 O O . ILE A 1 334 ? 10.649 9.794 -13.905 1.00 87.38 334 ILE A O 1
ATOM 2686 N N . TYR A 1 335 ? 9.801 8.532 -12.264 1.00 90.69 335 TYR A N 1
ATOM 2687 C CA . TYR A 1 335 ? 10.088 9.423 -11.152 1.00 90.69 335 TYR A CA 1
ATOM 2688 C C . TYR A 1 335 ? 11.034 8.716 -10.184 1.00 90.69 335 TYR A C 1
ATOM 2690 O O . TYR A 1 335 ? 10.726 7.630 -9.695 1.00 90.69 335 TYR A O 1
ATOM 2698 N N . LYS A 1 336 ? 12.187 9.317 -9.878 1.00 91.81 336 LYS A N 1
ATOM 2699 C CA . LYS A 1 336 ? 13.084 8.791 -8.840 1.00 91.81 336 LYS A CA 1
ATOM 2700 C C . LYS A 1 336 ? 12.608 9.267 -7.477 1.00 91.81 336 LYS A C 1
ATOM 2702 O O . LYS A 1 336 ? 12.534 10.473 -7.266 1.00 91.81 336 LYS A O 1
ATOM 2707 N N . SER A 1 337 ? 12.309 8.354 -6.554 1.00 93.38 337 SER A N 1
ATOM 2708 C CA . SER A 1 337 ? 11.941 8.707 -5.178 1.00 93.38 337 SER A CA 1
ATOM 2709 C C . SER A 1 337 ? 13.089 9.449 -4.496 1.00 93.38 337 SER A C 1
ATOM 2711 O O . SER A 1 337 ? 14.210 8.938 -4.429 1.00 93.38 337 SER A O 1
ATOM 2713 N N . GLY A 1 338 ? 12.822 10.667 -4.025 1.00 90.19 338 GLY A N 1
ATOM 2714 C CA . GLY A 1 338 ? 13.838 11.581 -3.501 1.00 90.19 338 GLY A CA 1
ATOM 2715 C C . GLY A 1 338 ? 13.715 11.897 -2.020 1.00 90.19 338 GLY A C 1
ATOM 2716 O O . GLY A 1 338 ? 14.553 12.623 -1.490 1.00 90.19 338 GLY A O 1
ATOM 2717 N N . GLY A 1 339 ? 12.674 11.412 -1.346 1.00 91.50 339 GLY A N 1
ATOM 2718 C CA . GLY A 1 339 ? 12.450 11.748 0.051 1.00 91.50 339 GLY A CA 1
ATOM 2719 C C . GLY A 1 339 ? 11.057 11.438 0.563 1.00 91.50 339 GLY A C 1
ATOM 2720 O O . GLY A 1 339 ? 10.193 10.952 -0.166 1.00 91.50 339 GLY A O 1
ATOM 2721 N N . ILE A 1 340 ? 10.869 11.756 1.841 1.00 94.00 340 ILE A N 1
ATOM 2722 C CA . ILE A 1 340 ? 9.612 11.616 2.568 1.00 94.00 340 ILE A CA 1
ATOM 2723 C C . ILE A 1 340 ? 8.925 12.984 2.612 1.00 94.00 340 ILE A C 1
ATOM 2725 O O . ILE A 1 340 ? 9.488 13.956 3.117 1.00 94.00 340 ILE A O 1
ATOM 2729 N N . TYR A 1 341 ? 7.718 13.076 2.064 1.00 90.81 341 TYR A N 1
ATOM 2730 C CA . TYR A 1 341 ? 6.984 14.333 1.905 1.00 90.81 341 TYR A CA 1
ATOM 2731 C C . TYR A 1 341 ? 5.484 14.074 1.773 1.00 90.81 341 TYR A C 1
ATOM 2733 O O . TYR A 1 341 ? 5.087 13.044 1.232 1.00 90.81 341 TYR A O 1
ATOM 2741 N N . ALA A 1 342 ? 4.653 15.005 2.249 1.00 85.75 342 ALA A N 1
ATOM 2742 C CA . ALA A 1 342 ? 3.208 14.917 2.070 1.00 85.75 342 ALA A CA 1
ATOM 2743 C C . ALA A 1 342 ? 2.541 16.279 1.895 1.00 85.75 342 ALA A C 1
ATOM 2745 O O . ALA A 1 342 ? 2.972 17.278 2.468 1.00 85.75 342 ALA A O 1
ATOM 2746 N N . VAL A 1 343 ? 1.435 16.283 1.154 1.00 76.81 343 VAL A N 1
ATOM 2747 C CA . VAL A 1 343 ? 0.547 17.436 0.986 1.00 76.81 343 VAL A CA 1
ATOM 2748 C C . VAL A 1 343 ? -0.817 17.093 1.606 1.00 76.81 343 VAL A C 1
ATOM 2750 O O . VAL A 1 343 ? -1.330 16.006 1.335 1.00 76.81 343 VAL A O 1
ATOM 2753 N N . PRO A 1 344 ? -1.431 17.980 2.415 1.00 75.19 344 PRO A N 1
ATOM 2754 C CA . PRO A 1 344 ? -0.955 19.309 2.808 1.00 75.19 344 PRO A CA 1
ATOM 2755 C C . PRO A 1 344 ? 0.203 19.264 3.819 1.00 75.19 344 PRO A C 1
ATOM 2757 O O . PRO A 1 344 ? 0.348 18.313 4.585 1.00 75.19 344 PRO A O 1
ATOM 2760 N N . ARG A 1 345 ? 1.016 20.330 3.844 1.00 77.06 345 ARG A N 1
ATOM 2761 C CA . ARG A 1 345 ? 2.076 20.494 4.853 1.00 77.06 345 ARG A CA 1
ATOM 2762 C C . ARG A 1 345 ? 1.449 20.739 6.242 1.00 77.06 345 ARG A C 1
ATOM 2764 O O . ARG A 1 345 ? 0.431 21.434 6.313 1.00 77.06 345 ARG A O 1
ATOM 2771 N N . PRO A 1 346 ? 2.042 20.232 7.341 1.00 73.94 346 PRO A N 1
ATOM 2772 C CA . PRO A 1 346 ? 1.599 20.525 8.697 1.00 73.94 346 PRO A CA 1
ATOM 2773 C C . PRO A 1 346 ? 1.589 22.029 8.961 1.00 73.94 346 PRO A C 1
ATOM 2775 O O . PRO A 1 346 ? 2.461 22.772 8.495 1.00 73.94 346 PRO A O 1
ATOM 2778 N N . LYS A 1 347 ? 0.594 22.473 9.730 1.00 65.69 347 LYS A N 1
ATOM 2779 C CA . LYS A 1 347 ? 0.432 23.876 10.110 1.00 65.69 347 LYS A CA 1
ATOM 2780 C C . LYS A 1 347 ? 1.685 24.363 10.850 1.00 65.69 347 LYS A C 1
ATOM 2782 O O . LYS A 1 347 ? 2.237 23.630 11.657 1.00 65.69 347 LYS A O 1
ATOM 2787 N N . ASP A 1 348 ? 2.139 25.574 10.531 1.00 73.88 348 ASP A N 1
ATOM 2788 C CA . ASP A 1 348 ? 3.366 26.215 11.044 1.00 73.88 348 ASP A CA 1
ATOM 2789 C C . ASP A 1 348 ? 4.700 25.609 10.556 1.00 73.88 348 ASP A C 1
ATOM 2791 O O . ASP A 1 348 ? 5.742 26.247 10.699 1.00 73.88 348 ASP A O 1
ATOM 2795 N N . TYR A 1 349 ? 4.672 24.471 9.851 1.00 76.62 349 TYR A N 1
ATOM 2796 C CA . TYR A 1 349 ? 5.855 23.808 9.282 1.00 76.62 349 TYR A CA 1
ATOM 2797 C C . TYR A 1 349 ? 5.912 23.883 7.748 1.00 76.62 349 TYR A C 1
ATOM 2799 O O . TYR A 1 349 ? 6.334 22.949 7.064 1.00 76.62 349 TYR A O 1
ATOM 2807 N N . TYR A 1 350 ? 5.506 25.016 7.169 1.00 70.81 350 TYR A N 1
ATOM 2808 C CA . TYR A 1 350 ? 5.442 25.175 5.712 1.00 70.81 350 TYR A CA 1
ATOM 2809 C C . TYR A 1 350 ? 6.802 25.029 5.020 1.00 70.81 350 TYR A C 1
ATOM 2811 O O . TYR A 1 350 ? 6.844 24.538 3.903 1.00 70.81 350 TYR A O 1
ATOM 2819 N N . ASN A 1 351 ? 7.911 25.419 5.657 1.00 70.62 351 ASN A N 1
ATOM 2820 C CA . ASN A 1 351 ? 9.256 25.371 5.055 1.00 70.62 351 ASN A CA 1
ATOM 2821 C C . ASN A 1 351 ? 10.143 24.244 5.624 1.00 70.62 351 ASN A C 1
ATOM 2823 O O . ASN A 1 351 ? 11.312 24.119 5.247 1.00 70.62 351 ASN A O 1
ATOM 2827 N N . ASN A 1 352 ? 9.619 23.480 6.582 1.00 80.12 352 ASN A N 1
ATOM 2828 C CA . ASN A 1 352 ? 10.354 22.529 7.414 1.00 80.12 352 ASN A CA 1
ATOM 2829 C C . ASN A 1 352 ? 9.448 21.380 7.891 1.00 80.12 352 ASN A C 1
ATOM 2831 O O . ASN A 1 352 ? 9.521 20.958 9.040 1.00 80.12 352 ASN A O 1
ATOM 2835 N N . GLN A 1 353 ? 8.588 20.876 7.006 1.00 83.69 353 GLN A N 1
ATOM 2836 C CA . GLN A 1 353 ? 7.603 19.836 7.317 1.00 83.69 353 GLN A CA 1
ATOM 2837 C C . GLN A 1 353 ? 8.202 18.610 8.013 1.00 83.69 353 GLN A C 1
ATOM 2839 O O . GLN A 1 353 ? 7.565 18.058 8.904 1.00 83.69 353 GLN A O 1
ATOM 2844 N N . ALA A 1 354 ? 9.404 18.174 7.626 1.00 86.88 354 ALA A N 1
ATOM 2845 C CA . ALA A 1 354 ? 10.002 16.979 8.214 1.00 86.88 354 ALA A CA 1
ATOM 2846 C C . ALA A 1 354 ? 10.243 17.138 9.727 1.00 86.88 354 ALA A C 1
ATOM 2848 O O . ALA A 1 354 ? 10.117 16.165 10.463 1.00 86.88 354 ALA A O 1
ATOM 2849 N N . GLU A 1 355 ? 10.493 18.357 10.211 1.00 87.44 355 GLU A N 1
ATOM 2850 C CA . GLU A 1 355 ? 10.783 18.627 11.623 1.00 87.44 355 GLU A CA 1
ATOM 2851 C C . GLU A 1 355 ? 9.617 18.227 12.534 1.00 87.44 355 GLU A C 1
ATOM 2853 O O . GLU A 1 355 ? 9.841 17.663 13.602 1.00 87.44 355 GLU A O 1
ATOM 2858 N N . TYR A 1 356 ? 8.381 18.431 12.068 1.00 85.50 356 TYR A N 1
ATOM 2859 C CA . TYR A 1 356 ? 7.170 18.004 12.768 1.00 85.50 356 TYR A CA 1
ATOM 2860 C C . TYR A 1 356 ? 7.159 16.490 13.027 1.00 85.50 356 TYR A C 1
ATOM 2862 O O . TYR A 1 356 ? 6.903 16.050 14.145 1.00 85.50 356 TYR A O 1
ATOM 2870 N N . TYR A 1 357 ? 7.483 15.688 12.012 1.00 86.56 357 TYR A N 1
ATOM 2871 C CA . TYR A 1 357 ? 7.441 14.228 12.116 1.00 86.56 357 TYR A CA 1
ATOM 2872 C C . TYR A 1 357 ? 8.629 13.658 12.892 1.00 86.56 357 TYR A C 1
ATOM 2874 O O . TYR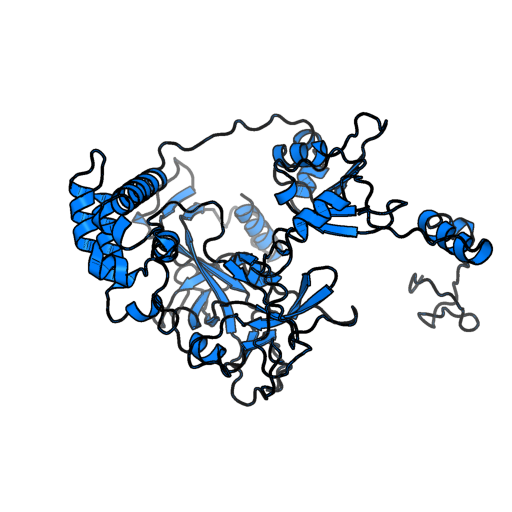 A 1 357 ? 8.469 12.698 13.637 1.00 86.56 357 TYR A O 1
ATOM 2882 N N . PHE A 1 358 ? 9.811 14.266 12.778 1.00 87.81 358 PHE A N 1
ATOM 2883 C CA . PHE A 1 358 ? 10.966 13.883 13.597 1.00 87.81 358 PHE A CA 1
ATOM 2884 C C . PHE A 1 358 ? 10.773 14.198 15.088 1.00 87.81 358 PHE A C 1
ATOM 2886 O O . PHE A 1 358 ? 11.421 13.571 15.922 1.00 87.81 358 PHE A O 1
ATOM 2893 N N . GLY A 1 359 ? 9.905 15.156 15.423 1.00 81.69 359 GLY A N 1
ATOM 2894 C CA . GLY A 1 359 ? 9.528 15.479 16.799 1.00 81.69 359 GLY A CA 1
ATOM 2895 C C . GLY A 1 359 ? 8.384 14.633 17.368 1.00 81.69 359 GLY A C 1
ATOM 2896 O O . GLY A 1 359 ? 8.002 14.859 18.513 1.00 81.69 359 GLY A O 1
ATOM 2897 N N . ASN A 1 360 ? 7.821 13.699 16.593 1.00 81.00 360 ASN A N 1
ATOM 2898 C CA . ASN A 1 360 ? 6.677 12.884 16.996 1.00 81.00 360 ASN A CA 1
ATOM 2899 C C . ASN A 1 360 ? 7.081 11.408 17.151 1.00 81.00 360 ASN A C 1
ATOM 2901 O O . ASN A 1 360 ? 7.460 10.763 16.173 1.00 81.00 360 ASN A O 1
ATOM 2905 N N . ASP A 1 361 ? 6.921 10.864 18.361 1.00 79.25 361 ASP A N 1
ATOM 2906 C CA . ASP A 1 361 ? 7.271 9.478 18.717 1.00 79.25 361 ASP A CA 1
ATOM 2907 C C . ASP A 1 361 ? 6.485 8.410 17.925 1.00 79.25 361 ASP A C 1
ATOM 2909 O O . ASP A 1 361 ? 6.914 7.257 17.821 1.00 79.25 361 ASP A O 1
ATOM 2913 N N . GLU A 1 362 ? 5.335 8.765 17.338 1.00 79.25 362 GLU A N 1
ATOM 2914 C CA . GLU A 1 362 ? 4.603 7.867 16.437 1.00 79.25 362 GLU A CA 1
ATOM 2915 C C . GLU A 1 362 ? 5.386 7.621 15.140 1.00 79.25 362 GLU A C 1
ATOM 2917 O O . GLU A 1 362 ? 5.424 6.499 14.621 1.00 79.25 362 GLU A O 1
ATOM 2922 N N . TYR A 1 363 ? 6.032 8.673 14.635 1.00 85.94 363 TYR A N 1
ATOM 2923 C CA . TYR A 1 363 ? 6.740 8.657 13.366 1.00 85.94 363 TYR A CA 1
ATOM 2924 C C . TYR A 1 363 ? 8.207 8.317 13.539 1.00 85.94 363 TYR A C 1
ATOM 2926 O O . TYR A 1 363 ? 8.716 7.525 12.758 1.00 85.94 363 TYR A O 1
ATOM 2934 N N . PHE A 1 364 ? 8.887 8.874 14.537 1.00 90.94 364 PHE A N 1
ATOM 2935 C CA . PHE A 1 364 ? 10.318 8.689 14.734 1.00 90.94 364 PHE A CA 1
ATOM 2936 C C . PHE A 1 364 ? 10.604 8.080 16.101 1.00 90.94 364 PHE A C 1
ATOM 2938 O O . PHE A 1 364 ? 10.342 8.685 17.135 1.00 90.94 364 PHE A O 1
ATOM 2945 N N . LYS A 1 365 ? 11.169 6.872 16.109 1.00 90.31 365 LYS A N 1
ATOM 2946 C CA . LYS A 1 365 ? 11.430 6.122 17.342 1.00 90.31 365 LYS A CA 1
ATOM 2947 C C . LYS A 1 365 ? 12.707 5.296 17.244 1.00 90.31 365 LYS A C 1
ATOM 2949 O O . LYS A 1 365 ? 13.207 5.015 16.156 1.00 90.31 365 LYS A O 1
ATOM 2954 N N . THR A 1 366 ? 13.222 4.874 18.393 1.00 91.38 366 THR A N 1
ATOM 2955 C CA . THR A 1 366 ? 14.325 3.908 18.459 1.00 91.38 366 THR A CA 1
ATOM 2956 C C . THR A 1 366 ? 13.754 2.517 18.693 1.00 91.38 366 THR A C 1
ATOM 2958 O O . THR A 1 366 ? 13.007 2.310 19.649 1.00 91.38 366 THR A O 1
ATOM 2961 N N . VAL A 1 367 ? 14.120 1.574 17.829 1.00 90.62 367 VAL A N 1
ATOM 2962 C CA . VAL A 1 367 ? 13.755 0.159 17.931 1.00 90.62 367 VAL A CA 1
ATOM 2963 C C . VAL A 1 367 ? 14.992 -0.678 18.228 1.00 90.62 367 VAL A C 1
ATOM 2965 O O . VAL A 1 367 ? 16.105 -0.342 17.814 1.00 90.62 367 VAL A O 1
ATOM 2968 N N . VAL A 1 368 ? 14.789 -1.772 18.950 1.00 91.12 368 VAL A N 1
ATOM 2969 C CA . VAL A 1 368 ? 15.798 -2.806 19.175 1.00 91.12 368 VAL A CA 1
ATOM 2970 C C . VAL A 1 368 ? 15.466 -3.964 18.258 1.00 91.12 368 VAL A C 1
ATOM 2972 O O . VAL A 1 368 ? 14.328 -4.422 18.267 1.00 91.12 368 VAL A O 1
ATOM 2975 N N . ILE A 1 369 ? 16.425 -4.432 17.465 1.00 89.25 369 ILE A N 1
ATOM 2976 C CA . ILE A 1 369 ? 16.206 -5.540 16.532 1.00 89.25 369 ILE A CA 1
ATOM 2977 C C . ILE A 1 369 ? 17.256 -6.635 16.703 1.00 89.25 369 ILE A C 1
ATOM 2979 O O . ILE A 1 369 ? 18.423 -6.364 16.978 1.00 89.25 369 ILE A O 1
ATOM 2983 N N . CYS A 1 370 ? 16.843 -7.881 16.489 1.00 86.69 370 CYS A N 1
ATOM 2984 C CA . CYS A 1 370 ? 17.733 -9.024 16.350 1.00 86.69 370 CYS A CA 1
ATOM 2985 C C . CYS A 1 370 ? 17.801 -9.447 14.882 1.00 86.69 370 CYS A C 1
ATOM 2987 O O . CYS A 1 370 ? 16.794 -9.817 14.276 1.00 86.69 370 CYS A O 1
ATOM 2989 N N . THR A 1 371 ? 18.999 -9.421 14.307 1.00 78.31 371 THR A N 1
ATOM 2990 C CA . THR A 1 371 ? 19.229 -9.737 12.893 1.00 78.31 371 THR A CA 1
ATOM 2991 C C . THR A 1 371 ? 19.290 -11.236 12.586 1.00 78.31 371 THR A C 1
ATOM 2993 O O . THR A 1 371 ? 19.242 -11.590 11.410 1.00 78.31 371 THR A O 1
ATOM 2996 N N . GLU A 1 372 ? 19.340 -12.093 13.612 1.00 78.94 372 GLU A N 1
ATOM 2997 C CA . GLU A 1 372 ? 19.406 -13.556 13.476 1.00 78.94 372 GLU A CA 1
ATOM 2998 C C . GLU A 1 372 ? 18.023 -14.229 13.481 1.00 78.94 372 GLU A C 1
ATOM 3000 O O . GLU A 1 372 ? 17.797 -15.190 12.749 1.00 78.94 372 GLU A O 1
ATOM 3005 N N . CYS A 1 373 ? 17.081 -13.739 14.297 1.00 77.12 373 CYS A N 1
ATOM 3006 C CA . CYS A 1 373 ? 15.760 -14.367 14.472 1.00 77.12 373 CYS A CA 1
ATOM 3007 C C . CYS A 1 373 ? 14.564 -13.450 14.172 1.00 77.12 373 CYS A C 1
ATOM 3009 O O . CYS A 1 373 ? 13.426 -13.841 14.411 1.00 77.12 373 CYS A O 1
ATOM 3011 N N . ASN A 1 374 ? 14.810 -12.244 13.652 1.00 85.00 374 ASN A N 1
ATOM 3012 C CA . ASN A 1 374 ? 13.789 -11.234 13.350 1.00 85.00 374 ASN A CA 1
ATOM 3013 C C . ASN A 1 374 ? 12.926 -10.837 14.562 1.00 85.00 374 ASN A C 1
ATOM 3015 O O . ASN A 1 374 ? 11.748 -10.518 14.429 1.00 85.00 374 ASN A O 1
ATOM 3019 N N . TRP A 1 375 ? 13.498 -10.840 15.763 1.00 86.69 375 TRP A N 1
ATOM 3020 C CA . TRP A 1 375 ? 12.830 -10.291 16.943 1.00 86.69 375 TRP A CA 1
ATOM 3021 C C . TRP A 1 375 ? 12.995 -8.766 17.009 1.00 86.69 375 TRP A C 1
ATOM 3023 O O . TRP A 1 375 ? 14.056 -8.255 16.637 1.00 86.69 375 TRP A O 1
ATOM 3033 N N . PHE A 1 376 ? 11.990 -8.040 17.508 1.00 90.00 376 PHE A N 1
ATOM 3034 C CA . PHE A 1 376 ? 12.123 -6.614 17.826 1.00 90.00 376 PHE A CA 1
ATOM 3035 C C . PHE A 1 376 ? 11.506 -6.223 19.173 1.00 90.00 376 PHE A C 1
ATOM 3037 O O . PHE A 1 376 ? 10.579 -6.858 19.665 1.00 90.00 376 PHE A O 1
ATOM 3044 N N . GLY A 1 377 ? 11.989 -5.124 19.744 1.00 87.38 377 GLY A N 1
ATOM 3045 C CA . GLY A 1 377 ? 11.493 -4.568 20.997 1.00 87.38 377 GLY A CA 1
ATOM 3046 C C . GLY A 1 377 ? 11.745 -3.068 21.127 1.00 87.38 377 GLY A C 1
ATOM 3047 O O . GLY A 1 377 ? 12.229 -2.408 20.203 1.00 87.38 377 GLY A O 1
ATOM 3048 N N . TYR A 1 378 ? 11.418 -2.531 22.303 1.00 86.38 378 TYR A N 1
ATOM 3049 C CA . TYR A 1 378 ? 11.603 -1.121 22.652 1.00 86.38 378 TYR A CA 1
ATOM 3050 C C . TYR A 1 378 ? 12.412 -0.975 23.939 1.00 86.38 378 TYR A C 1
ATOM 3052 O O . TYR A 1 378 ? 12.423 -1.868 24.784 1.00 86.38 378 TYR A O 1
ATOM 3060 N N . GLY A 1 379 ? 13.020 0.199 24.107 1.00 78.19 379 GLY A N 1
ATOM 3061 C CA . GLY A 1 379 ? 13.761 0.554 25.314 1.00 78.19 379 GLY A CA 1
ATOM 3062 C C . GLY A 1 379 ? 15.188 0.008 25.343 1.00 78.19 379 GLY A C 1
ATOM 3063 O O . GLY A 1 379 ? 15.677 -0.573 24.379 1.00 78.19 379 GLY A O 1
ATOM 3064 N N . ASN A 1 380 ? 15.861 0.233 26.471 1.00 73.94 380 ASN A N 1
ATOM 3065 C CA . ASN A 1 380 ? 17.259 -0.156 26.699 1.00 73.94 380 ASN A CA 1
ATOM 3066 C C . ASN A 1 380 ? 17.387 -1.295 27.724 1.00 73.94 380 ASN A C 1
ATOM 3068 O O . ASN A 1 380 ? 18.443 -1.478 28.318 1.00 73.94 380 ASN A O 1
ATOM 3072 N N . GLU A 1 381 ? 16.293 -2.007 27.988 1.00 74.19 381 GLU A N 1
ATOM 3073 C CA . GLU A 1 381 ? 16.227 -3.050 29.021 1.00 74.19 381 GLU A CA 1
ATOM 3074 C C . GLU A 1 381 ? 16.812 -4.385 28.544 1.00 74.19 381 GLU A C 1
ATOM 3076 O O . GLU A 1 381 ? 17.173 -5.235 29.354 1.00 74.19 381 GLU A O 1
ATOM 3081 N N . TYR A 1 382 ? 16.934 -4.559 27.228 1.00 76.12 382 TYR A N 1
ATOM 3082 C CA . TYR A 1 382 ? 17.470 -5.763 26.613 1.00 76.12 382 TYR A CA 1
ATOM 3083 C C . TYR A 1 382 ? 18.967 -5.587 26.352 1.00 76.12 382 TYR A C 1
ATOM 3085 O O . TYR A 1 382 ? 19.384 -4.590 25.764 1.00 76.12 382 TYR A O 1
ATOM 3093 N N . HIS A 1 383 ? 19.763 -6.572 26.770 1.00 79.25 383 HIS A N 1
ATOM 3094 C CA . HIS A 1 383 ? 21.187 -6.674 26.429 1.00 79.25 383 HIS A CA 1
ATOM 3095 C C . HIS A 1 383 ? 21.441 -7.709 25.330 1.00 79.25 383 HIS A C 1
ATOM 3097 O O . HIS A 1 383 ? 22.221 -7.446 24.422 1.00 79.25 383 HIS A O 1
ATOM 3103 N N . ASP A 1 384 ? 20.714 -8.828 25.381 1.00 85.50 384 ASP A N 1
ATOM 3104 C CA . ASP A 1 384 ? 20.744 -9.906 24.395 1.00 85.50 384 ASP A CA 1
ATOM 3105 C C . ASP A 1 384 ? 19.325 -10.182 23.886 1.00 85.50 384 ASP A C 1
ATOM 3107 O O . ASP A 1 384 ? 18.330 -9.856 24.544 1.00 85.50 384 ASP A O 1
ATOM 3111 N N . CYS A 1 385 ? 19.212 -10.817 22.720 1.00 82.00 385 CYS A N 1
ATOM 3112 C CA . CYS A 1 385 ? 17.921 -11.204 22.170 1.00 82.00 385 CYS A CA 1
ATOM 3113 C C . CYS A 1 385 ? 17.216 -12.209 23.105 1.00 82.00 385 CYS A C 1
ATOM 3115 O O . CYS A 1 385 ? 17.793 -13.257 23.408 1.00 82.00 385 CYS A O 1
ATOM 3117 N N . PRO A 1 386 ? 15.950 -11.977 23.501 1.00 80.38 386 PRO A N 1
ATOM 3118 C CA . PRO A 1 386 ? 15.235 -12.881 24.403 1.00 80.38 386 PRO A CA 1
ATOM 3119 C C . PRO A 1 386 ? 14.924 -14.249 23.778 1.00 80.38 386 PRO A C 1
ATOM 3121 O O . PRO A 1 386 ? 14.637 -15.193 24.505 1.00 80.38 386 PRO A O 1
ATOM 3124 N N . TYR A 1 387 ? 14.986 -14.367 22.447 1.00 77.44 387 TYR A N 1
ATOM 3125 C CA . TYR A 1 387 ? 14.648 -15.596 21.726 1.00 77.44 387 TYR A CA 1
ATOM 3126 C C . TYR A 1 387 ? 15.868 -16.466 21.401 1.00 77.44 387 TYR A C 1
ATOM 3128 O O . TYR A 1 387 ? 15.879 -17.664 21.665 1.00 77.44 387 TYR A O 1
ATOM 3136 N N . CYS A 1 388 ? 16.905 -15.872 20.803 1.00 78.69 388 CYS A N 1
ATOM 3137 C CA . CYS A 1 388 ? 18.085 -16.609 20.337 1.00 78.69 388 CYS A CA 1
ATOM 3138 C C . CYS A 1 388 ? 19.375 -16.272 21.094 1.00 78.69 388 CYS A C 1
ATOM 3140 O O . CYS A 1 388 ? 20.412 -16.862 20.798 1.00 78.69 388 CYS A O 1
ATOM 3142 N N . HIS A 1 389 ? 19.324 -15.328 22.041 1.00 82.75 389 HIS A N 1
ATOM 3143 C CA . HIS A 1 389 ? 20.473 -14.842 22.815 1.00 82.75 389 HIS A CA 1
ATOM 3144 C C . HIS A 1 389 ? 21.622 -14.262 21.972 1.00 82.75 389 HIS A C 1
ATOM 3146 O O . HIS A 1 389 ? 22.744 -14.139 22.454 1.00 82.75 389 HIS A O 1
ATOM 3152 N N . ALA A 1 390 ? 21.355 -13.909 20.711 1.00 84.50 390 ALA A N 1
ATOM 3153 C CA . ALA A 1 390 ? 22.288 -13.161 19.879 1.00 84.50 390 ALA A CA 1
ATOM 3154 C C . ALA A 1 390 ? 22.337 -11.679 20.284 1.00 84.50 390 ALA A C 1
ATOM 3156 O O . ALA A 1 390 ? 21.425 -11.173 20.945 1.00 84.50 390 ALA A O 1
ATOM 3157 N N . GLU A 1 391 ? 23.379 -10.986 19.828 1.00 86.56 391 GLU A N 1
ATOM 3158 C CA . GLU A 1 391 ? 23.530 -9.540 19.995 1.00 86.56 391 GLU A CA 1
ATOM 3159 C C . GLU A 1 391 ? 22.373 -8.787 19.313 1.00 86.56 391 GLU A C 1
ATOM 3161 O O . GLU A 1 391 ? 21.869 -9.189 18.257 1.00 86.56 391 GLU A O 1
ATOM 3166 N N . ILE A 1 392 ? 21.930 -7.702 19.944 1.00 89.38 392 ILE A N 1
ATOM 3167 C CA . ILE A 1 392 ? 20.837 -6.853 19.465 1.00 89.38 392 ILE A CA 1
ATOM 3168 C C . ILE A 1 392 ? 21.360 -5.489 19.033 1.00 89.38 392 ILE A C 1
ATOM 3170 O O . ILE A 1 392 ? 22.316 -4.954 19.588 1.00 89.38 392 ILE A O 1
ATOM 3174 N N . GLU A 1 393 ? 20.697 -4.899 18.045 1.00 88.19 393 GLU A N 1
ATOM 3175 C CA . GLU A 1 393 ? 21.075 -3.602 17.499 1.00 88.19 393 GLU A CA 1
ATOM 3176 C C . GLU A 1 393 ? 20.023 -2.544 17.827 1.00 88.19 393 GLU A C 1
ATOM 3178 O O . GLU A 1 393 ? 18.834 -2.716 17.546 1.00 88.19 393 GLU A O 1
ATOM 3183 N N . HIS A 1 394 ? 20.471 -1.407 18.361 1.00 90.00 394 HIS A N 1
ATOM 3184 C CA . HIS A 1 394 ? 19.637 -0.219 18.528 1.00 90.00 394 HIS A CA 1
ATOM 3185 C C . HIS A 1 394 ? 19.653 0.602 17.242 1.00 90.00 394 HIS A C 1
ATOM 3187 O O . HIS A 1 394 ? 20.695 1.116 16.826 1.00 90.00 394 HIS A O 1
ATOM 3193 N N . ARG A 1 395 ? 18.490 0.748 16.609 1.00 90.56 395 ARG A N 1
ATOM 3194 C CA . ARG A 1 395 ? 18.349 1.430 15.321 1.00 90.56 395 ARG A CA 1
ATOM 3195 C C . ARG A 1 395 ? 17.256 2.486 15.391 1.00 90.56 395 ARG A C 1
ATOM 3197 O O . ARG A 1 395 ? 16.204 2.288 15.993 1.00 90.56 395 ARG A O 1
ATOM 3204 N N . LYS A 1 396 ? 17.515 3.633 14.765 1.00 93.62 396 LYS A N 1
ATOM 3205 C CA . LYS A 1 396 ? 16.509 4.684 14.584 1.00 93.62 396 LYS A CA 1
ATOM 3206 C C . LYS A 1 396 ? 15.599 4.277 13.438 1.00 93.62 396 LYS A C 1
ATOM 3208 O O . LYS A 1 396 ? 16.086 3.885 12.380 1.00 93.62 396 LYS A O 1
ATOM 3213 N N . MET A 1 397 ? 14.299 4.397 13.638 1.00 94.25 397 MET A N 1
ATOM 3214 C CA . MET A 1 397 ? 13.294 4.050 12.650 1.00 94.25 397 MET A CA 1
ATOM 3215 C C . MET A 1 397 ? 12.344 5.219 12.441 1.00 94.25 397 MET A C 1
ATOM 3217 O O . MET A 1 397 ? 11.937 5.877 13.400 1.00 94.25 397 MET A O 1
ATOM 3221 N N . ILE A 1 398 ? 11.980 5.444 11.182 1.00 94.69 398 ILE A N 1
ATOM 3222 C CA . ILE A 1 398 ? 10.963 6.409 10.797 1.00 94.69 398 ILE A CA 1
ATOM 3223 C C . ILE A 1 398 ? 9.819 5.717 10.049 1.00 94.69 398 ILE A C 1
ATOM 3225 O O . ILE A 1 398 ? 10.056 4.932 9.128 1.00 94.69 398 ILE A O 1
ATOM 3229 N N . LYS A 1 399 ? 8.579 6.017 10.436 1.00 93.00 399 LYS A N 1
ATOM 3230 C CA . LYS A 1 399 ? 7.362 5.698 9.685 1.00 93.00 399 LYS A CA 1
ATOM 3231 C C . LYS A 1 399 ? 7.195 6.765 8.602 1.00 93.00 399 LYS A C 1
ATOM 3233 O O . LYS A 1 399 ? 7.037 7.936 8.944 1.00 93.00 399 LYS A O 1
ATOM 3238 N N . PRO A 1 400 ? 7.265 6.432 7.305 1.00 92.88 400 PRO A N 1
ATOM 3239 C CA . PRO A 1 400 ? 7.073 7.432 6.259 1.00 92.88 400 PRO A CA 1
ATOM 3240 C C . PRO A 1 400 ? 5.639 7.972 6.270 1.00 92.88 400 PRO A C 1
ATOM 3242 O O . PRO A 1 400 ? 4.689 7.196 6.314 1.00 92.88 400 PRO A O 1
ATOM 3245 N N . TRP A 1 401 ? 5.481 9.293 6.191 1.00 89.25 401 TRP A N 1
ATOM 3246 C CA . TRP A 1 401 ? 4.170 9.959 6.073 1.00 89.25 401 TRP A CA 1
ATOM 3247 C C . TRP A 1 401 ? 3.735 10.194 4.617 1.00 89.25 401 TRP A C 1
ATOM 3249 O O . TRP A 1 401 ? 2.625 10.647 4.355 1.00 89.25 401 TRP A O 1
ATOM 3259 N N . GLY A 1 402 ? 4.615 9.900 3.664 1.00 91.44 402 GLY A N 1
ATOM 3260 C CA . GLY A 1 402 ? 4.412 10.076 2.231 1.00 91.44 402 GLY A CA 1
ATOM 3261 C C . GLY A 1 402 ? 5.757 10.117 1.520 1.00 91.44 402 GLY A C 1
ATOM 3262 O O . GLY A 1 402 ? 6.791 10.253 2.167 1.00 91.44 402 GLY A O 1
ATOM 3263 N N . PHE A 1 403 ? 5.763 9.993 0.203 1.00 94.69 403 PHE A N 1
ATOM 3264 C CA . PHE A 1 403 ? 6.977 10.039 -0.610 1.00 94.69 403 PHE A CA 1
ATOM 3265 C C . PHE A 1 403 ? 6.820 11.064 -1.724 1.00 94.69 403 PHE A C 1
ATOM 3267 O O . PHE A 1 403 ? 5.698 11.408 -2.084 1.00 94.69 403 PHE A O 1
ATOM 3274 N N . ALA A 1 404 ? 7.923 11.556 -2.276 1.00 93.25 404 ALA A N 1
ATOM 3275 C CA . ALA A 1 404 ? 7.879 12.444 -3.433 1.00 93.25 404 ALA A CA 1
ATOM 3276 C C . ALA A 1 404 ? 9.177 12.356 -4.258 1.00 93.25 404 ALA A C 1
ATOM 3278 O O . ALA A 1 404 ? 10.210 11.893 -3.749 1.00 93.25 404 ALA A O 1
ATOM 3279 N N . PRO A 1 405 ? 9.142 12.741 -5.546 1.00 92.81 405 PRO A N 1
ATOM 3280 C CA . PRO A 1 405 ? 10.279 12.570 -6.430 1.00 92.81 405 PRO A CA 1
ATOM 3281 C C . PRO A 1 405 ? 11.406 13.554 -6.141 1.00 92.81 405 PRO A C 1
ATOM 3283 O O . PRO A 1 405 ? 11.196 14.655 -5.637 1.00 92.81 405 PRO A O 1
ATOM 3286 N N . VAL A 1 406 ? 12.626 13.176 -6.518 1.00 88.75 406 VAL A N 1
ATOM 3287 C CA . VAL A 1 406 ? 13.800 14.050 -6.489 1.00 88.75 406 VAL A CA 1
ATOM 3288 C C . VAL A 1 406 ? 13.464 15.359 -7.208 1.00 88.75 406 VAL A C 1
ATOM 3290 O O . VAL A 1 406 ? 13.134 15.360 -8.389 1.00 88.75 406 VAL A O 1
ATOM 3293 N N . ARG A 1 407 ? 13.551 16.480 -6.480 1.00 85.00 407 ARG A N 1
ATOM 3294 C CA . ARG A 1 407 ? 13.250 17.843 -6.957 1.00 85.00 407 ARG A CA 1
ATOM 3295 C C . ARG A 1 407 ? 11.808 18.107 -7.389 1.00 85.00 407 ARG A C 1
ATOM 3297 O O . ARG A 1 407 ? 11.532 19.254 -7.706 1.00 85.00 407 ARG A O 1
ATOM 3304 N N . GLY A 1 408 ? 10.901 17.132 -7.338 1.00 83.19 408 GLY A N 1
ATOM 3305 C CA . GLY A 1 408 ? 9.558 17.260 -7.915 1.00 83.19 408 GLY A CA 1
ATOM 3306 C C . GLY A 1 408 ? 9.453 16.789 -9.374 1.00 83.19 408 GLY A C 1
ATOM 3307 O O . GLY A 1 408 ? 8.352 16.729 -9.912 1.00 83.19 408 GLY A O 1
ATOM 3308 N N . ASP A 1 409 ? 10.568 16.408 -10.004 1.00 84.44 409 ASP A N 1
ATOM 3309 C CA . ASP A 1 409 ? 10.647 16.220 -11.454 1.00 84.44 409 ASP A CA 1
ATOM 3310 C C . ASP A 1 409 ? 10.626 14.745 -11.884 1.00 84.44 409 ASP A C 1
ATOM 3312 O O . ASP A 1 409 ? 11.040 13.838 -11.155 1.00 84.44 409 ASP A O 1
ATOM 3316 N N . ALA A 1 410 ? 10.188 14.511 -13.124 1.00 87.12 410 ALA A N 1
ATOM 3317 C CA . ALA A 1 410 ? 10.415 13.243 -13.811 1.00 87.12 410 ALA A CA 1
ATOM 3318 C C . ALA A 1 410 ? 11.882 13.131 -14.258 1.00 87.12 410 ALA A C 1
ATOM 3320 O O . ALA A 1 410 ? 12.519 14.123 -14.621 1.00 87.12 410 ALA A O 1
ATOM 3321 N N . VAL A 1 411 ? 12.405 11.910 -14.280 1.00 85.25 411 VAL A N 1
ATOM 3322 C CA . VAL A 1 411 ? 13.759 11.607 -14.743 1.00 85.25 411 VAL A CA 1
ATOM 3323 C C . VAL A 1 411 ? 13.818 11.777 -16.270 1.00 85.25 411 VAL A C 1
ATOM 3325 O O . VAL A 1 411 ? 13.036 11.142 -16.980 1.00 85.25 411 VAL A O 1
ATOM 3328 N N . PRO A 1 412 ? 14.723 12.620 -16.808 1.00 72.25 412 PRO A N 1
ATOM 3329 C CA . PRO A 1 412 ? 14.772 12.914 -18.241 1.00 72.25 412 PRO A CA 1
ATOM 3330 C C . PRO A 1 412 ? 15.425 11.817 -19.102 1.00 72.25 412 PRO A C 1
ATOM 3332 O O . PRO A 1 412 ? 15.180 11.796 -20.306 1.00 72.25 412 PRO A O 1
ATOM 3335 N N . TYR A 1 413 ? 16.247 10.925 -18.527 1.00 62.38 413 TYR A N 1
ATOM 3336 C CA . TYR A 1 413 ? 16.961 9.859 -19.252 1.00 62.38 413 TYR A CA 1
ATOM 3337 C C . TYR A 1 413 ? 17.052 8.560 -18.429 1.00 62.38 413 TYR A C 1
ATOM 3339 O O . TYR A 1 413 ? 17.315 8.607 -17.231 1.00 62.38 413 TYR A O 1
ATOM 3347 N N . GLU A 1 414 ? 16.908 7.400 -19.080 1.00 57.88 414 GLU A N 1
ATOM 3348 C CA . GLU A 1 414 ? 16.958 6.060 -18.452 1.00 57.88 414 GLU A CA 1
ATOM 3349 C C . GLU A 1 414 ? 18.356 5.628 -17.959 1.00 57.88 414 GLU A C 1
ATOM 3351 O O . GLU A 1 414 ? 18.484 4.583 -17.327 1.00 57.88 414 GLU A O 1
ATOM 3356 N N . ASP A 1 415 ? 19.406 6.419 -18.208 1.00 54.75 415 ASP A N 1
ATOM 3357 C CA . ASP A 1 415 ? 20.778 6.115 -17.767 1.00 54.75 415 ASP A CA 1
ATOM 3358 C C . ASP A 1 415 ? 21.006 6.349 -16.255 1.00 54.75 415 ASP A C 1
ATOM 3360 O O . ASP A 1 415 ? 22.116 6.154 -15.750 1.00 54.75 415 ASP A O 1
ATOM 3364 N N . GLU A 1 416 ? 19.982 6.772 -15.506 1.00 65.75 416 GLU A N 1
ATOM 3365 C CA . GLU A 1 416 ? 20.061 6.825 -14.047 1.00 65.75 416 GLU A CA 1
ATOM 3366 C C . GLU A 1 416 ? 19.986 5.427 -13.418 1.00 65.75 416 GLU A C 1
ATOM 3368 O O . GLU A 1 416 ? 19.162 4.584 -13.770 1.00 65.75 416 GLU A O 1
ATOM 3373 N N . THR A 1 417 ? 20.832 5.192 -12.416 1.00 71.56 417 THR A N 1
ATOM 3374 C CA . THR A 1 417 ? 20.819 3.945 -11.654 1.00 71.56 417 THR A CA 1
ATOM 3375 C C . THR A 1 417 ? 19.733 3.971 -10.583 1.00 71.56 417 THR A C 1
ATOM 3377 O O . THR A 1 417 ? 19.614 4.930 -9.809 1.00 71.56 417 THR A O 1
ATOM 3380 N N . GLU A 1 418 ? 18.964 2.887 -10.538 1.00 80.06 418 GLU A N 1
ATOM 3381 C CA . GLU A 1 418 ? 17.936 2.626 -9.536 1.00 80.06 418 GLU A CA 1
ATOM 3382 C C . GLU A 1 418 ? 18.538 1.905 -8.324 1.00 80.06 418 GLU A C 1
ATOM 3384 O O . GLU A 1 418 ? 19.129 0.830 -8.465 1.00 80.06 418 GLU A O 1
ATOM 3389 N N . ASP A 1 419 ? 18.320 2.445 -7.127 1.00 78.00 419 ASP A N 1
ATOM 3390 C CA . ASP A 1 419 ? 18.745 1.803 -5.885 1.00 78.00 419 ASP A CA 1
ATOM 3391 C C . ASP A 1 419 ? 17.634 0.862 -5.397 1.00 78.00 419 ASP A C 1
ATOM 3393 O O . ASP A 1 419 ? 16.577 1.284 -4.919 1.00 78.00 419 ASP A O 1
ATOM 3397 N N . ARG A 1 420 ? 17.833 -0.449 -5.568 1.00 81.56 420 ARG A N 1
ATOM 3398 C CA . ARG A 1 420 ? 16.827 -1.465 -5.224 1.00 81.56 420 ARG A CA 1
ATOM 3399 C C . ARG A 1 420 ? 16.972 -1.912 -3.775 1.00 81.56 420 ARG A C 1
ATOM 3401 O O . ARG A 1 420 ? 17.766 -2.799 -3.477 1.00 81.56 420 ARG A O 1
ATOM 3408 N N . THR A 1 421 ? 16.168 -1.324 -2.896 1.00 82.44 421 THR A N 1
ATOM 3409 C CA . THR A 1 421 ? 16.035 -1.737 -1.494 1.00 82.44 421 THR A CA 1
ATOM 3410 C C . THR A 1 421 ? 14.658 -2.354 -1.257 1.00 82.44 421 THR A C 1
ATOM 3412 O O . THR A 1 421 ? 13.677 -1.961 -1.889 1.00 82.44 421 THR A O 1
ATOM 3415 N N . TYR A 1 422 ? 14.588 -3.343 -0.368 1.00 81.94 422 TYR A N 1
ATOM 3416 C CA . TYR A 1 422 ? 13.359 -4.069 -0.055 1.00 81.94 422 TYR A CA 1
ATOM 3417 C C . TYR A 1 422 ? 13.195 -4.178 1.458 1.00 81.94 422 TYR A C 1
ATOM 3419 O O . TYR A 1 422 ? 14.181 -4.249 2.195 1.00 81.94 422 TYR A O 1
ATOM 3427 N N . ALA A 1 423 ? 11.948 -4.216 1.915 1.00 75.38 423 ALA A N 1
ATOM 3428 C CA . ALA A 1 423 ? 11.629 -4.580 3.281 1.00 75.38 423 ALA A CA 1
ATOM 3429 C C . ALA A 1 423 ? 12.142 -5.994 3.582 1.00 75.38 423 ALA A C 1
ATOM 3431 O O . ALA A 1 423 ? 12.040 -6.905 2.756 1.00 75.38 423 ALA A O 1
ATOM 3432 N N . ALA A 1 424 ? 12.704 -6.160 4.774 1.00 78.00 424 ALA A N 1
ATOM 3433 C CA . ALA A 1 424 ? 13.057 -7.459 5.311 1.00 78.00 424 ALA A CA 1
ATOM 3434 C C . ALA A 1 424 ? 11.791 -8.277 5.617 1.00 78.00 424 ALA A C 1
ATOM 3436 O O . ALA A 1 424 ? 10.670 -7.759 5.603 1.00 78.00 424 ALA A O 1
ATOM 3437 N N . ALA A 1 425 ? 11.984 -9.561 5.927 1.00 77.75 425 ALA A N 1
ATOM 3438 C CA . ALA A 1 425 ? 10.914 -10.367 6.500 1.00 77.75 425 ALA A CA 1
ATOM 3439 C C . ALA A 1 425 ? 10.355 -9.684 7.769 1.00 77.75 425 ALA A C 1
ATOM 3441 O O . ALA A 1 425 ? 11.119 -9.009 8.466 1.00 77.75 425 ALA A O 1
ATOM 3442 N N . PRO A 1 426 ? 9.054 -9.844 8.072 1.00 82.81 426 PRO A N 1
ATOM 3443 C CA . PRO A 1 426 ? 8.446 -9.206 9.232 1.00 82.81 426 PRO A CA 1
ATOM 3444 C C . PRO A 1 426 ? 9.159 -9.584 10.534 1.00 82.81 426 PRO A C 1
ATOM 3446 O O . PRO A 1 426 ? 9.541 -10.740 10.732 1.00 82.81 426 PRO A O 1
ATOM 3449 N N . TYR A 1 427 ? 9.323 -8.595 11.409 1.00 85.44 427 TYR A N 1
ATOM 3450 C CA . TYR A 1 427 ? 9.892 -8.742 12.740 1.00 85.44 427 TYR A CA 1
ATOM 3451 C C . TYR A 1 427 ? 8.778 -8.897 13.775 1.00 85.44 427 TYR A C 1
ATOM 3453 O O . TYR A 1 427 ? 7.747 -8.228 13.689 1.00 85.44 427 TYR A O 1
ATOM 3461 N N . TYR A 1 428 ? 8.998 -9.734 14.786 1.00 85.38 428 TYR A N 1
ATOM 3462 C CA . TYR A 1 428 ? 7.998 -10.081 15.800 1.00 85.38 428 TYR A CA 1
ATOM 3463 C C . TYR A 1 428 ? 8.438 -9.641 17.195 1.00 85.38 428 TYR A C 1
ATOM 3465 O O . TYR A 1 428 ? 9.609 -9.778 17.544 1.00 85.38 428 TYR A O 1
ATOM 3473 N N . SER A 1 429 ? 7.513 -9.115 18.003 1.00 80.31 429 SER A N 1
ATOM 3474 C CA . SER A 1 429 ? 7.853 -8.634 19.350 1.00 80.31 429 SER A CA 1
ATOM 3475 C C . SER A 1 429 ? 7.610 -9.651 20.459 1.00 80.31 429 SER A C 1
ATOM 3477 O O . SER A 1 429 ? 8.166 -9.520 21.547 1.00 80.31 429 SER A O 1
ATOM 3479 N N . TYR A 1 430 ? 6.742 -10.633 20.219 1.00 75.06 430 TYR A N 1
ATOM 3480 C CA . TYR A 1 430 ? 6.279 -11.547 21.255 1.00 75.06 430 TYR A CA 1
ATOM 3481 C C . TYR A 1 430 ? 7.163 -12.792 21.353 1.00 75.06 430 TYR A C 1
ATOM 3483 O O . TYR A 1 430 ? 7.498 -13.410 20.343 1.00 75.06 430 TYR A O 1
ATOM 3491 N N . VAL A 1 431 ? 7.509 -13.151 22.587 1.00 70.06 431 VAL A N 1
ATOM 3492 C CA . VAL A 1 431 ? 8.158 -14.412 22.944 1.00 70.06 431 VAL A CA 1
ATOM 3493 C C . VAL A 1 431 ? 7.153 -15.173 23.811 1.00 70.06 431 VAL A C 1
ATOM 3495 O O . VAL A 1 431 ? 6.825 -14.662 24.881 1.00 70.06 431 VAL A O 1
ATOM 3498 N N . PRO A 1 432 ? 6.628 -16.330 23.366 1.00 65.38 432 PRO A N 1
ATOM 3499 C CA . PRO A 1 432 ? 5.699 -17.110 24.177 1.00 65.38 432 PRO A CA 1
ATOM 3500 C C . PRO A 1 432 ? 6.371 -17.614 25.449 1.00 65.38 432 PRO A C 1
ATOM 3502 O O . PRO A 1 432 ? 7.508 -18.096 25.400 1.00 65.38 432 PRO A O 1
ATOM 3505 N N . GLU A 1 433 ? 5.659 -17.551 26.572 1.00 66.50 433 GLU A N 1
ATOM 3506 C CA . GLU A 1 433 ? 6.068 -18.259 27.783 1.00 66.50 433 GLU A CA 1
ATOM 3507 C C . GLU A 1 433 ? 5.788 -19.766 27.620 1.00 66.50 433 GLU A C 1
ATOM 3509 O O . GLU A 1 433 ? 4.937 -20.174 26.825 1.00 66.50 433 GLU A O 1
ATOM 3514 N N . GLU A 1 434 ? 6.524 -20.631 28.333 1.00 62.97 434 GLU A N 1
ATOM 3515 C CA . GLU A 1 434 ? 6.376 -22.091 28.169 1.00 62.97 434 GLU A CA 1
ATOM 3516 C C . GLU A 1 434 ? 4.950 -22.589 28.464 1.00 62.97 434 GLU A C 1
ATOM 3518 O O . GLU A 1 434 ? 4.521 -23.576 27.861 1.00 62.97 434 GLU A O 1
ATOM 3523 N N . ASP A 1 435 ? 4.222 -21.887 29.335 1.00 63.00 435 ASP A N 1
ATOM 3524 C CA . ASP A 1 435 ? 2.860 -22.224 29.756 1.00 63.00 435 ASP A CA 1
ATOM 3525 C C . ASP A 1 435 ? 1.785 -21.848 28.714 1.00 63.00 435 ASP A C 1
ATOM 3527 O O . ASP A 1 435 ? 0.691 -22.415 28.735 1.00 63.00 435 ASP A O 1
ATOM 3531 N N . ASP A 1 436 ? 2.101 -20.968 27.756 1.00 69.94 436 ASP A N 1
ATOM 3532 C CA . ASP A 1 436 ? 1.162 -20.495 26.723 1.00 69.94 436 ASP A CA 1
ATOM 3533 C C . ASP A 1 436 ? 1.122 -21.417 25.481 1.00 69.94 436 ASP A C 1
ATOM 3535 O O . ASP A 1 436 ? 0.301 -21.254 24.570 1.00 69.94 436 ASP A O 1
ATOM 3539 N N . MET A 1 437 ? 2.000 -22.425 25.426 1.00 78.81 437 MET A N 1
ATOM 3540 C CA . MET A 1 437 ? 2.178 -23.299 24.263 1.00 78.81 437 MET A CA 1
ATOM 3541 C C . MET A 1 437 ? 1.383 -24.607 24.385 1.00 78.81 437 MET A C 1
ATOM 3543 O O . MET A 1 437 ? 1.634 -25.450 25.245 1.00 78.81 437 MET A O 1
ATOM 3547 N N . ASN A 1 438 ? 0.478 -24.850 23.436 1.00 81.94 438 ASN A N 1
ATOM 3548 C CA . ASN A 1 438 ? -0.313 -26.077 23.363 1.00 81.94 438 ASN A CA 1
ATOM 3549 C C . ASN A 1 438 ? 0.426 -27.184 22.598 1.00 81.94 438 ASN A C 1
ATOM 3551 O O . ASN A 1 438 ? 0.965 -26.965 21.512 1.00 81.94 438 ASN A O 1
ATOM 3555 N N . GLN A 1 439 ? 0.401 -28.414 23.116 1.00 84.94 439 GLN A N 1
ATOM 3556 C CA . GLN A 1 439 ? 0.979 -29.571 22.427 1.00 84.94 439 GLN A CA 1
ATOM 3557 C C . GLN A 1 439 ? 0.061 -30.052 21.293 1.00 84.94 439 GLN A C 1
ATOM 3559 O O . GLN A 1 439 ? -1.099 -30.407 21.521 1.00 84.94 439 GLN A O 1
ATOM 3564 N N . TYR A 1 440 ? 0.583 -30.165 20.068 1.00 84.19 440 TYR A N 1
ATOM 3565 C CA . TYR A 1 440 ? -0.169 -30.764 18.968 1.00 84.19 440 TYR A CA 1
ATOM 3566 C C . TYR A 1 440 ? -0.074 -32.293 19.011 1.00 84.19 440 TYR A C 1
ATOM 3568 O O . TYR A 1 440 ? 0.901 -32.891 18.538 1.00 84.19 440 TYR A O 1
ATOM 3576 N N . LYS A 1 441 ? -1.122 -32.948 19.528 1.00 84.38 441 LYS A N 1
ATOM 3577 C CA . LYS A 1 441 ? -1.221 -34.422 19.612 1.00 84.38 441 LYS A CA 1
ATOM 3578 C C . LYS A 1 441 ? 0.038 -35.023 20.281 1.00 84.38 441 LYS A C 1
ATOM 3580 O O . LYS A 1 441 ? 0.659 -34.390 21.124 1.00 84.38 441 LYS A O 1
ATOM 3585 N N . ASN A 1 442 ? 0.443 -36.232 19.886 1.00 78.81 442 ASN A N 1
ATOM 3586 C CA . ASN A 1 442 ? 1.731 -36.840 20.252 1.00 78.81 442 ASN A CA 1
ATOM 3587 C C . ASN A 1 442 ? 2.821 -36.528 19.209 1.00 78.81 442 ASN A C 1
ATOM 3589 O O . ASN A 1 442 ? 3.489 -37.434 18.711 1.00 78.81 442 ASN A O 1
ATOM 3593 N N . SER A 1 443 ? 2.961 -35.265 18.806 1.00 80.25 443 SER A N 1
ATOM 3594 C CA . SER A 1 443 ? 4.038 -34.834 17.903 1.00 80.25 443 SER A CA 1
ATOM 3595 C C . SER A 1 443 ? 5.086 -34.011 18.650 1.00 80.25 443 SER A C 1
ATOM 3597 O O . SER A 1 443 ? 4.899 -33.708 19.820 1.00 80.25 443 SER A O 1
ATOM 3599 N N . ASN A 1 444 ? 6.178 -33.627 17.985 1.00 81.00 444 ASN A N 1
ATOM 3600 C CA . ASN A 1 444 ? 7.149 -32.669 18.529 1.00 81.00 444 ASN A CA 1
ATOM 3601 C C . ASN A 1 444 ? 6.775 -31.206 18.219 1.00 81.00 444 ASN A C 1
ATOM 3603 O O . ASN A 1 444 ? 7.635 -30.330 18.279 1.00 81.00 444 ASN A O 1
ATOM 3607 N N . ILE A 1 445 ? 5.522 -30.964 17.830 1.00 83.44 445 ILE A N 1
ATOM 3608 C CA . ILE A 1 445 ? 5.017 -29.654 17.435 1.00 83.44 445 ILE A CA 1
ATOM 3609 C C . ILE A 1 445 ? 4.206 -29.082 18.594 1.00 83.44 445 ILE A C 1
ATOM 3611 O O . ILE A 1 445 ? 3.298 -29.736 19.118 1.00 83.44 445 ILE A O 1
ATOM 3615 N N . ARG A 1 446 ? 4.532 -27.852 18.968 1.00 84.69 446 ARG A N 1
ATOM 3616 C CA . ARG A 1 446 ? 3.762 -27.006 19.873 1.00 84.69 446 ARG A CA 1
ATOM 3617 C C . ARG A 1 446 ? 3.230 -25.809 19.102 1.00 84.69 446 ARG A C 1
ATOM 3619 O O . ARG A 1 446 ? 3.828 -25.406 18.106 1.00 84.69 446 ARG A O 1
ATOM 3626 N N . TYR A 1 447 ? 2.111 -25.261 19.547 1.00 86.62 447 TYR A N 1
ATOM 3627 C CA . TYR A 1 447 ? 1.522 -24.092 18.914 1.00 86.62 447 TYR A CA 1
ATOM 3628 C C . TYR A 1 447 ? 0.895 -23.137 19.921 1.00 86.62 447 TYR A C 1
ATOM 3630 O O . TYR A 1 447 ? 0.363 -23.568 20.946 1.00 86.62 447 TYR A O 1
ATOM 3638 N N . SER A 1 448 ? 0.891 -21.853 19.583 1.00 83.19 448 SER A N 1
ATOM 3639 C CA . SER A 1 448 ? 0.103 -20.835 20.275 1.00 83.19 448 SER A CA 1
ATOM 3640 C C . SER A 1 448 ? -0.645 -19.965 19.270 1.00 83.19 448 SER A C 1
ATOM 3642 O O . SER A 1 448 ? -0.211 -19.764 18.131 1.00 83.19 448 SER A O 1
ATOM 3644 N N . ASN A 1 449 ? -1.820 -19.506 19.696 1.00 82.50 449 ASN A N 1
ATOM 3645 C CA . ASN A 1 449 ? -2.646 -18.563 18.959 1.00 82.50 449 ASN A CA 1
ATOM 3646 C C . ASN A 1 449 ? -2.609 -17.255 19.731 1.00 82.50 449 ASN A C 1
ATOM 3648 O O . ASN A 1 449 ? -3.193 -17.163 20.807 1.00 82.50 449 ASN A O 1
ATOM 3652 N N . GLU A 1 450 ? -1.950 -16.259 19.169 1.00 77.31 450 GLU A N 1
ATOM 3653 C CA . GLU A 1 450 ? -1.780 -14.970 19.810 1.00 77.31 450 GLU A CA 1
ATOM 3654 C C . GLU A 1 450 ? -2.575 -13.922 19.052 1.00 77.31 450 GLU A C 1
ATOM 3656 O O . GLU A 1 450 ? -2.373 -13.728 17.854 1.00 77.31 450 GLU A O 1
ATOM 3661 N N . THR A 1 451 ? -3.484 -13.237 19.734 1.00 77.81 451 THR A N 1
ATOM 3662 C CA . THR A 1 451 ? -4.267 -12.166 19.117 1.00 77.81 451 THR A CA 1
ATOM 3663 C C . THR A 1 451 ? -3.612 -10.811 19.339 1.00 77.81 451 THR A C 1
ATOM 3665 O O . THR A 1 451 ? -3.001 -10.571 20.380 1.00 77.81 451 THR A O 1
ATOM 3668 N N . ASP A 1 452 ? -3.764 -9.919 18.359 1.00 71.62 452 ASP A N 1
ATOM 3669 C CA . ASP A 1 452 ? -3.409 -8.497 18.477 1.00 71.62 452 ASP A CA 1
ATOM 3670 C C . ASP A 1 452 ? -1.937 -8.253 18.893 1.00 71.62 452 ASP A C 1
ATOM 3672 O O . ASP A 1 452 ? -1.616 -7.402 19.728 1.00 71.62 452 ASP A O 1
ATOM 3676 N N . ARG A 1 453 ? -1.005 -9.006 18.289 1.00 81.50 453 ARG A N 1
ATOM 3677 C CA . ARG A 1 453 ? 0.443 -8.852 18.503 1.00 81.50 453 ARG A CA 1
ATOM 3678 C C . ARG A 1 453 ? 1.047 -7.857 17.518 1.00 81.50 453 ARG A C 1
ATOM 3680 O O . ARG A 1 453 ? 0.605 -7.730 16.377 1.00 81.50 453 ARG A O 1
ATOM 3687 N N . LYS A 1 454 ? 2.085 -7.143 17.966 1.00 82.50 454 LYS A N 1
ATOM 3688 C CA . LYS A 1 454 ? 2.803 -6.173 17.134 1.00 82.50 454 LYS A CA 1
ATOM 3689 C C . LYS A 1 454 ? 3.776 -6.879 16.199 1.00 82.50 454 LYS A C 1
ATOM 3691 O O . LYS A 1 454 ? 4.613 -7.673 16.631 1.00 82.50 454 LYS A O 1
ATOM 3696 N N . VAL A 1 455 ? 3.698 -6.510 14.929 1.00 86.94 455 VAL A N 1
ATOM 3697 C CA . VAL A 1 455 ? 4.622 -6.927 13.878 1.00 86.94 455 VAL A CA 1
ATOM 3698 C C . VAL A 1 455 ? 5.226 -5.690 13.237 1.00 86.94 455 VAL A C 1
ATOM 3700 O O . VAL A 1 455 ? 4.534 -4.696 13.009 1.00 86.94 455 VAL A O 1
ATOM 3703 N N . LEU A 1 456 ? 6.526 -5.750 12.965 1.00 89.19 456 LEU A N 1
ATOM 3704 C CA . LEU A 1 456 ? 7.297 -4.671 12.369 1.00 89.19 456 LEU A CA 1
ATOM 3705 C C . LEU A 1 456 ? 7.759 -5.067 10.964 1.00 89.19 456 LEU A C 1
ATOM 3707 O O . LEU A 1 456 ? 8.548 -5.991 10.796 1.00 89.19 456 LEU A O 1
ATOM 3711 N N . ASN A 1 457 ? 7.335 -4.308 9.957 1.00 90.06 457 ASN A N 1
ATOM 3712 C CA . ASN A 1 457 ? 7.940 -4.349 8.629 1.00 90.06 457 ASN A CA 1
ATOM 3713 C C . ASN A 1 457 ? 8.976 -3.240 8.526 1.00 90.06 457 ASN A C 1
ATOM 3715 O O . ASN A 1 457 ? 8.673 -2.083 8.814 1.00 90.06 457 ASN A O 1
ATOM 3719 N N . VAL A 1 458 ? 10.191 -3.577 8.102 1.00 91.62 458 VAL A N 1
ATOM 3720 C CA . VAL A 1 458 ? 11.303 -2.626 8.072 1.00 91.62 458 VAL A CA 1
ATOM 3721 C C . VAL A 1 458 ? 12.141 -2.792 6.811 1.00 91.62 458 VAL A C 1
ATOM 3723 O O . VAL A 1 458 ? 12.538 -3.897 6.452 1.00 91.62 458 VAL A O 1
ATOM 3726 N N . ASN A 1 459 ? 12.428 -1.685 6.135 1.00 92.75 459 ASN A N 1
ATOM 3727 C CA . ASN A 1 459 ? 13.437 -1.590 5.093 1.00 92.75 459 ASN A CA 1
ATOM 3728 C C . ASN A 1 459 ? 14.719 -1.017 5.708 1.00 92.75 459 ASN A C 1
ATOM 3730 O O . ASN A 1 459 ? 14.753 0.114 6.203 1.00 92.75 459 ASN A O 1
ATOM 3734 N N . MET A 1 460 ? 15.774 -1.830 5.670 1.00 91.06 460 MET A N 1
ATOM 3735 C CA . MET A 1 460 ? 17.076 -1.527 6.264 1.00 91.06 460 MET A CA 1
ATOM 3736 C C . MET A 1 460 ? 18.060 -0.914 5.260 1.00 91.06 460 MET A C 1
ATOM 3738 O O . MET A 1 460 ? 19.240 -0.773 5.571 1.00 91.06 460 MET A O 1
ATOM 3742 N N . GLY A 1 461 ? 17.610 -0.564 4.055 1.00 88.06 461 GLY A N 1
ATOM 3743 C CA . GLY A 1 461 ? 18.473 -0.071 2.988 1.00 88.06 461 GLY A CA 1
ATOM 3744 C C . GLY A 1 461 ? 19.450 -1.135 2.477 1.00 88.06 461 GLY A C 1
ATOM 3745 O O . GLY A 1 461 ? 19.256 -2.340 2.657 1.00 88.06 461 GLY A O 1
ATOM 3746 N N . THR A 1 462 ? 20.520 -0.686 1.829 1.00 85.38 462 THR A N 1
ATOM 3747 C CA . THR A 1 462 ? 21.586 -1.563 1.329 1.00 85.38 462 THR A CA 1
ATOM 3748 C C . THR A 1 462 ? 22.494 -1.990 2.480 1.00 85.38 462 THR A C 1
ATOM 3750 O O . THR A 1 462 ? 22.865 -1.166 3.312 1.00 85.38 462 THR A O 1
ATOM 3753 N N . GLU A 1 463 ? 22.826 -3.283 2.559 1.00 83.19 463 GLU A N 1
ATOM 3754 C CA . GLU A 1 463 ? 23.723 -3.845 3.590 1.00 83.19 463 GLU A CA 1
ATOM 3755 C C . GLU A 1 463 ? 23.340 -3.481 5.045 1.00 83.19 463 GLU A C 1
ATOM 3757 O O . GLU A 1 463 ? 24.175 -3.504 5.943 1.00 83.19 463 GLU A O 1
ATOM 3762 N N . LYS A 1 464 ? 22.056 -3.184 5.298 1.00 85.94 464 LYS A N 1
ATOM 3763 C CA . LYS A 1 464 ? 21.512 -2.773 6.605 1.00 85.94 464 LYS A CA 1
ATOM 3764 C C . LYS A 1 464 ? 22.010 -1.412 7.127 1.00 85.94 464 LYS A C 1
ATOM 3766 O O . LYS A 1 464 ? 21.867 -1.127 8.320 1.00 85.94 464 LYS A O 1
ATOM 3771 N N . PHE A 1 465 ? 22.549 -0.542 6.270 1.00 88.12 465 PHE A N 1
ATOM 3772 C CA . PHE A 1 465 ? 22.970 0.808 6.672 1.00 88.12 465 PHE A CA 1
ATOM 3773 C C . PHE A 1 465 ? 21.821 1.817 6.773 1.00 88.12 465 PHE A C 1
ATOM 3775 O O . PHE A 1 465 ? 21.980 2.838 7.429 1.00 88.12 465 PHE A O 1
ATOM 3782 N N . GLY A 1 466 ? 20.647 1.528 6.211 1.00 91.50 466 GLY A N 1
ATOM 3783 C CA . GLY A 1 466 ? 19.468 2.390 6.273 1.00 91.50 466 GLY A CA 1
ATOM 3784 C C . GLY A 1 466 ? 19.485 3.517 5.243 1.00 91.50 466 GLY A C 1
ATOM 3785 O O . GLY A 1 466 ? 19.949 3.356 4.114 1.00 91.50 466 GLY A O 1
ATOM 3786 N N . PHE A 1 467 ? 18.940 4.662 5.642 1.00 94.12 467 PHE A N 1
ATOM 3787 C CA . PHE A 1 467 ? 18.736 5.844 4.815 1.00 94.12 467 PHE A CA 1
ATOM 3788 C C . PHE A 1 467 ? 19.253 7.092 5.534 1.00 94.12 467 PHE A C 1
ATOM 3790 O O . PHE A 1 467 ? 19.155 7.213 6.759 1.00 94.12 467 PHE A O 1
ATOM 3797 N N . ASN A 1 468 ? 19.786 8.035 4.761 1.00 93.69 468 ASN A N 1
ATOM 3798 C CA . ASN A 1 468 ? 20.120 9.377 5.230 1.00 93.69 468 ASN A CA 1
ATOM 3799 C C . ASN A 1 468 ? 18.946 10.301 4.904 1.00 93.69 468 ASN A C 1
ATOM 3801 O O . ASN A 1 468 ? 18.549 10.376 3.744 1.00 93.69 468 ASN A O 1
ATOM 3805 N N . ILE A 1 469 ? 18.388 10.999 5.897 1.00 94.69 469 ILE A N 1
ATOM 3806 C CA . ILE A 1 469 ? 17.170 11.810 5.730 1.00 94.69 469 ILE A CA 1
ATOM 3807 C C . ILE A 1 469 ? 17.380 13.211 6.305 1.00 94.69 469 ILE A C 1
ATOM 3809 O O . ILE A 1 469 ? 17.811 13.385 7.444 1.00 94.69 469 ILE A O 1
ATOM 3813 N N . CYS A 1 470 ? 17.045 14.243 5.534 1.00 93.69 470 CYS A N 1
ATOM 3814 C CA . CYS A 1 470 ? 17.087 15.627 5.989 1.00 93.69 470 CYS A CA 1
ATOM 3815 C C . CYS A 1 470 ? 15.877 15.957 6.877 1.00 93.69 470 CYS A C 1
ATOM 3817 O O . CYS A 1 470 ? 14.747 16.021 6.396 1.00 93.69 470 CYS A O 1
ATOM 3819 N N . LYS A 1 471 ? 16.121 16.302 8.145 1.00 92.25 471 LYS A N 1
ATOM 3820 C CA . LYS A 1 471 ? 15.101 16.689 9.138 1.00 92.25 471 LYS A CA 1
ATOM 3821 C C . LYS A 1 471 ? 14.338 17.972 8.807 1.00 92.25 471 LYS A C 1
ATOM 3823 O O . LYS A 1 471 ? 13.357 18.275 9.466 1.00 92.25 471 LYS A O 1
ATOM 3828 N N . LYS A 1 472 ? 14.774 18.737 7.801 1.00 90.00 472 LYS A N 1
ATOM 3829 C CA . LYS A 1 472 ? 14.106 19.974 7.371 1.00 90.00 472 LYS A CA 1
ATOM 3830 C C . LYS A 1 472 ? 13.137 19.730 6.212 1.00 90.00 472 LYS A C 1
ATOM 3832 O O . LYS A 1 472 ? 11.943 19.963 6.350 1.00 90.00 472 LYS A O 1
ATOM 3837 N N . CYS A 1 473 ? 13.641 19.260 5.072 1.00 89.00 473 CYS A N 1
ATOM 3838 C CA . CYS A 1 473 ? 12.835 19.089 3.854 1.00 89.00 473 CYS A CA 1
ATOM 3839 C C . CYS A 1 473 ? 12.383 17.645 3.589 1.00 89.00 473 CYS A C 1
ATOM 3841 O O . CYS A 1 473 ? 11.645 17.419 2.641 1.00 89.00 473 CYS A O 1
ATOM 3843 N N . GLY A 1 474 ? 12.855 16.656 4.351 1.00 91.38 474 GLY A N 1
ATOM 3844 C CA . GLY A 1 474 ? 12.516 15.249 4.122 1.00 91.38 474 GLY A CA 1
ATOM 3845 C C . GLY A 1 474 ? 13.226 14.598 2.932 1.00 91.38 474 GLY A C 1
ATOM 3846 O O . GLY A 1 474 ? 13.007 13.418 2.678 1.00 91.38 474 GLY A O 1
ATOM 3847 N N .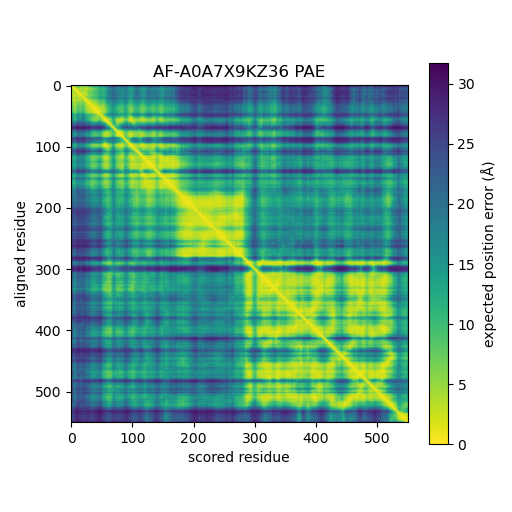 GLY A 1 475 ? 14.105 15.322 2.224 1.00 93.31 475 GLY A N 1
ATOM 3848 C CA . GLY A 1 475 ? 14.968 14.737 1.192 1.00 93.31 475 GLY A CA 1
ATOM 3849 C C . GLY A 1 475 ? 15.780 13.576 1.762 1.00 93.31 475 GLY A C 1
ATOM 3850 O O . GLY A 1 475 ? 16.308 13.699 2.871 1.00 93.31 475 GLY A O 1
ATOM 3851 N N . ALA A 1 476 ? 15.859 12.469 1.027 1.00 93.81 476 ALA A N 1
ATOM 3852 C CA . ALA A 1 476 ? 16.469 11.232 1.491 1.00 93.81 476 ALA A CA 1
ATOM 3853 C C . ALA A 1 476 ? 17.275 10.514 0.400 1.00 93.81 4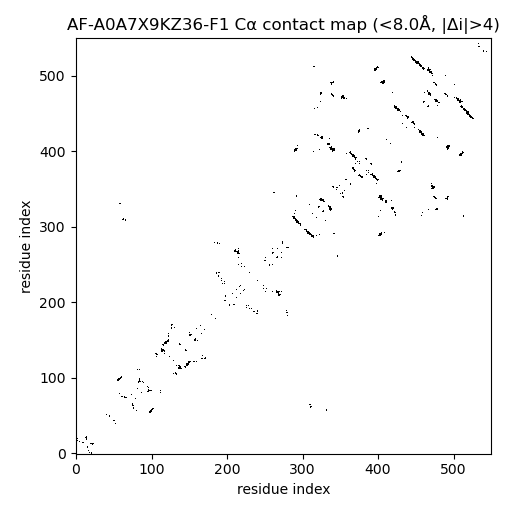76 ALA A C 1
ATOM 3855 O O . ALA A 1 476 ? 16.988 10.632 -0.789 1.00 93.81 476 ALA A O 1
ATOM 3856 N N . GLU A 1 477 ? 18.263 9.735 0.827 1.00 92.44 477 GLU A N 1
ATOM 3857 C CA . GLU A 1 477 ? 19.055 8.833 -0.014 1.00 92.44 477 GLU A CA 1
ATOM 3858 C C . GLU A 1 477 ? 19.324 7.519 0.730 1.00 92.44 477 GLU A C 1
ATOM 3860 O O . GLU A 1 477 ? 19.215 7.454 1.960 1.00 92.44 477 GLU A O 1
ATOM 3865 N N . VAL A 1 478 ? 19.695 6.470 -0.006 1.00 91.31 478 VAL A N 1
ATOM 3866 C CA . VAL A 1 478 ? 20.180 5.222 0.598 1.00 91.31 478 VAL A CA 1
ATOM 3867 C C . VAL A 1 478 ? 21.536 5.485 1.254 1.00 91.31 478 VAL A C 1
ATOM 3869 O O . VAL A 1 478 ? 22.407 6.107 0.646 1.00 91.31 478 VAL A O 1
ATOM 3872 N N . ALA A 1 479 ? 21.714 5.046 2.501 1.00 89.00 479 ALA A N 1
ATOM 3873 C CA . ALA A 1 479 ? 22.973 5.225 3.211 1.00 89.00 479 ALA A CA 1
ATOM 3874 C C . ALA A 1 479 ? 24.047 4.263 2.677 1.00 89.00 479 ALA A C 1
ATOM 3876 O O . ALA A 1 479 ? 23.777 3.088 2.432 1.00 89.00 479 ALA A O 1
ATOM 3877 N N . ASP A 1 480 ? 25.273 4.770 2.532 1.00 82.56 480 ASP A N 1
ATOM 3878 C CA . ASP A 1 480 ? 26.450 4.012 2.099 1.00 82.56 480 ASP A CA 1
ATOM 3879 C C . ASP A 1 480 ? 27.507 4.014 3.227 1.00 82.56 480 ASP A C 1
ATOM 3881 O O . ASP A 1 480 ? 27.759 5.076 3.819 1.00 82.56 480 ASP A O 1
ATOM 3885 N N . PRO A 1 481 ? 28.159 2.873 3.534 1.00 70.88 481 PRO A N 1
ATOM 3886 C CA . PRO A 1 481 ? 29.251 2.798 4.510 1.00 70.88 481 PRO A CA 1
ATOM 3887 C C . PRO A 1 481 ? 30.400 3.789 4.259 1.00 70.88 481 PRO A C 1
ATOM 3889 O O . PRO A 1 481 ? 31.108 4.160 5.194 1.00 70.88 481 PRO A O 1
ATOM 3892 N N . CYS A 1 482 ? 30.594 4.244 3.019 1.00 64.06 482 CYS A N 1
ATOM 3893 C CA . CYS A 1 482 ? 31.673 5.148 2.614 1.00 64.06 482 CYS A CA 1
ATOM 3894 C C . CYS A 1 482 ? 31.304 6.647 2.674 1.00 64.06 482 CYS A C 1
ATOM 3896 O O . CYS A 1 482 ? 32.035 7.492 2.142 1.00 64.06 482 CYS A O 1
ATOM 3898 N N . THR A 1 483 ? 30.178 7.014 3.294 1.00 61.41 483 THR A N 1
ATOM 3899 C CA . THR A 1 483 ? 29.692 8.404 3.296 1.00 61.41 483 THR A CA 1
ATOM 3900 C C . THR A 1 483 ? 30.564 9.313 4.180 1.00 61.41 483 THR A C 1
ATOM 3902 O O . THR A 1 483 ? 30.365 9.425 5.385 1.00 61.41 483 THR A O 1
ATOM 3905 N N . ASN A 1 484 ? 31.508 10.045 3.575 1.00 61.12 484 ASN A N 1
ATOM 3906 C CA . ASN A 1 484 ? 32.378 11.037 4.239 1.00 61.12 484 ASN A CA 1
ATOM 3907 C C . ASN A 1 484 ? 31.655 12.365 4.581 1.00 61.12 484 ASN A C 1
ATOM 3909 O O . ASN A 1 484 ? 32.182 13.451 4.326 1.00 61.12 484 ASN A O 1
ATOM 3913 N N . GLY A 1 485 ? 30.417 12.306 5.082 1.00 66.31 485 GLY A N 1
ATOM 3914 C CA . GLY A 1 485 ? 29.610 13.489 5.425 1.00 66.31 485 GLY A CA 1
ATOM 3915 C C . GLY A 1 485 ? 29.171 14.353 4.232 1.00 66.31 485 GLY A C 1
ATOM 3916 O O . GLY A 1 485 ? 28.681 15.462 4.428 1.00 66.31 485 GLY A O 1
ATOM 3917 N N . LYS A 1 486 ? 29.345 13.868 2.994 1.00 72.94 486 LYS A N 1
ATOM 3918 C CA . LYS A 1 486 ? 28.803 14.480 1.773 1.00 72.94 486 LYS A CA 1
ATOM 3919 C C . LYS A 1 486 ? 27.590 13.683 1.310 1.00 72.94 486 LYS A C 1
ATOM 3921 O O . LYS A 1 486 ? 27.758 12.600 0.759 1.00 72.94 486 LYS A O 1
ATOM 3926 N N . PHE A 1 487 ? 26.407 14.248 1.507 1.00 81.44 487 PHE A N 1
ATOM 3927 C CA . PHE A 1 487 ? 25.135 13.643 1.121 1.00 81.44 487 PHE A CA 1
ATOM 3928 C C . PHE A 1 487 ? 24.694 14.149 -0.259 1.00 81.44 487 PHE A C 1
ATOM 3930 O O . PHE A 1 487 ? 24.843 15.338 -0.557 1.00 81.44 487 PHE A O 1
ATOM 3937 N N . LYS A 1 488 ? 24.140 13.282 -1.110 1.00 79.81 488 LYS A N 1
ATOM 3938 C CA . LYS A 1 488 ? 23.585 13.630 -2.433 1.00 79.81 488 LYS A CA 1
ATOM 3939 C C . LYS A 1 488 ? 22.065 13.784 -2.353 1.00 79.81 488 LYS A C 1
ATOM 3941 O O . LYS A 1 488 ? 21.311 13.247 -3.160 1.00 79.81 488 LYS A O 1
ATOM 3946 N N . LEU A 1 489 ? 21.619 14.565 -1.377 1.00 84.69 489 LEU A N 1
ATOM 3947 C CA . LEU A 1 489 ? 20.206 14.812 -1.125 1.00 84.69 489 LEU A CA 1
ATOM 3948 C C . LEU A 1 489 ? 19.681 15.919 -2.040 1.00 84.69 489 LEU A C 1
ATOM 3950 O O . LEU A 1 489 ? 20.398 16.833 -2.449 1.00 84.69 489 LEU A O 1
ATOM 3954 N N . SER A 1 490 ? 18.398 15.849 -2.356 1.00 85.75 490 SER A N 1
ATOM 3955 C CA . SER A 1 490 ? 17.645 16.961 -2.924 1.00 85.75 490 SER A CA 1
ATOM 3956 C C . SER A 1 490 ? 16.303 17.023 -2.216 1.00 85.75 490 SER A C 1
ATOM 3958 O O . SER A 1 490 ? 15.761 15.996 -1.813 1.00 85.75 490 SER A O 1
ATOM 3960 N N . GLN A 1 491 ? 15.760 18.226 -2.045 1.00 87.44 491 GLN A N 1
ATOM 3961 C CA . GLN A 1 491 ? 14.390 18.361 -1.558 1.00 87.44 491 GLN A CA 1
ATOM 3962 C C . GLN A 1 491 ? 13.421 17.669 -2.534 1.00 87.44 491 GLN A C 1
ATOM 3964 O O . GLN A 1 491 ? 13.594 17.804 -3.750 1.00 87.44 491 GLN A O 1
ATOM 3969 N N . PRO A 1 492 ? 12.419 16.930 -2.040 1.00 85.75 492 PRO A N 1
ATOM 3970 C CA . PRO A 1 492 ? 11.559 16.110 -2.885 1.00 85.75 492 PRO A CA 1
ATOM 3971 C C . PRO A 1 492 ? 10.350 16.892 -3.438 1.00 85.75 492 PRO A C 1
ATOM 3973 O O . PRO A 1 492 ? 9.313 16.329 -3.756 1.00 85.75 492 PRO A O 1
ATOM 3976 N N . TYR A 1 493 ? 10.463 18.217 -3.499 1.00 84.06 493 TYR A N 1
ATOM 3977 C CA . TYR A 1 493 ? 9.420 19.132 -3.945 1.00 84.06 493 TYR A CA 1
ATOM 3978 C C . TYR A 1 493 ? 10.056 20.403 -4.494 1.00 84.06 493 TYR A C 1
ATOM 3980 O O . TYR A 1 493 ? 11.193 20.765 -4.159 1.00 84.06 493 TYR A O 1
ATOM 3988 N N . HIS A 1 494 ? 9.297 21.141 -5.291 1.00 79.88 494 HIS A N 1
ATOM 3989 C CA . HIS A 1 494 ? 9.730 22.454 -5.723 1.00 79.88 494 HIS A CA 1
ATOM 3990 C C . HIS A 1 494 ? 9.499 23.473 -4.600 1.00 79.88 494 HIS A C 1
ATOM 3992 O O . HIS A 1 494 ? 8.433 23.537 -3.989 1.00 79.88 494 HIS A O 1
ATOM 3998 N N . ASP A 1 495 ? 10.465 24.358 -4.370 1.00 74.31 495 ASP A N 1
ATOM 3999 C CA . ASP A 1 495 ? 10.316 25.514 -3.480 1.00 74.31 495 ASP A CA 1
ATOM 4000 C C . ASP A 1 495 ? 11.233 26.644 -3.959 1.00 74.31 495 ASP A C 1
ATOM 4002 O O . ASP A 1 495 ? 12.175 26.407 -4.715 1.00 74.31 495 ASP A O 1
ATOM 4006 N N . ARG A 1 496 ? 10.967 27.882 -3.538 1.00 71.31 496 ARG A N 1
ATOM 4007 C CA . ARG A 1 496 ? 11.840 29.029 -3.832 1.00 71.31 496 ARG A CA 1
ATOM 4008 C C . ARG A 1 496 ? 13.175 28.911 -3.116 1.00 71.31 496 ARG A C 1
ATOM 4010 O O . ARG A 1 496 ? 14.206 29.287 -3.665 1.00 71.31 496 ARG A O 1
ATOM 4017 N N . ASN A 1 497 ? 13.132 28.421 -1.882 1.00 74.75 497 ASN A N 1
ATOM 4018 C CA . ASN A 1 497 ? 14.307 28.267 -1.046 1.00 74.75 497 ASN A CA 1
ATOM 4019 C C . ASN A 1 497 ? 14.796 26.829 -1.143 1.00 74.75 497 ASN A C 1
ATOM 4021 O O . ASN A 1 497 ? 14.159 25.922 -0.612 1.00 74.75 497 ASN A O 1
ATOM 4025 N N . VAL A 1 498 ? 15.941 26.636 -1.794 1.00 82.06 498 VAL A N 1
ATOM 4026 C CA . VAL A 1 498 ? 16.580 25.323 -1.867 1.00 82.06 498 VAL A CA 1
ATOM 4027 C C . VAL A 1 498 ? 17.140 24.956 -0.493 1.00 82.06 498 VAL A C 1
ATOM 4029 O O . VAL A 1 498 ? 17.884 25.723 0.131 1.00 82.06 498 VAL A O 1
ATOM 4032 N N . CYS A 1 499 ? 16.778 23.776 -0.001 1.00 84.50 499 CYS A N 1
ATOM 4033 C CA . CYS A 1 499 ? 17.367 23.224 1.208 1.00 84.50 499 CYS A CA 1
ATOM 4034 C C . CYS A 1 499 ? 18.851 22.909 0.971 1.00 84.50 499 CYS A C 1
ATOM 4036 O O . CYS A 1 499 ? 19.192 22.200 0.033 1.00 84.50 499 CYS A O 1
ATOM 4038 N N . HIS A 1 500 ? 19.733 23.424 1.829 1.00 83.94 500 HIS A N 1
ATOM 4039 C CA . HIS A 1 500 ? 21.175 23.158 1.742 1.00 83.94 500 HIS A CA 1
ATOM 4040 C C . HIS A 1 500 ? 21.586 21.886 2.503 1.00 83.94 500 HIS A C 1
ATOM 4042 O O . HIS A 1 500 ? 22.714 21.437 2.380 1.00 83.94 500 HIS A O 1
ATOM 4048 N N . HIS A 1 501 ? 20.670 21.293 3.280 1.00 85.62 501 HIS A N 1
ATOM 4049 C CA . HIS A 1 501 ? 20.847 20.060 4.065 1.00 85.62 501 HIS A CA 1
ATOM 4050 C C . HIS A 1 501 ? 21.942 20.082 5.160 1.00 85.62 501 HIS A C 1
ATOM 4052 O O . HIS A 1 501 ? 21.935 19.212 6.029 1.00 85.62 501 HIS A O 1
ATOM 4058 N N . ASP A 1 502 ? 22.815 21.089 5.195 1.00 80.12 502 ASP A N 1
ATOM 4059 C CA . ASP A 1 502 ? 23.950 21.201 6.119 1.00 80.12 502 ASP A CA 1
ATOM 4060 C C . ASP A 1 502 ? 23.557 21.095 7.602 1.00 80.12 502 ASP A C 1
ATOM 4062 O O . ASP A 1 502 ? 22.848 21.944 8.137 1.00 80.12 502 ASP A O 1
ATOM 4066 N N . GLY A 1 503 ? 24.038 20.048 8.283 1.00 81.12 503 GLY A N 1
ATOM 4067 C CA . GLY A 1 503 ? 23.807 19.825 9.718 1.00 81.12 503 GLY A CA 1
ATOM 4068 C C . GLY A 1 503 ? 22.397 19.350 10.093 1.00 81.12 503 GLY A C 1
ATOM 4069 O O . GLY A 1 503 ? 22.123 19.129 11.271 1.00 81.12 503 GLY A O 1
ATOM 4070 N N . PHE A 1 504 ? 21.511 19.153 9.113 1.00 85.75 504 PHE A N 1
ATOM 4071 C CA . PHE A 1 504 ? 20.133 18.695 9.331 1.00 85.75 504 PHE A CA 1
ATOM 4072 C C . PHE A 1 504 ? 19.887 17.263 8.847 1.00 85.75 504 PHE A C 1
ATOM 4074 O O . PHE A 1 504 ? 18.751 16.799 8.907 1.00 85.75 504 PHE A O 1
ATOM 4081 N N . VAL A 1 505 ? 20.910 16.563 8.353 1.00 90.31 505 VAL A N 1
ATOM 4082 C CA . VAL A 1 505 ? 20.794 15.165 7.919 1.00 90.31 505 VAL A CA 1
ATOM 4083 C C . VAL A 1 505 ? 20.953 14.240 9.112 1.00 90.31 505 VAL A C 1
ATOM 4085 O O . VAL A 1 505 ? 21.931 14.320 9.850 1.00 90.31 505 VAL A O 1
ATOM 4088 N N . GLU A 1 506 ? 19.980 13.360 9.283 1.00 91.12 506 GLU A N 1
ATOM 4089 C CA . GLU A 1 506 ? 20.033 12.260 10.225 1.00 91.12 506 GLU A CA 1
ATOM 4090 C C . GLU A 1 506 ? 20.365 10.980 9.448 1.00 91.12 506 GLU A C 1
ATOM 4092 O O . GLU A 1 506 ? 19.720 10.668 8.445 1.00 91.12 506 GLU A O 1
ATOM 4097 N N . SER A 1 507 ? 21.410 10.278 9.879 1.00 91.19 507 SER A N 1
ATOM 4098 C CA . SER A 1 507 ? 21.966 9.127 9.163 1.00 91.19 507 SER A CA 1
ATOM 4099 C C . SER A 1 507 ? 21.526 7.793 9.747 1.00 91.19 507 SER A C 1
ATOM 4101 O O . SER A 1 507 ? 21.219 7.684 10.936 1.00 91.19 507 SER A O 1
ATOM 4103 N N . ASN A 1 508 ? 21.589 6.765 8.903 1.00 91.00 508 ASN A N 1
ATOM 4104 C CA . ASN A 1 508 ? 21.355 5.365 9.248 1.00 91.00 508 ASN A CA 1
ATOM 4105 C C . ASN A 1 508 ? 19.970 5.086 9.852 1.00 91.00 508 ASN A C 1
ATOM 4107 O O . ASN A 1 508 ? 19.835 4.316 10.806 1.00 91.00 508 ASN A O 1
ATOM 4111 N N . ILE A 1 509 ? 18.941 5.737 9.306 1.00 93.75 509 ILE A N 1
ATOM 4112 C CA . ILE A 1 509 ? 17.548 5.542 9.713 1.00 93.75 509 ILE A CA 1
ATOM 4113 C C . ILE A 1 509 ? 16.935 4.403 8.905 1.00 93.75 509 ILE A C 1
ATOM 4115 O O . ILE A 1 509 ? 17.108 4.336 7.692 1.00 93.75 509 ILE A O 1
ATOM 4119 N N . TYR A 1 510 ? 16.172 3.531 9.550 1.00 94.81 510 TYR A N 1
ATOM 4120 C CA . TYR A 1 510 ? 15.356 2.532 8.865 1.00 94.81 510 TYR A CA 1
ATOM 4121 C C . TYR A 1 510 ? 13.966 3.074 8.548 1.00 94.81 510 TYR A C 1
ATOM 4123 O O . TYR A 1 510 ? 13.383 3.802 9.349 1.00 94.81 510 TYR A O 1
ATOM 4131 N N . LEU A 1 511 ? 13.415 2.698 7.395 1.00 94.69 511 LEU A N 1
ATOM 4132 C CA . LEU A 1 511 ? 12.012 2.975 7.084 1.00 94.69 511 LEU A CA 1
ATOM 4133 C C . LEU A 1 511 ? 11.188 1.803 7.593 1.00 94.69 511 LEU A C 1
ATOM 4135 O O . LEU A 1 511 ? 11.453 0.672 7.194 1.00 94.69 511 LEU A O 1
ATOM 4139 N N . GLY A 1 512 ? 10.203 2.034 8.452 1.00 92.31 512 GLY A N 1
ATOM 4140 C CA . GLY A 1 512 ? 9.439 0.925 9.010 1.00 92.31 512 GLY A CA 1
ATOM 4141 C C . GLY A 1 512 ? 8.024 1.275 9.421 1.00 92.31 512 GLY A C 1
ATOM 4142 O O . GLY A 1 512 ? 7.658 2.438 9.564 1.00 92.31 512 GLY A O 1
ATOM 4143 N N . HIS A 1 513 ? 7.216 0.238 9.578 1.00 88.75 513 HIS A N 1
ATOM 4144 C CA . HIS A 1 513 ? 5.819 0.339 9.951 1.00 88.75 513 HIS A CA 1
ATOM 4145 C C . HIS A 1 513 ? 5.430 -0.810 10.874 1.00 88.75 513 HIS A C 1
ATOM 4147 O O . HIS A 1 513 ? 5.711 -1.976 10.594 1.00 88.75 513 HIS A O 1
ATOM 4153 N N . GLU A 1 514 ? 4.739 -0.457 11.951 1.00 86.94 514 GLU A N 1
ATOM 4154 C CA . GLU A 1 514 ? 4.217 -1.393 12.934 1.00 86.94 514 GLU A CA 1
ATOM 4155 C C . GLU A 1 514 ? 2.717 -1.560 12.738 1.00 86.94 514 GLU A C 1
ATOM 4157 O O . GLU A 1 514 ? 1.993 -0.576 12.595 1.00 86.94 514 GLU A O 1
ATOM 4162 N N . PHE A 1 515 ? 2.241 -2.797 12.787 1.00 81.62 515 PHE A N 1
ATOM 4163 C CA . PHE A 1 515 ? 0.817 -3.097 12.763 1.00 81.62 515 PHE A CA 1
ATOM 4164 C C . PHE A 1 515 ? 0.483 -4.226 13.727 1.00 81.62 515 PHE A C 1
ATOM 4166 O O . PHE A 1 515 ? 1.349 -5.002 14.134 1.00 81.62 515 PHE A O 1
ATOM 4173 N N . LEU A 1 516 ? -0.792 -4.290 14.102 1.00 79.25 516 LEU A N 1
ATOM 4174 C CA . LEU A 1 516 ? -1.334 -5.377 14.901 1.00 79.25 516 LEU A CA 1
ATOM 4175 C C . LEU A 1 516 ? -1.858 -6.468 13.975 1.00 79.25 516 LEU A C 1
ATOM 4177 O O . LEU A 1 516 ? -2.599 -6.187 13.029 1.00 79.25 516 LEU A O 1
ATOM 4181 N N . THR A 1 517 ? -1.478 -7.704 14.262 1.00 77.81 517 THR A N 1
ATOM 4182 C CA . THR A 1 517 ? -2.012 -8.888 13.595 1.00 77.81 517 THR A CA 1
ATOM 4183 C C . THR A 1 517 ? -2.147 -10.027 14.589 1.00 77.81 517 THR A C 1
ATOM 4185 O O . THR A 1 517 ? -1.426 -10.103 15.585 1.00 77.81 517 THR A O 1
ATOM 4188 N N . ASP A 1 518 ? -3.071 -10.930 14.292 1.00 80.12 518 ASP A N 1
ATOM 4189 C CA . ASP A 1 518 ? -3.104 -12.227 14.946 1.00 80.12 518 ASP A CA 1
ATOM 4190 C C . ASP A 1 518 ? -1.916 -13.054 14.420 1.00 80.12 518 ASP A C 1
ATOM 4192 O O . ASP A 1 518 ? -1.555 -12.977 13.239 1.00 80.12 518 ASP A O 1
ATOM 4196 N N . MET A 1 519 ? -1.276 -13.807 15.308 1.00 77.12 519 MET A N 1
ATOM 4197 C CA . MET A 1 519 ? -0.114 -14.636 15.026 1.00 77.12 519 MET A CA 1
ATOM 4198 C C . MET A 1 519 ? -0.408 -16.081 15.410 1.00 77.12 519 MET A C 1
ATOM 4200 O O . MET A 1 519 ? -0.819 -16.377 16.531 1.00 77.12 519 MET A O 1
ATOM 4204 N N . PHE A 1 520 ? -0.141 -16.991 14.479 1.00 80.81 520 PHE A N 1
ATOM 4205 C CA . PHE A 1 520 ? -0.074 -18.416 14.761 1.00 80.81 520 PHE A CA 1
ATOM 4206 C C . PHE A 1 520 ? 1.390 -18.818 14.845 1.00 80.81 520 PHE A C 1
ATOM 4208 O O . PHE A 1 520 ? 2.107 -18.753 13.845 1.00 80.81 520 PHE A O 1
ATOM 4215 N N . MET A 1 521 ? 1.842 -19.208 16.033 1.00 77.56 521 MET A N 1
ATOM 4216 C CA . MET A 1 521 ? 3.214 -19.653 16.2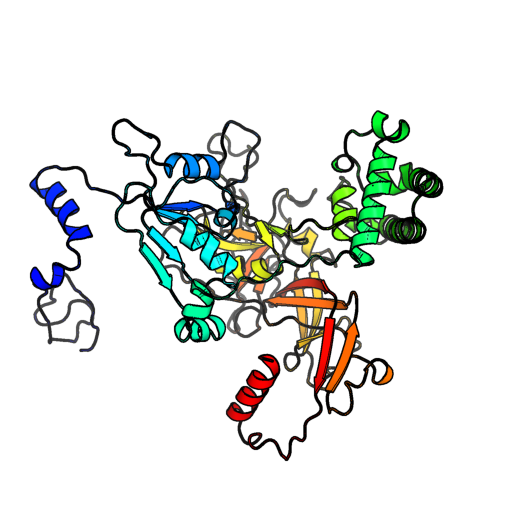24 1.00 77.56 521 MET A CA 1
ATOM 4217 C C . MET A 1 521 ? 3.270 -21.174 16.239 1.00 77.56 521 MET A C 1
ATOM 4219 O O . MET A 1 521 ? 2.519 -21.826 16.961 1.00 77.56 521 MET A O 1
ATOM 4223 N N . LEU A 1 522 ? 4.187 -21.728 15.450 1.00 79.12 522 LEU A N 1
ATOM 4224 C CA . LEU A 1 522 ? 4.525 -23.145 15.435 1.00 79.12 522 LEU A CA 1
ATOM 4225 C C . LEU A 1 522 ? 5.947 -23.316 15.957 1.00 79.12 522 LEU A C 1
ATOM 4227 O O . LEU A 1 522 ? 6.902 -22.850 15.342 1.00 79.12 522 LEU A O 1
ATOM 4231 N N . ASP A 1 523 ? 6.084 -24.025 17.069 1.00 78.00 523 ASP A N 1
ATOM 4232 C CA . ASP A 1 523 ? 7.375 -24.445 17.596 1.00 78.00 523 ASP A CA 1
ATOM 4233 C C . ASP A 1 523 ? 7.578 -25.932 17.310 1.00 78.00 523 ASP A C 1
ATOM 4235 O O . ASP A 1 523 ? 6.793 -26.786 17.728 1.00 78.00 523 ASP A O 1
ATOM 4239 N N . ILE A 1 524 ? 8.634 -26.250 16.567 1.00 79.38 524 ILE A N 1
ATOM 4240 C CA . ILE A 1 524 ? 8.929 -27.607 16.119 1.00 79.38 524 ILE A CA 1
ATOM 4241 C C . ILE A 1 524 ? 10.242 -28.043 16.749 1.00 79.38 524 ILE A C 1
ATOM 4243 O O . ILE A 1 524 ? 11.332 -27.669 16.311 1.00 79.38 524 ILE A O 1
ATOM 4247 N N . LYS A 1 525 ? 10.148 -28.926 17.742 1.00 76.38 525 LYS A N 1
ATOM 4248 C CA . LYS A 1 525 ? 11.330 -29.535 18.341 1.00 76.38 525 LYS A CA 1
ATOM 4249 C C . LYS A 1 525 ? 11.882 -30.616 17.417 1.00 76.38 525 LYS A C 1
ATOM 4251 O O . LYS A 1 525 ? 11.203 -31.584 17.076 1.00 76.38 525 LYS A O 1
ATOM 4256 N N . TYR A 1 526 ? 13.157 -30.506 17.068 1.00 72.19 526 TYR A N 1
ATOM 4257 C CA . TYR A 1 526 ? 13.843 -31.502 16.251 1.00 72.19 526 TYR A CA 1
ATOM 4258 C C . TYR A 1 526 ? 15.160 -31.954 16.884 1.00 72.19 526 TYR A C 1
ATOM 4260 O O . TYR A 1 526 ? 15.773 -31.257 17.692 1.00 72.19 526 TYR A O 1
ATOM 4268 N N . ASN A 1 527 ? 15.611 -33.156 16.518 1.00 70.31 527 ASN A N 1
ATOM 4269 C CA . ASN A 1 527 ? 16.891 -33.684 16.973 1.00 70.31 527 ASN A CA 1
ATOM 4270 C C . ASN A 1 527 ? 18.005 -33.253 16.013 1.00 70.31 527 ASN A C 1
ATOM 4272 O O . ASN A 1 527 ? 18.190 -33.845 14.948 1.00 70.31 527 ASN A O 1
ATOM 4276 N N . SER A 1 528 ? 18.783 -32.252 16.421 1.00 63.31 528 SER A N 1
ATOM 4277 C CA . SER A 1 528 ? 19.901 -31.711 15.642 1.00 63.31 528 SER A CA 1
ATOM 4278 C C . SER A 1 528 ? 21.002 -32.731 15.320 1.00 63.31 528 SER A C 1
ATOM 4280 O O . SER A 1 528 ? 21.766 -32.500 14.393 1.00 63.31 528 SER A O 1
ATOM 4282 N N . LYS A 1 529 ? 21.086 -33.868 16.029 1.00 65.12 529 LYS A N 1
ATOM 4283 C CA . LYS A 1 529 ? 22.060 -34.943 15.749 1.00 65.12 529 LYS A CA 1
ATOM 4284 C C . LYS A 1 529 ? 21.581 -35.949 14.701 1.00 65.12 529 LYS A C 1
ATOM 4286 O O . LYS A 1 529 ? 22.401 -36.677 14.155 1.00 65.12 529 LYS A O 1
ATOM 4291 N N . MET A 1 530 ? 20.271 -36.034 14.462 1.00 63.56 530 MET A N 1
ATOM 4292 C CA . MET A 1 530 ? 19.682 -36.936 13.461 1.00 63.56 530 MET A CA 1
ATOM 4293 C C . MET A 1 530 ? 19.432 -36.247 12.116 1.00 63.56 530 MET A C 1
ATOM 4295 O O . MET A 1 530 ? 19.265 -36.928 11.108 1.00 63.56 530 MET A O 1
ATOM 4299 N N . LEU A 1 531 ? 19.416 -34.913 12.092 1.00 59.94 531 LEU A N 1
ATOM 4300 C CA . LEU A 1 531 ? 19.403 -34.130 10.860 1.00 59.94 531 LEU A CA 1
ATOM 4301 C C . LEU A 1 531 ? 20.813 -34.116 10.269 1.00 59.94 531 LEU A C 1
ATOM 4303 O O . LEU A 1 531 ? 21.763 -33.640 10.884 1.00 59.94 531 LEU A O 1
ATOM 4307 N N . VAL A 1 532 ? 20.946 -34.695 9.080 1.00 51.69 532 VAL A N 1
ATOM 4308 C CA . VAL A 1 532 ? 22.218 -35.145 8.488 1.00 51.69 532 VAL A CA 1
ATOM 4309 C C . VAL A 1 532 ? 23.077 -33.992 7.926 1.00 51.69 532 VAL A C 1
ATOM 4311 O O . VAL A 1 532 ? 24.046 -34.244 7.226 1.00 51.69 532 VAL A O 1
ATOM 4314 N N . GLY A 1 533 ? 22.772 -32.724 8.222 1.00 55.53 533 GLY A N 1
ATOM 4315 C CA . GLY A 1 533 ? 23.385 -31.588 7.523 1.00 55.53 533 GLY A CA 1
ATOM 4316 C C . GLY A 1 533 ? 23.544 -30.328 8.368 1.00 55.53 533 GLY A C 1
ATOM 4317 O O . GLY A 1 533 ? 22.988 -29.287 8.043 1.00 55.53 533 GLY A O 1
ATOM 4318 N N . ASN A 1 534 ? 24.300 -30.398 9.465 1.00 56.50 534 ASN A N 1
ATOM 4319 C CA . ASN A 1 534 ? 24.647 -29.202 10.254 1.00 56.50 534 ASN A CA 1
ATOM 4320 C C . ASN A 1 534 ? 26.107 -28.766 10.044 1.00 56.50 534 ASN A C 1
ATOM 4322 O O . ASN A 1 534 ? 26.589 -27.847 10.711 1.00 56.50 534 ASN A O 1
ATOM 4326 N N . SER A 1 535 ? 26.815 -29.457 9.151 1.00 60.25 535 SER A N 1
ATOM 4327 C CA . SER A 1 535 ? 28.258 -29.361 8.926 1.00 60.25 535 SER A CA 1
ATOM 4328 C C . SER A 1 535 ? 28.650 -28.129 8.117 1.00 60.25 535 SER A C 1
ATOM 4330 O O . SER A 1 535 ? 29.754 -27.615 8.292 1.00 60.25 535 SER A O 1
ATOM 4332 N N . SER A 1 536 ? 27.759 -27.633 7.253 1.00 67.12 536 SER A N 1
ATOM 4333 C CA . SER A 1 536 ? 28.009 -26.452 6.421 1.00 67.12 536 SER A CA 1
ATOM 4334 C C . SER A 1 536 ? 26.886 -25.416 6.510 1.00 67.12 536 SER A C 1
ATOM 4336 O O . SER A 1 536 ? 25.730 -25.735 6.785 1.00 67.12 536 SER A O 1
ATOM 4338 N N . LEU A 1 537 ? 27.228 -24.152 6.235 1.00 60.81 537 LEU A N 1
ATOM 4339 C CA . LEU A 1 537 ? 26.262 -23.052 6.145 1.00 60.81 537 LEU A CA 1
ATOM 4340 C C . LEU A 1 537 ? 25.200 -23.309 5.058 1.00 60.81 537 LEU A C 1
ATOM 4342 O O . LEU A 1 537 ? 24.041 -22.954 5.231 1.00 60.81 537 LEU A O 1
ATOM 4346 N N . ALA A 1 538 ? 25.576 -23.986 3.968 1.00 55.38 538 ALA A N 1
ATOM 4347 C CA . ALA A 1 538 ? 24.662 -24.342 2.886 1.00 55.38 538 ALA A CA 1
ATOM 4348 C C . ALA A 1 538 ? 23.591 -25.351 3.332 1.00 55.38 538 ALA A C 1
ATOM 4350 O O . ALA A 1 538 ? 22.416 -25.161 3.037 1.00 55.38 538 ALA A O 1
ATOM 4351 N N . GLU A 1 539 ? 23.968 -26.386 4.086 1.00 59.25 539 GLU A N 1
ATOM 4352 C CA . GLU A 1 539 ? 23.008 -27.369 4.608 1.00 59.25 539 GLU A CA 1
ATOM 4353 C C . GLU A 1 539 ? 22.069 -26.748 5.653 1.00 59.25 539 GLU A C 1
ATOM 4355 O O . GLU A 1 539 ? 20.865 -27.002 5.624 1.00 59.25 539 GLU A O 1
ATOM 4360 N N . LYS A 1 540 ? 22.589 -25.854 6.507 1.00 58.81 540 LYS A N 1
ATOM 4361 C CA . LYS A 1 540 ? 21.765 -25.066 7.437 1.00 58.81 540 LYS A CA 1
ATOM 4362 C C . LYS A 1 540 ? 20.757 -24.183 6.703 1.00 58.81 540 LYS A C 1
ATOM 4364 O O . LYS A 1 540 ? 19.603 -24.129 7.112 1.00 58.81 540 LYS A O 1
ATOM 4369 N N . ASN A 1 541 ? 21.159 -23.548 5.602 1.00 54.97 541 ASN A N 1
ATOM 4370 C CA . ASN A 1 541 ? 20.261 -22.727 4.788 1.00 54.97 541 ASN A CA 1
ATOM 4371 C C . ASN A 1 541 ? 19.189 -23.568 4.080 1.00 54.97 541 ASN A C 1
ATOM 4373 O O . ASN A 1 541 ? 18.044 -23.130 3.990 1.00 54.97 541 ASN A O 1
ATOM 4377 N N . ILE A 1 542 ? 19.524 -24.778 3.614 1.00 58.19 542 ILE A N 1
ATOM 4378 C CA . ILE A 1 542 ? 18.548 -25.723 3.044 1.00 58.19 542 ILE A CA 1
ATOM 4379 C C . ILE A 1 542 ? 17.538 -26.151 4.111 1.00 58.19 542 ILE A C 1
ATOM 4381 O O . ILE A 1 542 ? 16.341 -26.159 3.840 1.00 58.19 542 ILE A O 1
ATOM 4385 N N . LEU A 1 543 ? 17.999 -26.465 5.324 1.00 60.69 543 LEU A N 1
ATOM 4386 C CA . LEU A 1 543 ? 17.124 -26.824 6.438 1.00 60.69 543 LEU A CA 1
ATOM 4387 C C . LEU A 1 543 ? 16.217 -25.656 6.840 1.00 60.69 543 LEU A C 1
ATOM 4389 O O . LEU A 1 543 ? 15.013 -25.844 6.981 1.00 60.69 543 LEU A O 1
ATOM 4393 N N . TYR A 1 544 ? 16.785 -24.458 6.986 1.00 54.62 544 TYR A N 1
ATOM 4394 C CA . TYR A 1 544 ? 16.032 -23.244 7.289 1.00 54.62 544 TYR A CA 1
ATOM 4395 C C . TYR A 1 544 ? 14.966 -22.994 6.222 1.00 54.62 544 TYR A C 1
ATOM 4397 O O . TYR A 1 544 ? 13.807 -22.809 6.565 1.00 54.62 544 TYR A O 1
ATOM 4405 N N . SER A 1 545 ? 15.328 -23.114 4.941 1.00 50.50 545 SER A N 1
ATOM 4406 C CA . SER A 1 545 ? 14.386 -22.995 3.822 1.00 50.50 545 SER A CA 1
ATOM 4407 C C . SER A 1 545 ? 13.296 -24.068 3.876 1.00 50.50 545 SER A C 1
ATOM 4409 O O . SER A 1 545 ? 12.124 -23.762 3.712 1.00 50.50 545 SER A O 1
ATOM 4411 N N . ALA A 1 546 ? 13.639 -25.329 4.147 1.00 54.53 546 ALA A N 1
ATOM 4412 C CA . ALA A 1 546 ? 12.657 -26.410 4.241 1.00 54.53 546 ALA A CA 1
ATOM 4413 C C . ALA A 1 546 ? 11.657 -26.208 5.392 1.00 54.53 546 ALA A C 1
ATOM 4415 O O . ALA A 1 546 ? 10.501 -26.598 5.259 1.00 54.53 546 ALA A O 1
ATOM 4416 N N . ILE A 1 547 ? 12.091 -25.596 6.498 1.00 54.34 547 ILE A N 1
ATOM 4417 C CA . ILE A 1 547 ? 11.233 -25.271 7.644 1.00 54.34 547 ILE A CA 1
ATOM 4418 C C . ILE A 1 547 ? 10.383 -24.023 7.363 1.00 54.34 547 ILE A C 1
ATOM 4420 O O . ILE A 1 547 ? 9.219 -24.009 7.738 1.00 54.34 547 ILE A O 1
ATOM 4424 N N . THR A 1 548 ? 10.919 -23.001 6.687 1.00 44.53 548 THR A N 1
ATOM 4425 C CA . THR A 1 548 ? 10.187 -21.755 6.383 1.00 44.53 548 THR A CA 1
ATOM 4426 C C . THR A 1 548 ? 9.259 -21.845 5.169 1.00 44.53 548 THR A C 1
ATOM 4428 O O . THR A 1 548 ? 8.474 -20.927 4.950 1.00 44.53 548 THR A O 1
ATOM 4431 N N . THR A 1 549 ? 9.345 -22.919 4.375 1.00 37.69 549 THR A N 1
ATOM 4432 C CA . THR A 1 549 ? 8.469 -23.164 3.210 1.00 37.69 549 THR A CA 1
ATOM 4433 C C . THR A 1 549 ? 7.304 -24.124 3.521 1.00 37.69 549 THR A C 1
ATOM 4435 O O . THR A 1 549 ? 6.488 -24.377 2.635 1.00 37.69 549 THR A O 1
ATOM 4438 N N . MET A 1 550 ? 7.227 -24.686 4.738 1.00 31.53 550 MET A N 1
ATOM 4439 C CA . MET A 1 550 ? 6.018 -25.369 5.239 1.00 31.53 550 MET A CA 1
ATOM 4440 C C . MET A 1 550 ? 5.023 -24.349 5.775 1.00 31.53 550 MET A C 1
ATOM 4442 O O . MET A 1 550 ? 3.809 -24.600 5.598 1.00 31.53 550 MET A O 1
#